Protein AF-A0A7S2QPK1-F1 (afdb_monomer)

Organism: NCBI:txid1333877

Solvent-accessible surface area (backbone atoms only — not comparable to full-atom values): 25050 Å² total; per-residue (Å²): 98,31,74,59,43,46,50,39,59,70,34,81,90,48,45,84,56,74,51,74,44,74,53,94,48,62,73,53,44,50,44,32,61,75,39,45,87,76,59,34,33,40,38,61,42,40,39,61,84,31,68,66,54,36,51,54,52,49,53,50,30,57,75,68,57,31,28,40,32,36,41,27,43,59,57,98,60,78,83,43,67,48,33,70,44,23,34,50,43,41,53,49,52,51,49,51,40,40,74,75,67,64,47,60,42,71,36,34,26,39,26,60,70,57,51,29,65,36,65,100,77,39,50,71,33,41,54,38,26,38,45,51,22,41,37,51,37,54,69,75,44,68,61,46,42,30,37,43,50,47,62,38,39,34,56,66,43,70,92,39,61,74,57,35,24,47,45,42,28,54,51,48,67,60,29,39,83,39,53,42,76,44,71,50,70,65,87,91,62,58,55,59,68,87,75,49,54,68,67,60,46,50,52,41,45,50,68,40,62,49,52,69,79,62,50,67,57,51,42,50,51,46,55,54,56,44,76,75,68,62,76,84,78,68,85,84,87,80,83,89,74,90,75,83,78,82,92,74,84,80,87,78,91,68,82,89,77,91,75,78,74,56,73,66,59,48,50,51,53,51,50,48,45,47,72,53,30,44,95,45,70,73,49,19,76,64,27,9,57,61,31,47,48,42,53,48,48,45,71,70,41,70,80,61,56,40,70,64,46,79,44,83,35,32,36,32,48,76,75,50,48,92,97,39,68,38,59,21,53,20,21,44,47,37,44,50,51,38,52,49,40,52,78,67,63,50,41,71,38,49,28,31,34,18,40,47,57,50,41,82,51,64,73,54,21,75,74,51,47,92,57,58,64,36,64,75,66,68,66,43,41,44,65,44,48,66,69,57,52,51,54,50,52,48,42,72,73,70,48,92,83,62,70,52,69,43,80,49,67,48,59,38,75,68,50,54,58,64,62,65,73,76,79,88,74,91,88,73,74,90,74,75,90,67,55,86,84,75,104

InterPro domains:
  IPR000489 Pterin-binding domain [PF00809] (1-184)
  IPR000489 Pterin-binding domain [PS50972] (1-205)
  IPR011005 Dihydropteroate synthase-like superfamily [G3DSA:3.20.20.20] (1-230)
  IPR011005 Dihydropteroate synthase-like superfamily [SSF51717] (2-212)
  IPR013968 Polyketide synthase-like, ketoreductase domain [PF08659] (278-358)
  IPR050554 Methionine Synthase/Corrinoid [PTHR45833] (1-243)
  IPR057326 Ketoreductase domain [SM00822] (196-361)

Mean predicted aligned error: 18.2 Å

pLDDT: mean 75.03, std 21.07, range [24.27, 98.62]

Foldseek 3Di:
DLVVLLVLCPDPVRVVDAEEQEDPDPVSVVSNLVRHDDEHEYPAAELQVHLVRLQVVLLVCVVSNYAHEYELDNHPDCPCQALVSSLVSLLVSLCSCCVVPVRQQLSYEYESDQAALADPRHDQQSLVRSLSNLLNNCVNRPNHAYEYELCRHCVVVPVVLLLSLLLSQLSCVSNVVSHHDYYNDDPVRRDHNVPDDPVSNVLSCCSNNPSDDDNHVSVVVNVVVCVVPDDDPPDDDDDDDPDDDDPDDDDDDDPDDPDDDDPVVVCVLVVLLCVQVPPDVVSCVQANVLLVVLVVCCVVCLPVQALEAEREAACCLVVPDPPHPRRNSSSVSSVVSLVVCVVVVSHNAAAYEHDDAADCDDPNCVVQPNDDPCVVVVVFWDHDYPVNVVVVVCCNVPPPDDDRYYYDTRGDPVVVVVVVPDDDDDDDPDDDDDDPVND

Radius of gyration: 26.29 Å; Cα contacts (8 Å, |Δi|>4): 598; chains: 1; bounding box: 55×74×52 Å

Structure (mmCIF, N/CA/C/O backbone):
data_AF-A0A7S2QPK1-F1
#
_entry.id   AF-A0A7S2QPK1-F1
#
loop_
_atom_site.group_PDB
_atom_site.id
_atom_site.type_symbol
_atom_site.label_atom_id
_atom_site.label_alt_id
_atom_site.label_comp_id
_atom_site.label_asym_id
_atom_site.label_entity_id
_atom_site.label_seq_id
_atom_site.pdbx_PDB_ins_code
_atom_site.Cartn_x
_atom_site.Cartn_y
_atom_site.Cartn_z
_atom_site.occupancy
_atom_site.B_iso_or_equiv
_atom_site.auth_seq_id
_atom_site.auth_comp_id
_atom_site.auth_asym_id
_atom_site.auth_atom_id
_atom_site.pdbx_PDB_model_num
ATOM 1 N N . MET A 1 1 ? -13.789 9.564 6.935 1.00 88.81 1 MET A N 1
ATOM 2 C CA . MET A 1 1 ? -14.217 8.149 6.947 1.00 88.81 1 MET A CA 1
ATOM 3 C C . MET A 1 1 ? -15.702 8.001 7.277 1.00 88.81 1 MET A C 1
ATOM 5 O O . MET A 1 1 ? -16.452 7.704 6.359 1.00 88.81 1 MET A O 1
ATOM 9 N N . ALA A 1 2 ? -16.143 8.311 8.505 1.00 88.06 2 ALA A N 1
ATOM 10 C CA . ALA A 1 2 ? -17.540 8.175 8.957 1.00 88.06 2 ALA A CA 1
ATOM 11 C C . ALA A 1 2 ? -18.600 8.660 7.948 1.00 88.06 2 ALA A C 1
ATOM 13 O O . ALA A 1 2 ? -19.431 7.879 7.503 1.00 88.06 2 ALA A O 1
ATOM 14 N N . ARG A 1 3 ? -18.509 9.921 7.494 1.00 92.44 3 ARG A N 1
ATOM 15 C CA . ARG A 1 3 ? -19.458 10.492 6.520 1.00 92.44 3 ARG A CA 1
ATOM 16 C C . ARG A 1 3 ? -19.592 9.665 5.236 1.00 92.44 3 ARG A C 1
ATOM 18 O O . ARG A 1 3 ? -20.702 9.506 4.751 1.00 92.44 3 ARG A O 1
ATOM 25 N N . PHE A 1 4 ? -18.482 9.176 4.680 1.00 91.81 4 PHE A N 1
ATOM 26 C CA . PHE A 1 4 ? -18.498 8.389 3.443 1.00 91.81 4 PHE A CA 1
ATOM 27 C C . PHE A 1 4 ? -19.179 7.039 3.674 1.00 91.81 4 PHE A C 1
ATOM 29 O O . PHE A 1 4 ? -20.122 6.698 2.973 1.00 91.81 4 PHE A O 1
ATOM 36 N N . LEU A 1 5 ? -18.780 6.334 4.731 1.00 91.44 5 LEU A N 1
ATOM 37 C CA . LEU A 1 5 ? -19.354 5.041 5.094 1.00 91.44 5 LEU A CA 1
ATOM 38 C C . LEU A 1 5 ? -20.849 5.129 5.420 1.00 91.44 5 LEU A C 1
ATOM 40 O O . LEU A 1 5 ? -21.613 4.282 4.977 1.00 91.44 5 LEU A O 1
ATOM 44 N N . SER A 1 6 ? -21.301 6.184 6.104 1.00 90.44 6 SER A N 1
ATOM 45 C CA . SER A 1 6 ? -22.731 6.406 6.356 1.00 90.44 6 SER A CA 1
ATOM 46 C C . SER A 1 6 ? -23.539 6.710 5.090 1.00 90.44 6 SER A C 1
ATOM 48 O O . SER A 1 6 ? -24.753 6.520 5.097 1.00 90.44 6 SER A O 1
ATOM 50 N N . LEU A 1 7 ? -22.909 7.223 4.027 1.00 93.88 7 LEU A N 1
ATOM 51 C CA . LEU A 1 7 ? -23.557 7.365 2.721 1.00 93.88 7 LEU A CA 1
ATOM 52 C C . LEU A 1 7 ? -23.608 6.010 2.010 1.00 93.88 7 LEU A C 1
ATOM 54 O O . LEU A 1 7 ? -24.679 5.611 1.571 1.00 93.88 7 LEU A O 1
ATOM 58 N N . CYS A 1 8 ? -22.494 5.274 1.977 1.00 90.75 8 CYS A N 1
ATOM 59 C CA . CYS A 1 8 ? -22.431 3.940 1.377 1.00 90.75 8 CYS A CA 1
ATOM 60 C C . CYS A 1 8 ? -23.389 2.945 2.048 1.00 90.75 8 CYS A C 1
ATOM 62 O O . CYS A 1 8 ? -24.038 2.170 1.360 1.00 90.75 8 CYS A O 1
ATOM 64 N N . ALA A 1 9 ? -23.543 3.008 3.373 1.00 86.62 9 ALA A N 1
ATOM 65 C CA . ALA A 1 9 ? -24.470 2.165 4.129 1.00 86.62 9 ALA A CA 1
ATOM 66 C C . ALA A 1 9 ? -25.947 2.401 3.770 1.00 86.62 9 ALA A C 1
ATOM 68 O O . ALA A 1 9 ? -26.788 1.549 4.040 1.00 86.62 9 ALA A O 1
ATOM 69 N N . LYS A 1 10 ? -26.275 3.565 3.195 1.00 88.44 10 LYS A N 1
ATOM 70 C CA . LYS A 1 10 ? -27.634 3.910 2.750 1.00 88.44 10 LYS A CA 1
ATOM 71 C C . LYS A 1 10 ? -27.883 3.555 1.286 1.00 88.44 10 LYS A C 1
ATOM 73 O O . LYS A 1 10 ? -29.031 3.593 0.855 1.00 88.44 10 LYS A O 1
ATOM 78 N N . ASP A 1 11 ? -26.835 3.242 0.531 1.00 91.12 11 ASP A N 1
ATOM 79 C CA . ASP A 1 11 ? -26.938 2.838 -0.865 1.00 91.12 11 ASP A CA 1
ATOM 80 C C . ASP A 1 11 ? -27.053 1.314 -0.947 1.00 91.12 11 ASP A C 1
ATOM 82 O O . ASP A 1 11 ? -26.116 0.586 -0.615 1.00 91.12 11 ASP A O 1
ATOM 86 N N . SER A 1 12 ? -28.199 0.817 -1.412 1.00 91.38 12 SER A N 1
ATOM 87 C CA . SER A 1 12 ? -28.465 -0.619 -1.533 1.00 91.38 12 SER A CA 1
ATOM 88 C C . SER A 1 12 ? -27.545 -1.340 -2.522 1.00 91.38 12 SER A C 1
ATOM 90 O O . SER A 1 12 ? -27.439 -2.559 -2.447 1.00 91.38 12 SER A O 1
ATOM 92 N N . ASN A 1 13 ? -26.882 -0.622 -3.435 1.00 90.12 13 ASN A N 1
ATOM 93 C CA . ASN A 1 13 ? -25.916 -1.212 -4.365 1.00 90.12 13 ASN A CA 1
ATOM 94 C C . ASN A 1 13 ? -24.526 -1.379 -3.738 1.00 90.12 13 ASN A C 1
ATOM 96 O O . ASN A 1 13 ? -23.721 -2.157 -4.244 1.00 90.12 13 ASN A O 1
ATOM 100 N N . VAL A 1 14 ? -24.232 -0.650 -2.656 1.00 89.00 14 VAL A N 1
ATOM 101 C CA . VAL A 1 14 ? -22.910 -0.640 -2.008 1.00 89.00 14 VAL A CA 1
ATOM 102 C C . VAL A 1 14 ? -22.941 -1.357 -0.660 1.00 89.00 14 VAL A C 1
ATOM 104 O O . VAL A 1 14 ? -22.032 -2.119 -0.353 1.00 89.00 14 VAL A O 1
ATOM 107 N N . ALA A 1 15 ? -23.995 -1.167 0.133 1.00 87.94 15 ALA A N 1
ATOM 108 C CA . ALA A 1 15 ? -24.148 -1.766 1.458 1.00 87.94 15 ALA A CA 1
ATOM 109 C C . ALA A 1 15 ? -23.998 -3.307 1.532 1.00 87.94 15 ALA A C 1
ATOM 111 O O . ALA A 1 15 ? -23.578 -3.783 2.587 1.00 87.94 15 ALA A O 1
ATOM 112 N N . PRO A 1 16 ? -24.308 -4.109 0.486 1.00 90.12 16 PRO A N 1
ATOM 113 C CA . PRO A 1 16 ? -24.148 -5.564 0.553 1.00 90.12 16 PRO A CA 1
ATOM 114 C C . PRO A 1 16 ? -22.700 -6.066 0.642 1.00 90.12 16 PRO A C 1
ATOM 116 O O . PRO A 1 16 ? -22.497 -7.218 1.025 1.00 90.12 16 PRO A O 1
ATOM 119 N N . VAL A 1 17 ? -21.698 -5.258 0.273 1.00 90.88 17 VAL A N 1
ATOM 120 C CA . VAL A 1 17 ? -20.282 -5.659 0.342 1.00 90.88 17 VAL A CA 1
ATOM 121 C C . VAL A 1 17 ? -19.605 -5.114 1.607 1.00 90.88 17 VAL A C 1
ATOM 123 O O . VAL A 1 17 ? -19.908 -4.000 2.035 1.00 90.88 17 VAL A O 1
ATOM 126 N N . PRO A 1 18 ? -18.673 -5.865 2.226 1.00 91.44 18 PRO A N 1
ATOM 127 C CA . PRO A 1 18 ? -17.970 -5.399 3.416 1.00 91.44 18 PRO A CA 1
ATOM 128 C C . PRO A 1 18 ? -17.024 -4.236 3.095 1.00 91.44 18 PRO A C 1
ATOM 130 O O . PRO A 1 18 ? -16.411 -4.178 2.028 1.00 91.44 18 PRO A O 1
ATOM 133 N N . PHE A 1 19 ? -16.843 -3.334 4.062 1.00 94.62 19 PHE A N 1
ATOM 134 C CA . PHE A 1 19 ? -15.907 -2.219 3.941 1.00 94.62 19 PHE A CA 1
ATOM 135 C C . PHE A 1 19 ? -14.546 -2.564 4.547 1.00 94.62 19 PHE A C 1
ATOM 137 O O . PHE A 1 19 ? -14.452 -2.982 5.704 1.00 94.62 19 PHE A O 1
ATOM 144 N N . MET A 1 20 ? -13.482 -2.314 3.783 1.00 96.38 20 MET A N 1
ATOM 145 C CA . MET A 1 20 ? -12.120 -2.255 4.306 1.00 96.38 20 MET A CA 1
ATOM 146 C C . MET A 1 20 ? -11.793 -0.817 4.726 1.00 96.38 20 MET A C 1
ATOM 148 O O . MET A 1 20 ? -11.754 0.095 3.901 1.00 96.38 20 MET A O 1
ATOM 152 N N . LEU A 1 21 ? -11.572 -0.606 6.020 1.00 95.62 21 LEU A N 1
ATOM 153 C CA . LEU A 1 21 ? -11.265 0.679 6.634 1.00 95.62 21 LEU A CA 1
ATOM 154 C C . LEU A 1 21 ? -9.752 0.868 6.669 1.00 95.62 21 LEU A C 1
ATOM 156 O O . LEU A 1 21 ? -9.075 0.202 7.447 1.00 95.62 21 LEU A O 1
ATOM 160 N N . SER A 1 22 ? -9.230 1.764 5.830 1.00 92.25 22 SER A N 1
ATOM 161 C CA . SER A 1 22 ? -7.788 2.005 5.725 1.00 92.25 22 SER A CA 1
ATOM 162 C C . SER A 1 22 ? -7.377 3.358 6.303 1.00 92.25 22 SER A C 1
ATOM 164 O O . SER A 1 22 ? -7.865 4.393 5.843 1.00 92.25 22 SER A O 1
ATOM 166 N N . SER A 1 23 ? -6.528 3.345 7.335 1.00 89.50 23 SER A N 1
ATOM 167 C CA . SER A 1 23 ? -5.973 4.536 7.995 1.00 89.50 23 SER A CA 1
ATOM 168 C C . SER A 1 23 ? -4.882 4.139 8.995 1.00 89.50 23 SER A C 1
ATOM 170 O O . SER A 1 23 ? -4.990 3.106 9.647 1.00 89.50 23 SER A O 1
ATOM 172 N N . ASP A 1 24 ? -3.887 5.003 9.185 1.00 82.44 24 ASP A N 1
ATOM 173 C CA . ASP A 1 24 ? -2.884 4.917 10.261 1.00 82.44 24 ASP A CA 1
ATOM 174 C C . ASP A 1 24 ? -3.432 5.396 11.625 1.00 82.44 24 ASP A C 1
ATOM 176 O O . ASP A 1 24 ? -2.953 5.014 12.689 1.00 82.44 24 ASP A O 1
ATOM 180 N N . SER A 1 25 ? -4.470 6.234 11.602 1.00 86.75 25 SER A N 1
ATOM 181 C CA . SER A 1 25 ? -5.116 6.791 12.791 1.00 86.75 25 SER A CA 1
ATOM 182 C C . SER A 1 25 ? -6.253 5.913 13.338 1.00 86.75 25 SER A C 1
ATOM 184 O O . SER A 1 25 ? -7.308 5.787 12.706 1.00 86.75 25 SER A O 1
ATOM 186 N N . TRP A 1 26 ? -6.099 5.383 14.561 1.00 88.44 26 TRP A N 1
ATOM 187 C CA . TRP A 1 26 ? -7.164 4.628 15.246 1.00 88.44 26 TRP A CA 1
ATOM 188 C C . TRP A 1 26 ? -8.484 5.409 15.392 1.00 88.44 26 TRP A C 1
ATOM 190 O O . TRP A 1 26 ? -9.520 4.850 15.037 1.00 88.44 26 TRP A O 1
ATOM 200 N N . PRO A 1 27 ? -8.512 6.689 15.825 1.00 92.38 27 PRO A N 1
ATOM 201 C CA . PRO A 1 27 ? -9.760 7.456 15.894 1.00 92.38 27 PRO A CA 1
ATOM 202 C C . PRO A 1 27 ? -10.539 7.504 14.572 1.00 92.38 27 PRO A C 1
ATOM 204 O O . PRO A 1 27 ? -11.770 7.526 14.573 1.00 92.38 27 PRO A O 1
ATOM 207 N N . VAL A 1 28 ? -9.835 7.497 13.434 1.00 93.94 28 VAL A N 1
ATOM 208 C CA . VAL A 1 28 ? -10.457 7.473 12.104 1.00 93.94 28 VAL A CA 1
ATOM 209 C C . VAL A 1 28 ? -11.070 6.103 11.810 1.00 93.94 28 VAL A C 1
ATOM 211 O O . VAL A 1 28 ? -12.220 6.052 11.362 1.00 93.94 28 VAL A O 1
ATOM 214 N N . ILE A 1 29 ? -10.341 5.017 12.096 1.00 93.31 29 ILE A N 1
ATOM 215 C CA . ILE A 1 29 ? -10.840 3.636 11.988 1.00 93.31 29 ILE A CA 1
ATOM 216 C C . ILE A 1 29 ? -12.061 3.433 12.884 1.00 93.31 29 ILE A C 1
ATOM 218 O O . ILE A 1 29 ? -13.096 2.965 12.415 1.00 93.31 29 ILE A O 1
ATOM 222 N N . GLU A 1 30 ? -11.979 3.834 14.151 1.00 95.25 30 GLU A N 1
ATOM 223 C CA . GLU A 1 30 ? -13.054 3.666 15.126 1.00 95.25 30 GLU A CA 1
ATOM 224 C C . GLU A 1 30 ? -14.309 4.450 14.729 1.00 95.25 30 GLU A C 1
ATOM 226 O O . GLU A 1 30 ? -15.421 3.923 14.796 1.00 95.25 30 GLU A O 1
ATOM 231 N N . ALA A 1 31 ? -14.148 5.686 14.246 1.00 94.88 31 ALA A N 1
ATOM 232 C CA . ALA A 1 31 ? -15.262 6.447 13.691 1.00 94.88 31 ALA A CA 1
ATOM 233 C C . ALA A 1 31 ? -15.902 5.721 12.497 1.00 94.88 31 ALA A C 1
ATOM 235 O O . ALA A 1 31 ? -17.119 5.777 12.328 1.00 94.88 31 ALA A O 1
ATOM 236 N N . GLY A 1 32 ? -15.103 5.028 11.680 1.00 94.69 32 GLY A N 1
ATOM 237 C CA . GLY A 1 32 ? -15.596 4.185 10.599 1.00 94.69 32 GLY A CA 1
ATOM 238 C C . GLY A 1 32 ? -16.380 2.973 11.098 1.00 94.69 32 GLY A C 1
ATOM 239 O O . GLY A 1 32 ? -17.528 2.811 10.697 1.00 94.69 32 GLY A O 1
ATOM 240 N N . LEU A 1 33 ? -15.817 2.196 12.029 1.00 94.19 33 LEU A N 1
ATOM 241 C CA . LEU A 1 33 ? -16.456 1.017 12.631 1.00 94.19 33 LEU A CA 1
ATOM 242 C C . LEU A 1 33 ? -17.809 1.348 13.274 1.00 94.19 33 LEU A C 1
ATOM 244 O O . LEU A 1 33 ? -18.752 0.576 13.162 1.00 94.19 33 LEU A O 1
ATOM 248 N N . ARG A 1 34 ? -17.938 2.524 13.900 1.00 94.38 34 ARG A N 1
ATOM 249 C CA . ARG A 1 34 ? -19.208 2.995 14.481 1.00 94.38 34 ARG A CA 1
ATOM 250 C C . ARG A 1 34 ? -20.250 3.429 13.444 1.00 94.38 34 ARG A C 1
ATOM 252 O O . ARG A 1 34 ? -21.413 3.599 13.795 1.00 94.38 34 ARG A O 1
ATOM 259 N N . SER A 1 35 ? -19.839 3.671 12.199 1.00 91.94 35 SER A N 1
ATOM 260 C CA . SER A 1 35 ? -20.677 4.291 11.162 1.00 91.94 35 SER A CA 1
ATOM 261 C C . SER A 1 35 ? -21.358 3.298 10.222 1.00 91.94 35 SER A C 1
ATOM 263 O O . SER A 1 35 ? -22.218 3.717 9.445 1.00 91.94 35 SER A O 1
ATOM 265 N N . VAL A 1 36 ? -20.975 2.020 10.255 1.00 86.50 36 VAL A N 1
ATOM 266 C CA . VAL A 1 36 ? -21.500 0.962 9.378 1.00 86.50 36 VAL A CA 1
ATOM 267 C C . VAL A 1 36 ? -21.954 -0.238 10.190 1.00 86.50 36 VAL A C 1
ATOM 269 O O . VAL A 1 36 ? -21.379 -0.566 11.222 1.00 86.50 36 VAL A O 1
ATOM 272 N N . GLN A 1 37 ? -23.012 -0.883 9.710 1.00 84.31 37 GLN A N 1
ATOM 273 C CA . GLN A 1 37 ? -23.487 -2.152 10.244 1.00 84.31 37 GLN A CA 1
ATOM 274 C C . GLN A 1 37 ? -22.832 -3.304 9.478 1.00 84.31 37 GLN A C 1
ATOM 276 O O . GLN A 1 37 ? -22.595 -3.197 8.277 1.00 84.31 37 GLN A O 1
ATOM 281 N N . GLY A 1 38 ? -22.572 -4.410 10.171 1.00 88.44 38 GLY A N 1
ATOM 282 C CA . GLY A 1 38 ? -21.929 -5.588 9.593 1.00 88.44 38 GLY A CA 1
ATOM 283 C C . GLY A 1 38 ? -20.419 -5.637 9.823 1.00 88.44 38 GLY A C 1
ATOM 284 O O . GLY A 1 38 ? -19.826 -4.787 10.487 1.00 88.44 38 GLY A O 1
ATOM 285 N N . LYS A 1 39 ? -19.802 -6.695 9.296 1.00 94.19 39 LYS A N 1
ATOM 286 C CA . LYS A 1 39 ? -18.388 -6.994 9.516 1.00 94.19 39 LYS A CA 1
ATOM 287 C C . LYS A 1 39 ? -17.502 -6.151 8.605 1.00 94.19 39 LYS A C 1
ATOM 289 O O . LYS A 1 39 ? -17.586 -6.249 7.383 1.00 94.19 39 LYS A O 1
ATOM 294 N N . CYS A 1 40 ? -16.638 -5.348 9.214 1.00 96.06 40 CYS A N 1
ATOM 295 C CA . CYS A 1 40 ? -15.616 -4.577 8.509 1.00 96.06 40 CYS A CA 1
ATOM 296 C C . CYS A 1 40 ? -14.260 -5.283 8.549 1.00 96.06 40 CYS A C 1
ATOM 298 O O . CYS A 1 40 ? -14.018 -6.148 9.391 1.00 96.06 40 CYS A O 1
ATOM 300 N N . ILE A 1 41 ? -13.362 -4.852 7.668 1.00 98.19 41 ILE A N 1
ATOM 301 C CA . ILE A 1 41 ? -11.947 -5.224 7.682 1.00 98.19 41 ILE A CA 1
ATOM 302 C C . ILE A 1 41 ? -11.138 -3.978 8.048 1.00 98.19 41 ILE A C 1
ATOM 304 O O . ILE A 1 41 ? -11.287 -2.949 7.401 1.00 98.19 41 ILE A O 1
ATOM 308 N N . VAL A 1 42 ? -10.277 -4.035 9.058 1.00 97.75 42 VAL A N 1
ATOM 309 C CA . VAL A 1 42 ? -9.376 -2.931 9.423 1.00 97.75 42 VAL A CA 1
ATOM 310 C C . VAL A 1 42 ? -8.027 -3.120 8.731 1.00 97.75 42 VAL A C 1
ATOM 312 O O . VAL A 1 42 ? -7.438 -4.191 8.824 1.00 97.75 42 VAL A O 1
ATOM 315 N N . ASN A 1 43 ? -7.536 -2.090 8.041 1.00 95.12 43 ASN A N 1
ATOM 316 C CA . ASN A 1 43 ? -6.269 -2.086 7.309 1.00 95.12 43 ASN A CA 1
ATOM 317 C C . ASN A 1 43 ? -5.377 -0.911 7.773 1.00 95.12 43 ASN A C 1
ATOM 319 O O . ASN A 1 43 ? -5.663 0.240 7.453 1.00 95.12 43 ASN A O 1
ATOM 323 N N . ALA A 1 44 ? -4.302 -1.133 8.528 1.00 88.94 44 ALA A N 1
ATOM 324 C CA . ALA A 1 44 ? -3.766 -2.407 9.025 1.00 88.94 44 ALA A CA 1
ATOM 325 C C . ALA A 1 44 ? -3.094 -2.235 10.396 1.00 88.94 44 ALA A C 1
ATOM 327 O O . ALA A 1 44 ? -2.905 -1.120 10.878 1.00 88.94 44 ALA A O 1
ATOM 328 N N . ALA A 1 45 ? -2.721 -3.360 11.008 1.00 92.62 45 ALA A N 1
ATOM 329 C CA . ALA A 1 45 ? -1.790 -3.440 12.129 1.00 92.62 45 ALA A CA 1
ATOM 330 C C . ALA A 1 45 ? -0.419 -3.968 11.673 1.00 92.62 45 ALA A C 1
ATOM 332 O O . ALA A 1 45 ? -0.310 -4.624 10.639 1.00 92.62 45 ALA A O 1
ATOM 333 N N . SER A 1 46 ? 0.622 -3.738 12.470 1.00 92.62 46 SER A N 1
ATOM 334 C CA . SER A 1 46 ? 1.960 -4.310 12.262 1.00 92.62 46 SER A CA 1
ATOM 335 C C . SER A 1 46 ? 2.700 -4.428 13.598 1.00 92.62 46 SER A C 1
ATOM 337 O O . SER A 1 46 ? 2.162 -4.025 14.631 1.00 92.62 46 SER A O 1
ATOM 339 N N . LEU A 1 47 ? 3.927 -4.954 13.584 1.00 90.75 47 LEU A N 1
ATOM 340 C CA . LEU A 1 47 ? 4.811 -4.942 14.755 1.00 90.75 47 LEU A CA 1
ATOM 341 C C . LEU A 1 47 ? 5.725 -3.710 14.816 1.00 90.75 47 LEU A C 1
ATOM 343 O O . LEU A 1 47 ? 6.472 -3.586 15.781 1.00 90.75 47 LEU A O 1
ATOM 347 N N . VAL A 1 48 ? 5.636 -2.783 13.853 1.00 88.75 48 VAL A N 1
ATOM 348 C CA . VAL A 1 48 ? 6.486 -1.577 13.789 1.00 88.75 48 VAL A CA 1
ATOM 349 C C . VAL A 1 48 ? 6.373 -0.728 15.057 1.00 88.75 48 VAL A C 1
ATOM 351 O O . VAL A 1 48 ? 7.362 -0.173 15.524 1.00 88.75 48 VAL A O 1
ATOM 354 N N . GLN A 1 49 ? 5.174 -0.629 15.634 1.00 86.19 49 GLN A N 1
ATOM 355 C CA . GLN A 1 49 ? 4.942 0.111 16.877 1.00 86.19 49 GLN A CA 1
ATOM 356 C C . GLN A 1 49 ? 5.096 -0.755 18.137 1.00 86.19 49 GLN A C 1
ATOM 358 O O . GLN A 1 49 ? 5.033 -0.216 19.234 1.00 86.19 49 GLN A O 1
ATOM 363 N N . GLY A 1 50 ? 5.329 -2.063 17.989 1.00 92.31 50 GLY A N 1
ATOM 364 C CA . GLY A 1 50 ? 5.454 -3.018 19.087 1.00 92.31 50 GLY A CA 1
ATOM 365 C C . GLY A 1 50 ? 4.257 -3.960 19.256 1.00 92.31 50 GLY A C 1
ATOM 366 O O . GLY A 1 50 ? 3.190 -3.809 18.657 1.00 92.31 50 GLY A O 1
ATOM 367 N N . GLU A 1 51 ? 4.445 -4.986 20.093 1.00 95.81 51 GLU A N 1
ATOM 368 C CA . GLU A 1 51 ? 3.420 -6.009 20.354 1.00 95.81 51 GLU A CA 1
ATOM 369 C C . GLU A 1 51 ? 2.202 -5.454 21.101 1.00 95.81 51 GLU A C 1
ATOM 371 O O . GLU A 1 51 ? 1.079 -5.914 20.886 1.00 95.81 51 GLU A O 1
ATOM 376 N N . HIS A 1 52 ? 2.417 -4.485 21.993 1.00 95.19 52 HIS A N 1
ATOM 377 C CA . HIS A 1 52 ? 1.352 -3.903 22.802 1.00 95.19 52 HIS A CA 1
ATOM 378 C C . HIS A 1 52 ? 0.314 -3.209 21.909 1.00 95.19 52 HIS A C 1
ATOM 380 O O . HIS A 1 52 ? -0.882 -3.475 22.023 1.00 95.19 52 HIS A O 1
ATOM 386 N N . GLU A 1 53 ? 0.772 -2.409 20.952 1.00 93.62 53 GLU A N 1
ATOM 387 C CA . GLU A 1 53 ? -0.050 -1.668 20.001 1.00 93.62 53 GLU A CA 1
ATOM 388 C C . GLU A 1 53 ? -0.831 -2.619 19.085 1.00 93.62 53 GLU A C 1
ATOM 390 O O . GLU A 1 53 ? -2.040 -2.438 18.907 1.00 93.62 53 GLU A O 1
ATOM 395 N N . LEU A 1 54 ? -0.185 -3.685 18.588 1.00 95.94 54 LEU A N 1
ATOM 396 C CA . LEU A 1 54 ? -0.845 -4.753 17.829 1.00 95.94 54 LEU A CA 1
ATOM 397 C C . LEU A 1 54 ? -1.995 -5.383 18.631 1.00 95.94 54 LEU A C 1
ATOM 399 O O . LEU A 1 54 ? -3.114 -5.504 18.126 1.00 95.94 54 LEU A O 1
ATOM 403 N N . LEU A 1 55 ? -1.744 -5.769 19.886 1.00 97.69 55 LEU A N 1
ATOM 404 C CA . LEU A 1 55 ? -2.744 -6.415 20.741 1.00 97.69 55 LEU A CA 1
ATOM 405 C C . LEU A 1 55 ? -3.876 -5.457 21.138 1.00 97.69 55 LEU A C 1
ATOM 407 O O . LEU A 1 55 ? -5.037 -5.870 21.180 1.00 97.69 55 LEU A O 1
ATOM 411 N N . CYS A 1 56 ? -3.577 -4.183 21.396 1.00 96.31 56 CYS A N 1
ATOM 412 C CA . CYS A 1 56 ? -4.584 -3.158 21.670 1.00 96.31 56 CYS A CA 1
ATOM 413 C C . CYS A 1 56 ? -5.529 -2.968 20.479 1.00 96.31 56 CYS A C 1
ATOM 415 O O . CYS A 1 56 ? -6.752 -2.995 20.656 1.00 96.31 56 CYS A O 1
ATOM 417 N N . LEU A 1 57 ? -4.970 -2.823 19.275 1.00 96.44 57 LEU A N 1
ATOM 418 C CA . LEU A 1 57 ? -5.735 -2.661 18.043 1.00 96.44 57 LEU A CA 1
ATOM 419 C C . LEU A 1 57 ? -6.566 -3.914 17.733 1.00 96.44 57 LEU A C 1
ATOM 421 O O . LEU A 1 57 ? -7.766 -3.807 17.476 1.00 96.44 57 LEU A O 1
ATOM 425 N N . ALA A 1 58 ? -5.974 -5.105 17.840 1.00 97.81 58 ALA A N 1
ATOM 426 C CA . ALA A 1 58 ? -6.674 -6.367 17.623 1.00 97.81 58 ALA A CA 1
ATOM 427 C C . ALA A 1 58 ? -7.812 -6.584 18.627 1.00 97.81 58 ALA A C 1
ATOM 429 O O . ALA A 1 58 ? -8.931 -6.906 18.234 1.00 97.81 58 ALA A O 1
ATOM 430 N N . LYS A 1 59 ? -7.587 -6.318 19.918 1.00 97.94 59 LYS A N 1
ATOM 431 C CA . LYS A 1 59 ? -8.644 -6.398 20.937 1.00 97.94 59 LYS A CA 1
ATOM 432 C C . LYS A 1 59 ? -9.773 -5.409 20.656 1.00 97.94 59 LYS A C 1
ATOM 434 O O . LYS A 1 59 ? -10.941 -5.705 20.905 1.00 97.94 59 LYS A O 1
ATOM 439 N N . ALA A 1 60 ? -9.455 -4.224 20.137 1.00 96.88 60 ALA A N 1
ATOM 440 C CA . ALA A 1 60 ? -10.472 -3.278 19.713 1.00 96.88 60 ALA A CA 1
ATOM 441 C C . ALA A 1 60 ? -11.265 -3.801 18.504 1.00 96.88 60 ALA A C 1
ATOM 443 O O . ALA A 1 60 ? -12.492 -3.790 18.561 1.00 96.88 60 ALA A O 1
ATOM 444 N N . CYS A 1 61 ? -10.601 -4.346 17.481 1.00 97.12 61 CYS A N 1
ATOM 445 C CA . CYS A 1 61 ? -11.260 -4.978 16.332 1.00 97.12 61 CYS A CA 1
ATOM 446 C C . CYS A 1 61 ? -12.179 -6.131 16.763 1.00 97.12 61 CYS A C 1
ATOM 448 O O . CYS A 1 61 ? -13.333 -6.170 16.344 1.00 97.12 61 CYS A O 1
ATOM 450 N N . GLN A 1 62 ? -11.723 -6.990 17.682 1.00 95.88 62 GLN A N 1
ATOM 451 C CA . GLN A 1 62 ? -12.507 -8.101 18.234 1.00 95.88 62 GLN A CA 1
ATOM 452 C C . GLN A 1 62 ? -13.789 -7.609 18.923 1.00 95.88 62 GLN A C 1
ATOM 454 O O . GLN A 1 62 ? -14.855 -8.179 18.714 1.00 95.88 62 GLN A O 1
ATOM 459 N N . ARG A 1 63 ? -13.722 -6.505 19.687 1.00 96.25 63 ARG A N 1
ATOM 460 C CA . ARG A 1 63 ? -14.909 -5.887 20.316 1.00 96.25 63 ARG A CA 1
ATOM 461 C C . ARG A 1 63 ? -15.927 -5.367 19.300 1.00 96.25 63 ARG A C 1
ATOM 463 O O . ARG A 1 63 ? -17.118 -5.402 19.584 1.00 96.25 63 ARG A O 1
ATOM 470 N N . TYR A 1 64 ? -15.467 -4.888 18.146 1.00 96.31 64 TYR A N 1
ATOM 471 C CA . TYR A 1 64 ? -16.332 -4.453 17.045 1.00 96.31 64 TYR A CA 1
ATOM 472 C C . TYR A 1 64 ? -16.731 -5.601 16.098 1.00 96.31 64 TYR A C 1
ATOM 474 O O . TYR A 1 64 ? -17.500 -5.373 15.169 1.00 96.31 64 TYR A O 1
ATOM 482 N N . GLY A 1 65 ? -16.219 -6.821 16.305 1.00 95.44 65 GLY A N 1
ATOM 483 C CA . GLY A 1 65 ? -16.430 -7.954 15.400 1.00 95.44 65 GLY A CA 1
ATOM 484 C C . GLY A 1 65 ? -15.785 -7.773 14.020 1.00 95.44 65 GLY A C 1
ATOM 485 O O . GLY A 1 65 ? -16.276 -8.340 13.047 1.00 95.44 65 GLY A O 1
ATOM 486 N N . ALA A 1 66 ? -14.728 -6.962 13.916 1.00 97.50 66 ALA A N 1
ATOM 487 C CA . ALA A 1 66 ? -14.028 -6.665 12.668 1.00 97.50 66 ALA A CA 1
ATOM 488 C C . ALA A 1 66 ? -12.841 -7.611 12.427 1.00 97.50 66 ALA A C 1
ATOM 490 O O . ALA A 1 66 ? -12.118 -7.958 13.363 1.00 97.50 66 ALA A O 1
ATOM 491 N N . ALA A 1 67 ? -12.609 -7.960 11.160 1.00 98.25 67 ALA A N 1
ATOM 492 C CA . ALA A 1 67 ? -11.381 -8.620 10.725 1.00 98.25 67 ALA A CA 1
ATOM 493 C C . ALA A 1 67 ? -10.214 -7.622 10.676 1.00 98.25 67 ALA A C 1
ATOM 495 O O . ALA A 1 67 ? -10.426 -6.412 10.560 1.00 98.25 67 ALA A O 1
ATOM 496 N N . LEU A 1 68 ? -8.980 -8.119 10.747 1.00 98.44 68 LEU A N 1
ATOM 497 C CA . LEU A 1 68 ? -7.775 -7.300 10.824 1.00 98.44 68 LEU A CA 1
ATOM 498 C C . LEU A 1 68 ? -6.746 -7.729 9.778 1.00 98.44 68 LEU A C 1
ATOM 500 O O . LEU A 1 68 ? -6.293 -8.874 9.766 1.00 98.44 68 LEU A O 1
ATOM 504 N N . VAL A 1 69 ? -6.330 -6.775 8.947 1.00 98.38 69 VAL A N 1
ATOM 505 C CA . VAL A 1 69 ? -5.129 -6.910 8.125 1.00 98.38 69 VAL A CA 1
ATOM 506 C C . VAL A 1 69 ? -3.904 -6.681 9.003 1.00 98.38 69 VAL A C 1
ATOM 508 O O . VAL A 1 69 ? -3.801 -5.656 9.679 1.00 98.38 69 VAL A O 1
ATOM 511 N N . VAL A 1 70 ? -2.972 -7.627 8.981 1.00 97.44 70 VAL A N 1
ATOM 512 C CA . VAL A 1 70 ? -1.697 -7.567 9.691 1.00 97.44 70 VAL A CA 1
ATOM 513 C C . VAL A 1 70 ? -0.579 -7.589 8.661 1.00 97.44 70 VAL A C 1
ATOM 515 O O . VAL A 1 70 ? -0.405 -8.569 7.938 1.00 97.44 70 VAL A O 1
ATOM 518 N N . MET A 1 71 ? 0.184 -6.506 8.588 1.00 93.00 71 MET A N 1
ATOM 519 C CA . MET A 1 71 ? 1.361 -6.440 7.734 1.00 93.00 71 MET A CA 1
ATOM 520 C C . MET A 1 71 ? 2.494 -7.257 8.356 1.00 93.00 71 MET A C 1
ATOM 522 O O . MET A 1 71 ? 2.796 -7.102 9.542 1.00 93.00 71 MET A O 1
ATOM 526 N N . ALA A 1 72 ? 3.142 -8.105 7.556 1.00 88.12 72 ALA A N 1
ATOM 527 C CA . ALA A 1 72 ? 4.320 -8.880 7.948 1.00 88.12 72 ALA A CA 1
ATOM 528 C C . ALA A 1 72 ? 5.591 -8.004 7.968 1.00 88.12 72 ALA A C 1
ATOM 530 O O . ALA A 1 72 ? 6.566 -8.281 7.275 1.00 88.12 72 ALA A O 1
ATOM 531 N N . VAL A 1 73 ? 5.540 -6.920 8.746 1.00 84.12 73 VAL A N 1
ATOM 532 C CA . VAL A 1 73 ? 6.591 -5.907 8.893 1.00 84.12 73 VAL A CA 1
ATOM 533 C C . VAL A 1 73 ? 6.782 -5.608 10.379 1.00 84.12 73 VAL A C 1
ATOM 535 O O . VAL A 1 73 ? 5.804 -5.447 11.119 1.00 84.12 73 VAL A O 1
ATOM 538 N N . GLU A 1 74 ? 8.037 -5.531 10.817 1.00 79.81 74 GLU A N 1
ATOM 539 C CA . GLU A 1 74 ? 8.395 -5.233 12.211 1.00 79.81 74 GLU A CA 1
ATOM 540 C C . GLU A 1 74 ? 9.300 -4.008 12.387 1.00 79.81 74 GLU A C 1
ATOM 542 O O . GLU A 1 74 ? 9.436 -3.517 13.503 1.00 79.81 74 GLU A O 1
ATOM 547 N N . SER A 1 75 ? 9.858 -3.462 11.305 1.00 71.06 75 SER A N 1
ATOM 548 C CA . SER A 1 75 ? 10.628 -2.217 11.319 1.00 71.06 75 SER A CA 1
ATOM 549 C C . SER A 1 75 ? 10.420 -1.429 10.022 1.00 71.06 75 SER A C 1
ATOM 551 O O . SER A 1 75 ? 9.934 -1.957 9.022 1.00 71.06 75 SER A O 1
ATOM 553 N N . MET A 1 76 ? 10.774 -0.142 10.050 1.00 64.06 76 MET A N 1
ATOM 554 C CA . MET A 1 76 ? 10.808 0.703 8.846 1.00 64.06 76 MET A CA 1
ATOM 555 C C . MET A 1 76 ? 12.079 0.490 8.008 1.00 64.06 76 MET A C 1
ATOM 557 O O . MET A 1 76 ? 12.203 1.069 6.933 1.00 64.06 76 MET A O 1
ATOM 561 N N . GLU A 1 77 ? 13.021 -0.308 8.506 1.00 60.75 77 GLU A N 1
ATOM 562 C CA . GLU A 1 77 ? 14.256 -0.684 7.814 1.00 60.75 77 GLU A CA 1
ATOM 563 C C . GLU A 1 77 ? 13.972 -1.900 6.914 1.00 60.75 77 GLU A C 1
ATOM 565 O O . GLU A 1 77 ? 13.100 -2.703 7.227 1.00 60.75 77 GLU A O 1
ATOM 570 N N . GLU A 1 78 ? 14.650 -2.042 5.773 1.00 60.25 78 GLU A N 1
ATOM 571 C CA . GLU A 1 78 ? 14.304 -3.033 4.731 1.00 60.25 78 GLU A CA 1
ATOM 572 C C . GLU A 1 78 ? 14.706 -4.490 5.068 1.00 60.25 78 GLU A C 1
ATOM 574 O O . GLU A 1 78 ? 14.492 -5.404 4.274 1.00 60.25 78 GLU A O 1
ATOM 579 N N . ASP A 1 79 ? 15.221 -4.756 6.269 1.00 55.22 79 ASP A N 1
ATOM 580 C CA . ASP A 1 79 ? 15.748 -6.071 6.668 1.00 55.22 79 ASP A CA 1
ATOM 581 C C . ASP A 1 79 ? 14.682 -7.191 6.711 1.00 55.22 79 ASP A C 1
ATOM 583 O O . ASP A 1 79 ? 15.009 -8.378 6.726 1.00 55.22 79 ASP A O 1
ATOM 587 N N . TRP A 1 80 ? 13.386 -6.860 6.682 1.00 56.62 80 TRP A N 1
ATOM 588 C CA . TRP A 1 80 ? 12.274 -7.828 6.674 1.00 56.62 80 TRP A CA 1
ATOM 589 C C . TRP A 1 80 ? 11.896 -8.352 5.276 1.00 56.62 80 TRP A C 1
ATOM 591 O O . TRP A 1 80 ? 10.978 -9.169 5.160 1.00 56.62 80 TRP A O 1
ATOM 601 N N . VAL A 1 81 ? 12.548 -7.887 4.205 1.00 67.75 81 VAL A N 1
ATOM 602 C CA . VAL A 1 81 ? 12.089 -8.111 2.819 1.00 67.75 81 VAL A CA 1
ATOM 603 C C . VAL A 1 81 ? 12.191 -9.575 2.360 1.00 67.75 81 VAL A C 1
ATOM 605 O O . VAL A 1 81 ? 11.401 -9.980 1.515 1.00 67.75 81 VAL A O 1
ATOM 608 N N . GLY A 1 82 ? 13.060 -10.403 2.945 1.00 81.44 82 GLY A N 1
ATOM 609 C CA . GLY A 1 82 ? 13.194 -11.814 2.553 1.00 81.44 82 GLY A CA 1
ATOM 610 C C . GLY A 1 82 ? 12.038 -12.723 3.007 1.00 81.44 82 GLY A C 1
ATOM 611 O O . GLY A 1 82 ? 11.403 -12.479 4.038 1.00 81.44 82 GLY A O 1
ATOM 612 N N . VAL A 1 83 ? 11.813 -13.831 2.282 1.00 88.75 83 VAL A N 1
ATOM 613 C CA . VAL A 1 83 ? 10.765 -14.843 2.572 1.00 88.75 83 VAL A CA 1
ATOM 614 C C . VAL A 1 83 ? 10.750 -15.249 4.048 1.00 88.75 83 VAL A C 1
ATOM 616 O O . VAL A 1 83 ? 9.724 -15.129 4.718 1.00 88.75 83 VAL A O 1
ATOM 619 N N . GLY A 1 84 ? 11.898 -15.690 4.574 1.00 90.00 84 GLY A N 1
ATOM 620 C CA . GLY A 1 84 ? 12.001 -16.216 5.937 1.00 90.00 84 GLY A CA 1
ATOM 621 C C . GLY A 1 84 ? 11.611 -15.195 7.008 1.00 90.00 84 GLY A C 1
ATOM 622 O O . GLY A 1 84 ? 10.942 -15.550 7.981 1.00 90.00 84 GLY A O 1
ATOM 623 N N . ASN A 1 85 ? 11.948 -13.919 6.801 1.00 89.75 85 ASN A N 1
ATOM 624 C CA . ASN A 1 85 ? 11.599 -12.848 7.733 1.00 89.75 85 ASN A CA 1
ATOM 625 C C . ASN A 1 85 ? 10.095 -12.561 7.693 1.00 89.75 85 ASN A C 1
ATOM 627 O O . ASN A 1 85 ? 9.454 -12.580 8.745 1.00 89.75 85 ASN A O 1
ATOM 631 N N . LYS A 1 86 ? 9.493 -12.432 6.501 1.00 91.19 86 LYS A N 1
ATOM 632 C CA . LYS A 1 86 ? 8.031 -12.282 6.350 1.00 91.19 86 LYS A CA 1
ATOM 633 C C . LYS A 1 86 ? 7.265 -13.412 7.046 1.00 91.19 86 LYS A C 1
ATOM 635 O O . LYS A 1 86 ? 6.322 -13.158 7.798 1.00 91.19 86 LYS A O 1
ATOM 640 N N . VAL A 1 87 ? 7.688 -14.661 6.834 1.00 95.69 87 VAL A N 1
ATOM 641 C CA . VAL A 1 87 ? 7.060 -15.853 7.428 1.00 95.69 87 VAL A CA 1
ATOM 642 C C . VAL A 1 87 ? 7.234 -15.865 8.948 1.00 95.69 87 VAL A C 1
ATOM 644 O O . VAL A 1 87 ? 6.273 -16.115 9.679 1.00 95.69 87 VAL A O 1
ATOM 647 N N . SER A 1 88 ? 8.433 -15.555 9.449 1.00 95.38 88 SER A N 1
ATOM 648 C CA . SER A 1 88 ? 8.718 -15.473 10.887 1.00 95.38 88 SER A CA 1
ATOM 649 C C . SER A 1 88 ? 7.847 -14.421 11.584 1.00 95.38 88 SER A C 1
ATOM 651 O O . SER A 1 88 ? 7.205 -14.720 12.600 1.00 95.38 88 SER A O 1
ATOM 653 N N . ILE A 1 89 ? 7.747 -13.222 10.999 1.00 94.62 89 ILE A N 1
ATOM 654 C CA . ILE A 1 89 ? 6.924 -12.118 11.507 1.00 94.62 89 ILE A CA 1
ATOM 655 C C . ILE A 1 89 ? 5.444 -12.514 11.506 1.00 94.62 89 ILE A C 1
ATOM 657 O O . ILE A 1 89 ? 4.776 -12.393 12.536 1.00 94.62 89 ILE A O 1
ATOM 661 N N . ALA A 1 90 ? 4.931 -13.071 10.405 1.00 96.88 90 ALA A N 1
ATOM 662 C CA . ALA A 1 90 ? 3.547 -13.540 10.327 1.00 96.88 90 ALA A CA 1
ATOM 663 C C . ALA A 1 90 ? 3.243 -14.618 11.385 1.00 96.88 90 ALA A C 1
ATOM 665 O O . ALA A 1 90 ? 2.259 -14.507 12.118 1.00 96.88 90 ALA A O 1
ATOM 666 N N . LYS A 1 91 ? 4.128 -15.610 11.568 1.00 97.75 91 LYS A N 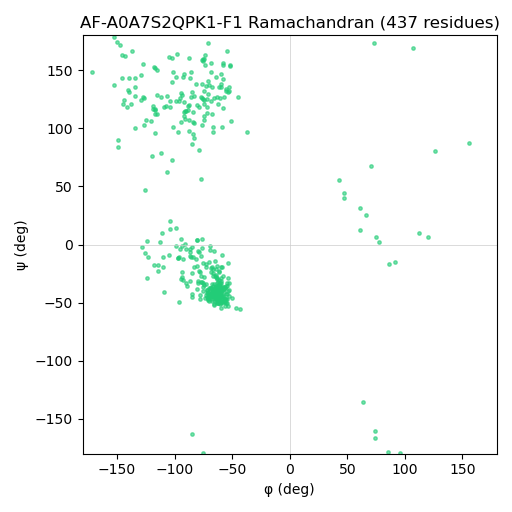1
ATOM 667 C CA . LYS A 1 91 ? 3.998 -16.644 12.615 1.00 97.75 91 LYS A CA 1
ATOM 668 C C . LYS A 1 91 ? 4.025 -16.053 14.023 1.00 97.75 91 LYS A C 1
ATOM 670 O O . LYS A 1 91 ? 3.340 -16.552 14.921 1.00 97.75 91 LYS A O 1
ATOM 675 N N . ARG A 1 92 ? 4.826 -15.012 14.262 1.00 97.44 92 ARG A N 1
ATOM 676 C CA . ARG A 1 92 ? 4.849 -14.290 15.542 1.00 97.44 92 ARG A CA 1
ATOM 677 C C . ARG A 1 92 ? 3.521 -13.573 15.780 1.00 97.44 92 ARG A C 1
ATOM 679 O O . ARG A 1 92 ? 2.902 -13.825 16.811 1.00 97.44 92 ARG A O 1
ATOM 686 N N . CYS A 1 93 ? 3.045 -12.781 14.822 1.00 97.81 93 CYS A N 1
ATOM 687 C CA . CYS A 1 93 ? 1.744 -12.114 14.893 1.00 97.81 93 CYS A CA 1
ATOM 688 C C . CYS A 1 93 ? 0.598 -13.110 15.112 1.00 97.81 93 CYS A C 1
ATOM 690 O O . CYS A 1 93 ? -0.210 -12.922 16.017 1.00 97.81 93 CYS A O 1
ATOM 692 N N . TYR A 1 94 ? 0.566 -14.207 14.351 1.00 98.44 94 TYR A N 1
ATOM 693 C CA . TYR A 1 94 ? -0.438 -15.262 14.486 1.00 98.44 94 TYR A CA 1
ATOM 694 C C . TYR A 1 94 ? -0.456 -15.839 15.906 1.00 98.44 94 TYR A C 1
ATOM 696 O O . TYR A 1 94 ? -1.504 -15.881 16.551 1.00 98.44 94 TYR A O 1
ATOM 704 N N . ARG A 1 95 ? 0.713 -16.208 16.450 1.00 98.44 95 ARG A N 1
ATOM 705 C CA . ARG A 1 95 ? 0.825 -16.711 17.829 1.00 98.44 95 ARG A CA 1
ATOM 706 C C . ARG A 1 95 ? 0.384 -15.679 18.860 1.00 98.44 95 ARG A C 1
ATOM 708 O O . ARG A 1 95 ? -0.319 -16.052 19.796 1.00 98.44 95 ARG A O 1
ATOM 715 N N . LEU A 1 96 ? 0.772 -14.412 18.715 1.00 98.31 96 LEU A N 1
ATOM 716 C CA . LEU A 1 96 ? 0.364 -13.343 19.631 1.00 98.31 96 LEU A CA 1
ATOM 717 C C . LEU A 1 96 ? -1.161 -13.184 19.641 1.00 98.31 96 LEU A C 1
ATOM 719 O O . LEU A 1 96 ? -1.775 -13.252 20.703 1.00 98.31 96 LEU A O 1
ATOM 723 N N . LEU A 1 97 ? -1.775 -13.060 18.464 1.00 98.44 97 LEU A N 1
ATOM 724 C CA . LEU A 1 97 ? -3.217 -12.866 18.313 1.00 98.44 97 LEU A CA 1
ATOM 725 C C . LEU A 1 97 ? -4.024 -14.068 18.825 1.00 98.44 97 LEU A C 1
ATOM 727 O O . LEU A 1 97 ? -4.981 -13.889 19.580 1.00 98.44 97 LEU A O 1
ATOM 731 N N . ARG A 1 98 ? -3.611 -15.296 18.485 1.00 98.12 98 ARG A N 1
ATOM 732 C CA . ARG A 1 98 ? -4.286 -16.521 18.943 1.00 98.12 98 ARG A CA 1
ATOM 733 C C . ARG A 1 98 ? -4.088 -16.763 20.440 1.00 98.12 98 ARG A C 1
ATOM 735 O O . ARG A 1 98 ? -5.055 -16.997 21.148 1.00 98.12 98 ARG A O 1
ATOM 742 N N . SER A 1 99 ? -2.860 -16.681 20.954 1.00 97.94 99 SER A N 1
ATOM 743 C CA . SER A 1 99 ? -2.584 -17.047 22.355 1.00 97.94 99 SER A CA 1
ATOM 744 C C . SER A 1 99 ? -3.009 -15.990 23.375 1.00 97.94 99 SER A C 1
ATOM 746 O O . SER A 1 99 ? -3.367 -16.347 24.494 1.00 97.94 99 SER A O 1
ATOM 748 N N . LYS A 1 100 ? -2.950 -14.695 23.031 1.00 97.88 100 LYS A N 1
ATOM 749 C CA . LYS A 1 100 ? -3.238 -13.608 23.982 1.00 97.88 100 LYS A CA 1
ATOM 750 C C . LYS A 1 100 ? -4.688 -13.140 23.947 1.00 97.88 100 LYS A C 1
ATOM 752 O O . LYS A 1 100 ? -5.163 -12.629 24.958 1.00 97.88 100 LYS A O 1
ATOM 757 N N . LEU A 1 101 ? -5.367 -13.275 22.805 1.00 97.69 101 LEU A N 1
ATOM 758 C CA . LEU A 1 101 ? -6.723 -12.750 22.601 1.00 97.69 101 LEU A CA 1
ATOM 759 C C . LEU A 1 101 ? -7.731 -13.804 22.130 1.00 97.69 101 LEU A C 1
ATOM 761 O O . LEU A 1 101 ? -8.911 -13.475 22.024 1.00 97.69 101 LEU A O 1
ATOM 765 N N . ASP A 1 102 ? -7.283 -15.022 21.801 1.00 97.50 102 ASP A N 1
ATOM 766 C CA . ASP A 1 102 ? -8.079 -16.005 21.050 1.00 97.50 102 ASP A CA 1
ATOM 767 C C . ASP A 1 102 ? -8.751 -15.370 19.819 1.00 97.50 102 ASP A C 1
ATOM 769 O O . ASP A 1 102 ? -9.911 -15.617 19.497 1.00 97.50 102 ASP A O 1
ATOM 773 N N . PHE A 1 103 ? -8.020 -14.482 19.134 1.00 98.12 103 PHE A N 1
ATOM 774 C CA . PHE A 1 103 ? -8.545 -13.744 17.988 1.00 98.12 103 PHE A CA 1
ATOM 775 C C . PHE A 1 103 ? -8.851 -14.720 16.837 1.00 98.12 103 PHE A C 1
ATOM 777 O O . PHE A 1 103 ? -7.941 -15.473 16.480 1.00 98.12 103 PHE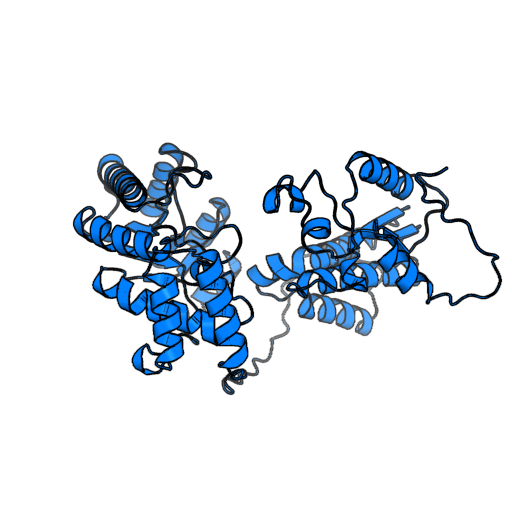 A O 1
ATOM 784 N N . PRO A 1 104 ? -10.066 -14.765 16.258 1.00 97.62 104 PRO A N 1
ATOM 785 C CA . PRO A 1 104 ? -10.437 -15.784 15.269 1.00 97.62 104 PRO A CA 1
ATOM 786 C C . PRO A 1 104 ? -9.466 -15.824 14.084 1.00 97.62 104 PRO A C 1
ATOM 788 O O . PRO A 1 104 ? -9.112 -14.779 13.541 1.00 97.62 104 PRO A O 1
ATOM 791 N N . ALA A 1 105 ? -9.003 -17.015 13.696 1.00 97.94 105 ALA A N 1
ATOM 792 C CA . ALA A 1 105 ? -7.979 -17.145 12.657 1.00 97.94 105 ALA A CA 1
ATOM 793 C C . ALA A 1 105 ? -8.503 -16.680 11.291 1.00 97.94 105 ALA A C 1
ATOM 795 O O . ALA A 1 105 ? -7.791 -15.994 10.566 1.00 97.94 105 ALA A O 1
ATOM 796 N N . GLU A 1 106 ? -9.769 -16.976 11.001 1.00 97.38 106 GLU A N 1
ATOM 797 C CA . GLU A 1 106 ? -10.518 -16.543 9.819 1.00 97.38 106 GLU A CA 1
ATOM 798 C C . GLU A 1 106 ? -10.620 -15.018 9.667 1.00 97.38 106 GLU A C 1
ATOM 800 O O . GLU A 1 106 ? -10.837 -14.523 8.560 1.00 97.38 106 GLU A O 1
ATOM 805 N N . ASP A 1 107 ? -10.404 -14.280 10.759 1.00 98.25 107 ASP A N 1
ATOM 806 C CA . ASP A 1 107 ? -10.434 -12.819 10.805 1.00 98.25 107 ASP A CA 1
ATOM 807 C C . ASP A 1 107 ? -9.050 -12.179 10.737 1.00 98.25 107 ASP A C 1
ATOM 809 O O . ASP A 1 107 ? -8.939 -10.951 10.722 1.00 98.25 107 ASP A O 1
ATOM 813 N N . ILE A 1 108 ? -7.993 -12.988 10.674 1.00 98.56 108 ILE A N 1
AT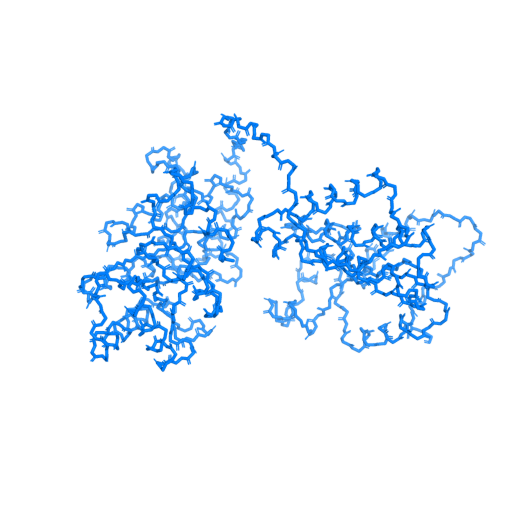OM 814 C CA . ILE A 1 108 ? -6.627 -12.525 10.448 1.00 98.56 108 ILE A CA 1
ATOM 815 C C . ILE A 1 108 ? -6.359 -12.564 8.945 1.00 98.56 108 ILE A C 1
ATOM 817 O O . ILE A 1 108 ? -6.446 -13.612 8.305 1.00 98.56 108 ILE A O 1
ATOM 821 N N . ILE A 1 109 ? -5.996 -11.416 8.380 1.00 98.62 109 ILE A N 1
ATOM 822 C CA . ILE A 1 109 ? -5.585 -11.287 6.982 1.00 98.62 109 ILE A CA 1
ATOM 823 C C . ILE A 1 109 ? -4.120 -10.849 6.969 1.00 98.62 109 ILE A C 1
ATOM 825 O O . ILE A 1 109 ? -3.822 -9.729 7.366 1.00 98.62 109 ILE A O 1
ATOM 829 N N . PHE A 1 110 ? -3.186 -11.682 6.517 1.00 98.19 110 PHE A N 1
ATOM 830 C CA . PHE A 1 110 ? -1.795 -11.241 6.383 1.00 98.19 110 PHE A CA 1
ATOM 831 C C . PHE A 1 110 ? -1.557 -10.526 5.054 1.00 98.19 110 PHE A C 1
ATOM 833 O O . PHE A 1 110 ? -1.906 -11.047 3.996 1.00 98.19 110 PHE A O 1
ATOM 840 N N . ASP A 1 111 ? -0.915 -9.359 5.116 1.00 95.44 111 ASP A N 1
ATOM 841 C CA . ASP A 1 111 ? -0.303 -8.692 3.964 1.00 95.44 111 ASP A CA 1
ATOM 842 C C . ASP A 1 111 ? 1.216 -8.891 4.036 1.00 95.44 111 ASP A C 1
ATOM 844 O O . ASP A 1 111 ? 1.871 -8.482 4.998 1.00 95.44 111 ASP A O 1
ATOM 848 N N . CYS A 1 112 ? 1.778 -9.551 3.025 1.00 88.06 112 CYS A N 1
ATOM 849 C CA . CYS A 1 112 ? 3.199 -9.904 2.978 1.00 88.06 112 CYS A CA 1
ATOM 850 C C . CYS A 1 112 ? 4.105 -8.738 2.528 1.00 88.06 112 CYS A C 1
ATOM 852 O O . CYS A 1 112 ? 5.314 -8.926 2.374 1.00 88.06 112 CYS A O 1
ATOM 854 N N . GLY A 1 113 ? 3.553 -7.539 2.314 1.00 84.50 113 GLY A N 1
ATOM 855 C CA . GLY A 1 113 ? 4.313 -6.335 1.990 1.00 84.50 113 GLY A CA 1
ATOM 856 C C . GLY A 1 113 ? 4.895 -6.387 0.582 1.00 84.50 113 GLY A C 1
ATOM 857 O O . GLY A 1 113 ? 6.110 -6.486 0.412 1.00 84.50 113 GLY A O 1
ATOM 858 N N . LEU A 1 114 ? 4.018 -6.343 -0.426 1.00 86.00 114 LEU A N 1
ATOM 859 C CA . LEU A 1 114 ? 4.419 -6.296 -1.833 1.00 86.00 114 LEU A CA 1
ATOM 860 C C . LEU A 1 114 ? 5.101 -4.961 -2.155 1.00 86.00 114 LEU A C 1
ATOM 862 O O . LEU A 1 114 ? 4.453 -3.912 -2.133 1.00 86.00 114 LEU A O 1
ATOM 866 N N . ALA A 1 115 ? 6.402 -5.014 -2.439 1.00 81.88 115 ALA A N 1
ATOM 867 C CA . ALA A 1 115 ? 7.225 -3.851 -2.750 1.00 81.88 115 ALA A CA 1
ATOM 868 C C . ALA A 1 115 ? 7.196 -3.505 -4.256 1.00 81.88 115 ALA A C 1
ATOM 870 O O . ALA A 1 115 ? 6.843 -4.355 -5.082 1.00 81.88 115 ALA A O 1
ATOM 871 N N . PRO A 1 116 ? 7.560 -2.266 -4.637 1.00 82.44 116 PRO A N 1
ATOM 872 C CA . PRO A 1 116 ? 7.748 -1.897 -6.036 1.00 82.44 116 PRO A CA 1
ATOM 873 C C . PRO A 1 116 ? 8.836 -2.742 -6.708 1.00 82.44 116 PRO A C 1
ATOM 875 O O . PRO A 1 116 ? 9.899 -2.952 -6.134 1.00 82.44 116 PRO A O 1
ATOM 878 N N . VAL A 1 117 ? 8.600 -3.174 -7.951 1.00 80.94 117 VAL A N 1
ATOM 879 C CA . VAL A 1 117 ? 9.596 -3.946 -8.730 1.00 80.94 117 VAL A CA 1
ATOM 880 C C . VAL A 1 117 ? 10.467 -3.089 -9.646 1.00 80.94 117 VAL A C 1
ATOM 882 O O . VAL A 1 117 ? 11.269 -3.625 -10.401 1.00 80.94 117 VAL A O 1
ATOM 885 N N . GLY A 1 118 ? 10.321 -1.766 -9.597 1.00 73.69 118 GLY A N 1
ATOM 886 C CA . GLY A 1 118 ? 11.119 -0.837 -10.393 1.00 73.69 118 GLY A CA 1
ATOM 887 C C . GLY A 1 118 ? 11.457 0.441 -9.635 1.00 73.69 118 GLY A C 1
ATOM 888 O O . GLY A 1 118 ? 10.808 0.787 -8.644 1.00 73.69 118 GLY A O 1
ATOM 889 N N . GLY A 1 119 ? 12.461 1.159 -10.137 1.00 64.69 119 GLY A N 1
ATOM 890 C CA . GLY A 1 119 ? 12.987 2.373 -9.517 1.00 64.69 119 GLY A CA 1
ATOM 891 C C . GLY A 1 119 ? 14.055 2.105 -8.445 1.00 64.69 119 GLY A C 1
ATOM 892 O O . GLY A 1 119 ? 14.405 0.960 -8.181 1.00 64.69 119 GLY A O 1
ATOM 893 N N . PRO A 1 120 ? 14.579 3.163 -7.802 1.00 54.41 120 PRO A N 1
ATOM 894 C CA . PRO A 1 120 ? 15.740 3.080 -6.907 1.00 54.41 120 PRO A CA 1
ATOM 895 C C . PRO A 1 120 ? 15.485 2.338 -5.584 1.00 54.41 120 PRO A C 1
ATOM 897 O O . PRO A 1 120 ? 16.416 2.180 -4.801 1.00 54.41 120 PRO A O 1
ATOM 900 N N . TRP A 1 121 ? 14.241 1.924 -5.332 1.00 54.28 121 TRP A N 1
ATOM 901 C CA . TRP A 1 121 ? 13.806 1.154 -4.160 1.00 54.28 121 TRP A CA 1
ATOM 902 C C . TRP A 1 121 ? 13.407 -0.284 -4.529 1.00 54.28 121 TRP A C 1
ATOM 904 O O . TRP A 1 121 ? 12.767 -0.972 -3.739 1.00 54.28 121 TRP A O 1
ATOM 914 N N . ALA A 1 122 ? 13.693 -0.717 -5.762 1.00 68.06 122 ALA A N 1
ATOM 915 C CA . ALA A 1 122 ? 13.376 -2.063 -6.210 1.00 68.06 122 ALA A CA 1
ATOM 916 C C . ALA A 1 122 ? 14.364 -3.066 -5.614 1.00 68.06 122 ALA A C 1
ATOM 918 O O . ALA A 1 122 ? 15.574 -2.948 -5.801 1.00 68.06 122 ALA A O 1
ATOM 919 N N . HIS A 1 123 ? 13.830 -4.078 -4.938 1.00 73.00 123 HIS A N 1
ATOM 920 C CA . HIS A 1 123 ? 14.605 -5.217 -4.469 1.00 73.00 123 HIS A CA 1
ATOM 921 C C . HIS A 1 123 ? 14.482 -6.366 -5.488 1.00 73.00 123 HIS A C 1
ATOM 923 O O . HIS A 1 123 ? 13.354 -6.783 -5.788 1.00 73.00 123 HIS A O 1
ATOM 929 N N . PRO A 1 124 ? 15.597 -6.896 -6.026 1.00 79.75 124 PRO A N 1
ATOM 930 C CA . PRO A 1 124 ? 15.568 -8.058 -6.912 1.00 79.75 124 PRO A CA 1
ATOM 931 C C . PRO A 1 124 ? 14.820 -9.224 -6.260 1.00 79.75 124 PRO A C 1
ATOM 933 O O . PRO A 1 124 ? 15.049 -9.546 -5.099 1.00 79.75 124 PRO A O 1
ATOM 936 N N . GLY A 1 125 ? 13.882 -9.841 -6.977 1.00 84.12 125 GLY A N 1
ATOM 937 C CA . GLY A 1 125 ? 13.097 -10.952 -6.430 1.00 84.12 125 GLY A CA 1
ATOM 938 C C . GLY A 1 125 ? 12.006 -10.571 -5.423 1.00 84.12 125 GLY A C 1
ATOM 939 O O . GLY A 1 125 ? 11.350 -11.469 -4.910 1.00 84.12 125 GLY A O 1
ATOM 940 N N . ALA A 1 126 ? 11.716 -9.284 -5.182 1.00 84.81 126 ALA A N 1
ATOM 941 C CA . ALA A 1 126 ? 10.691 -8.871 -4.211 1.00 84.81 126 ALA A CA 1
ATOM 942 C C . ALA A 1 126 ? 9.312 -9.522 -4.436 1.00 84.81 126 ALA A C 1
ATOM 944 O O . ALA A 1 126 ? 8.623 -9.898 -3.485 1.00 84.81 126 ALA A O 1
ATOM 945 N N . ALA A 1 127 ? 8.889 -9.662 -5.696 1.00 91.00 127 ALA A N 1
ATOM 946 C CA . ALA A 1 127 ? 7.635 -10.333 -6.025 1.00 91.00 127 ALA A CA 1
ATOM 947 C C . ALA A 1 127 ? 7.722 -11.851 -5.782 1.00 91.00 127 ALA A C 1
ATOM 949 O O . ALA A 1 127 ? 6.804 -12.416 -5.186 1.00 91.00 127 ALA A O 1
ATOM 950 N N . ALA A 1 128 ? 8.830 -12.494 -6.163 1.00 91.44 128 ALA A N 1
ATOM 951 C CA . ALA A 1 128 ? 9.088 -13.907 -5.889 1.00 91.44 128 ALA A CA 1
ATOM 952 C C . ALA A 1 128 ? 9.128 -14.213 -4.379 1.00 91.44 128 ALA A C 1
ATOM 954 O O . ALA A 1 128 ? 8.534 -15.199 -3.938 1.00 91.44 128 ALA A O 1
ATOM 955 N N . ASP A 1 129 ? 9.723 -13.331 -3.575 1.00 90.81 129 ASP A N 1
ATOM 956 C CA . ASP A 1 129 ? 9.771 -13.462 -2.118 1.00 90.81 129 ASP A CA 1
ATOM 957 C C . ASP A 1 129 ? 8.373 -13.402 -1.496 1.00 90.81 129 ASP A C 1
ATOM 959 O O . ASP A 1 129 ? 8.028 -14.182 -0.606 1.00 90.81 129 ASP A O 1
ATOM 963 N N . VAL A 1 130 ? 7.514 -12.507 -1.989 1.00 93.00 130 VAL A N 1
ATOM 964 C CA . VAL A 1 130 ? 6.116 -12.461 -1.549 1.00 93.00 130 VAL A CA 1
ATOM 965 C C 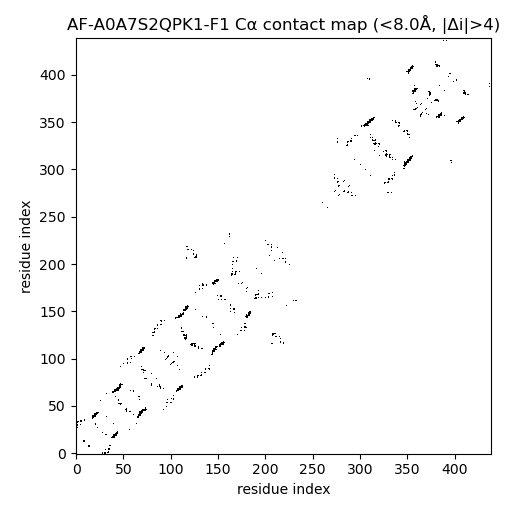. VAL A 1 130 ? 5.370 -13.734 -1.945 1.00 93.00 130 VAL A C 1
ATOM 967 O O . VAL A 1 130 ? 4.611 -14.259 -1.133 1.00 93.00 130 VAL A O 1
ATOM 970 N N . LEU A 1 131 ? 5.598 -14.266 -3.148 1.00 95.38 131 LEU A N 1
ATOM 971 C CA . LEU A 1 131 ? 5.003 -15.537 -3.570 1.00 95.38 131 LEU A CA 1
ATOM 972 C C . LEU A 1 131 ? 5.432 -16.692 -2.652 1.00 95.38 131 LEU A C 1
ATOM 974 O O . LEU A 1 131 ? 4.577 -17.469 -2.226 1.00 95.38 131 LEU A O 1
ATOM 978 N N . GLY A 1 132 ? 6.721 -16.782 -2.309 1.00 95.38 132 GLY A N 1
ATOM 979 C CA . GLY A 1 132 ? 7.236 -17.772 -1.357 1.00 95.38 132 GLY A CA 1
ATOM 980 C C . GLY A 1 132 ? 6.624 -17.615 0.038 1.00 95.38 132 GLY A C 1
ATOM 981 O O . GLY A 1 132 ? 6.151 -18.587 0.627 1.00 95.38 132 GLY A O 1
ATOM 982 N N . ALA A 1 133 ? 6.533 -16.378 0.534 1.00 95.69 133 ALA A N 1
ATOM 983 C CA . ALA A 1 133 ? 5.949 -16.095 1.842 1.00 95.69 133 ALA A CA 1
ATOM 984 C C . ALA A 1 133 ? 4.456 -16.453 1.910 1.00 95.69 133 ALA A C 1
ATOM 986 O O . ALA A 1 133 ? 4.013 -17.011 2.910 1.00 95.69 133 ALA A O 1
ATOM 987 N N . ILE A 1 134 ? 3.681 -16.185 0.853 1.00 97.06 134 ILE A N 1
ATOM 988 C CA . ILE A 1 134 ? 2.259 -16.560 0.765 1.00 97.06 134 ILE A CA 1
ATOM 989 C C . ILE A 1 134 ? 2.093 -18.075 0.948 1.00 97.06 134 ILE A C 1
ATOM 991 O O . ILE A 1 134 ? 1.268 -18.509 1.753 1.00 97.06 134 ILE A O 1
ATOM 995 N N . GLU A 1 135 ? 2.887 -18.871 0.232 1.00 97.19 135 GLU A N 1
ATOM 996 C CA . GLU A 1 135 ? 2.818 -20.335 0.276 1.00 97.19 135 GLU A CA 1
ATOM 997 C C . GLU A 1 135 ? 3.173 -20.892 1.661 1.00 97.19 135 GLU A C 1
ATOM 999 O O . GLU A 1 135 ? 2.471 -21.755 2.197 1.00 97.19 135 GLU A O 1
ATOM 1004 N N . GLU A 1 136 ? 4.230 -20.366 2.279 1.00 97.75 136 GLU A N 1
ATOM 1005 C CA . GLU A 1 136 ? 4.649 -20.789 3.614 1.00 97.75 136 GLU A CA 1
ATOM 1006 C C . GLU A 1 136 ? 3.668 -20.340 4.703 1.00 97.75 136 GLU A C 1
ATOM 1008 O O . GLU A 1 136 ? 3.265 -21.150 5.539 1.00 97.75 136 GLU A O 1
ATOM 1013 N N . ILE A 1 137 ? 3.204 -19.086 4.684 1.00 97.38 137 ILE A N 1
ATOM 1014 C CA . ILE A 1 137 ? 2.243 -18.582 5.678 1.00 97.38 137 ILE A CA 1
ATOM 1015 C C . ILE A 1 137 ? 0.925 -19.350 5.581 1.00 97.38 137 ILE A C 1
ATOM 1017 O O . ILE A 1 137 ? 0.350 -19.697 6.613 1.00 97.38 137 ILE A O 1
ATOM 1021 N N . ARG A 1 138 ? 0.466 -19.684 4.366 1.00 95.94 138 ARG A N 1
ATOM 1022 C CA . ARG A 1 138 ? -0.733 -20.509 4.154 1.00 95.94 138 ARG A CA 1
ATOM 1023 C C . ARG A 1 138 ? -0.638 -21.861 4.869 1.00 95.94 138 ARG A C 1
ATOM 1025 O O . ARG A 1 138 ? -1.650 -22.339 5.380 1.00 95.94 138 ARG A O 1
ATOM 1032 N N . ARG A 1 139 ? 0.553 -22.470 4.905 1.00 96.75 139 ARG A N 1
ATOM 1033 C CA . ARG A 1 139 ? 0.811 -23.742 5.598 1.00 96.75 139 ARG A CA 1
ATOM 1034 C C . ARG A 1 139 ? 0.955 -23.576 7.109 1.00 96.75 139 ARG A C 1
ATOM 1036 O O . ARG A 1 139 ? 0.428 -24.386 7.865 1.00 96.75 139 ARG A O 1
ATOM 1043 N N . GLU A 1 140 ? 1.682 -22.554 7.542 1.00 97.31 140 GLU A N 1
ATOM 1044 C CA . GLU A 1 140 ? 2.099 -22.380 8.938 1.00 97.31 140 GLU A CA 1
ATOM 1045 C C . GLU A 1 140 ? 1.042 -21.683 9.812 1.00 97.31 140 GLU A C 1
ATOM 1047 O O . GLU A 1 140 ? 1.032 -21.855 11.031 1.00 97.31 140 GLU A O 1
ATOM 1052 N N . CYS A 1 141 ? 0.151 -20.895 9.207 1.00 97.44 141 CYS A N 1
ATOM 1053 C CA . CYS A 1 141 ? -0.899 -20.134 9.886 1.00 97.44 141 CYS A CA 1
ATOM 1054 C C . CYS A 1 141 ? -2.283 -20.580 9.375 1.00 97.44 141 CYS A C 1
ATOM 1056 O O . CYS A 1 141 ? -2.892 -19.891 8.555 1.00 97.44 141 CYS A O 1
ATOM 1058 N N . PRO A 1 142 ? -2.800 -21.746 9.805 1.00 96.19 142 PRO A N 1
ATOM 1059 C CA . PRO A 1 142 ? -4.063 -22.272 9.296 1.00 96.19 142 PRO A CA 1
ATOM 1060 C C . PRO A 1 142 ? -5.246 -21.362 9.652 1.00 96.19 142 PRO A C 1
ATOM 1062 O O . PRO A 1 142 ? -5.302 -20.775 10.729 1.00 96.19 142 PRO A O 1
ATOM 1065 N N . GLY A 1 143 ? -6.214 -21.271 8.741 1.00 96.56 143 GLY A N 1
ATOM 1066 C CA . GLY A 1 143 ? -7.437 -20.482 8.920 1.00 96.56 143 GLY A CA 1
ATOM 1067 C C . GLY A 1 143 ? -7.328 -19.010 8.517 1.00 96.56 143 GLY A C 1
ATOM 1068 O O . GLY A 1 143 ? -8.359 -18.400 8.274 1.00 96.56 143 GLY A O 1
ATOM 1069 N N . VAL A 1 144 ? -6.122 -18.453 8.362 1.00 98.19 144 VAL A N 1
ATOM 1070 C CA . VAL A 1 144 ? -5.944 -17.039 7.979 1.00 98.19 144 VAL A CA 1
ATOM 1071 C C . VAL A 1 144 ? -6.281 -16.778 6.514 1.00 98.19 144 VAL A C 1
ATOM 1073 O O . VAL A 1 144 ? -6.296 -17.687 5.684 1.00 98.19 144 VAL A O 1
ATOM 1076 N N . SER A 1 145 ? -6.494 -15.517 6.159 1.00 98.06 145 SER A N 1
ATOM 1077 C CA . SER A 1 145 ? -6.501 -15.054 4.769 1.00 98.06 145 SER A CA 1
ATOM 1078 C C . SER A 1 145 ? -5.192 -14.344 4.414 1.00 98.06 145 SER A C 1
ATOM 1080 O O . SER A 1 145 ? -4.438 -13.925 5.289 1.00 98.06 145 SER A O 1
ATOM 1082 N N . LEU A 1 146 ? -4.906 -14.227 3.120 1.00 97.88 146 LEU A N 1
ATOM 1083 C CA . LEU A 1 146 ? -3.703 -13.612 2.567 1.00 97.88 146 LEU A CA 1
ATOM 1084 C C . LEU A 1 146 ? -4.115 -12.543 1.557 1.00 97.88 146 LEU A C 1
ATOM 1086 O O . LEU A 1 146 ? -4.872 -12.833 0.626 1.00 97.88 146 LEU A O 1
ATOM 1090 N N . ALA A 1 147 ? -3.613 -11.326 1.750 1.00 96.06 147 ALA A N 1
ATOM 1091 C CA . ALA A 1 147 ? -3.887 -10.166 0.917 1.00 96.06 147 ALA A CA 1
ATOM 1092 C C . ALA A 1 147 ? -2.619 -9.624 0.248 1.00 96.06 147 ALA A C 1
ATOM 1094 O O . ALA A 1 147 ? -1.514 -9.750 0.775 1.00 96.06 147 ALA A O 1
ATOM 1095 N N . ALA A 1 148 ? -2.800 -8.988 -0.910 1.00 92.56 148 ALA A N 1
ATOM 1096 C CA . ALA A 1 148 ? -1.745 -8.249 -1.592 1.00 92.56 148 ALA A CA 1
ATOM 1097 C C . ALA A 1 148 ? -2.277 -6.935 -2.182 1.00 92.56 148 ALA A C 1
ATOM 1099 O O . ALA A 1 148 ? -3.294 -6.914 -2.884 1.00 92.56 148 ALA A O 1
ATOM 1100 N N . GLY A 1 149 ? -1.564 -5.835 -1.930 1.00 91.81 149 GLY A N 1
ATOM 1101 C CA . GLY A 1 149 ? -1.792 -4.544 -2.579 1.00 91.81 149 GLY A CA 1
ATOM 1102 C C . GLY A 1 149 ? -1.107 -4.455 -3.941 1.00 91.81 149 GLY A C 1
ATOM 1103 O O . GLY A 1 149 ? 0.040 -4.021 -4.030 1.00 91.81 149 GLY A O 1
ATOM 1104 N N . LEU A 1 150 ? -1.810 -4.814 -5.021 1.00 91.06 150 LEU A N 1
ATOM 1105 C CA . LEU A 1 150 ? -1.221 -4.905 -6.371 1.00 91.06 150 LEU A CA 1
ATOM 1106 C C . LEU A 1 150 ? -0.704 -3.556 -6.892 1.00 91.06 150 LEU A C 1
ATOM 1108 O O . LEU A 1 150 ? 0.260 -3.492 -7.654 1.00 91.06 150 LEU A O 1
ATOM 1112 N N . GLY A 1 151 ? -1.306 -2.453 -6.441 1.00 85.81 151 GLY A N 1
ATOM 1113 C CA . GLY A 1 151 ? -0.871 -1.105 -6.797 1.00 85.81 151 GLY A CA 1
ATOM 1114 C C . GLY A 1 151 ? 0.604 -0.836 -6.477 1.00 85.81 151 GLY A C 1
ATOM 1115 O O . GLY A 1 151 ? 1.266 -0.179 -7.286 1.00 85.81 151 GLY A O 1
ATOM 1116 N N . ASN A 1 152 ? 1.113 -1.392 -5.370 1.00 86.00 152 ASN A N 1
ATOM 1117 C CA . ASN A 1 152 ? 2.480 -1.184 -4.883 1.00 86.00 152 ASN A CA 1
ATOM 1118 C C . ASN A 1 152 ? 3.529 -1.777 -5.829 1.00 86.00 152 ASN A C 1
ATOM 1120 O O . ASN A 1 152 ? 4.516 -1.111 -6.131 1.00 86.00 152 ASN A O 1
ATOM 1124 N N . LEU A 1 153 ? 3.255 -2.968 -6.376 1.00 88.19 153 LEU A N 1
ATOM 1125 C CA . LEU A 1 153 ? 4.106 -3.659 -7.353 1.00 88.19 153 LEU A CA 1
ATOM 1126 C C . LEU A 1 153 ? 4.492 -2.738 -8.517 1.00 88.19 153 LEU A C 1
ATOM 1128 O O . LEU A 1 153 ? 5.642 -2.635 -8.927 1.00 88.19 153 LEU A O 1
ATOM 1132 N N . SER A 1 154 ? 3.489 -2.031 -9.027 1.00 87.12 154 SER A N 1
ATOM 1133 C CA . SER A 1 154 ? 3.529 -1.316 -10.303 1.00 87.12 154 SER A CA 1
ATOM 1134 C C . SER A 1 154 ? 3.811 0.189 -10.183 1.00 87.12 154 SER A C 1
ATOM 1136 O O . SER A 1 154 ? 3.544 0.939 -11.123 1.00 87.12 154 SER A O 1
ATOM 1138 N N . VAL A 1 155 ? 4.280 0.667 -9.022 1.00 81.56 155 VAL A N 1
ATOM 1139 C CA . VAL A 1 155 ? 4.451 2.111 -8.752 1.00 81.56 155 VAL A CA 1
ATOM 1140 C C . VAL A 1 155 ? 5.391 2.784 -9.755 1.00 81.56 155 VAL A C 1
ATOM 1142 O O . VAL A 1 155 ? 5.107 3.899 -10.191 1.00 81.56 155 VAL A O 1
ATOM 1145 N N . ALA A 1 156 ? 6.459 2.103 -10.167 1.00 76.25 156 ALA A N 1
ATOM 1146 C CA . ALA A 1 156 ? 7.421 2.630 -11.134 1.00 76.25 156 ALA A CA 1
ATOM 1147 C C . ALA A 1 156 ? 6.870 2.738 -12.568 1.00 76.25 156 ALA A C 1
ATOM 1149 O O . ALA A 1 156 ? 7.436 3.447 -13.392 1.00 76.25 156 ALA A O 1
ATOM 1150 N N . CYS A 1 157 ? 5.738 2.089 -12.856 1.00 76.81 157 CYS A N 1
ATOM 1151 C CA . CYS A 1 157 ? 5.080 2.097 -14.164 1.00 76.81 157 CYS A CA 1
ATOM 1152 C C . CYS A 1 157 ? 3.830 2.998 -14.185 1.00 76.81 157 CYS A C 1
ATOM 1154 O O . CYS A 1 157 ? 2.942 2.815 -15.018 1.00 76.81 157 CYS A O 1
ATOM 1156 N N . ARG A 1 158 ? 3.703 3.957 -13.254 1.00 74.00 158 ARG A N 1
ATOM 1157 C CA . ARG A 1 158 ? 2.594 4.932 -13.249 1.00 74.00 158 ARG A CA 1
ATOM 1158 C C . ARG A 1 158 ? 2.514 5.678 -14.583 1.00 74.00 158 ARG A C 1
ATOM 1160 O O . ARG A 1 158 ? 3.523 6.143 -15.099 1.00 74.00 158 ARG A O 1
ATOM 1167 N N . GLY A 1 159 ? 1.299 5.797 -15.118 1.00 71.88 159 GLY A N 1
ATOM 1168 C CA . GLY A 1 159 ? 1.052 6.338 -16.459 1.00 71.88 159 GLY A CA 1
ATOM 1169 C C . GLY A 1 159 ? 1.027 5.272 -17.559 1.00 71.88 159 GLY A C 1
ATOM 1170 O O . GLY A 1 159 ? 0.482 5.529 -18.623 1.00 71.88 159 GLY A O 1
ATOM 1171 N N . LEU A 1 160 ? 1.514 4.056 -17.289 1.00 75.69 160 LEU A N 1
ATOM 1172 C CA . LEU A 1 160 ? 1.485 2.922 -18.216 1.00 75.69 160 LEU A CA 1
ATOM 1173 C C . LEU A 1 160 ? 0.431 1.898 -17.775 1.00 75.69 160 LEU A C 1
ATOM 1175 O O . LEU A 1 160 ? 0.750 0.768 -17.416 1.00 75.69 160 LEU A O 1
ATOM 1179 N N . GLU A 1 161 ? -0.843 2.291 -17.753 1.00 79.75 161 GLU A N 1
ATOM 1180 C CA . GLU A 1 161 ? -1.902 1.488 -17.118 1.00 79.75 161 GLU A CA 1
ATOM 1181 C C . GLU A 1 161 ? -2.029 0.067 -17.689 1.00 79.75 161 GLU A C 1
ATOM 1183 O O . GLU A 1 161 ? -2.183 -0.868 -16.909 1.00 79.75 161 GLU A O 1
ATOM 1188 N N . GLY A 1 162 ? -1.879 -0.123 -19.006 1.00 79.25 162 GLY A N 1
ATOM 1189 C CA . GLY A 1 162 ? -1.910 -1.462 -19.615 1.00 79.25 162 GLY A CA 1
ATOM 1190 C C . GLY A 1 162 ? -0.795 -2.386 -19.111 1.00 79.25 162 GLY A C 1
ATOM 1191 O O . GLY A 1 162 ? -1.015 -3.575 -18.905 1.00 79.25 162 GLY A O 1
ATOM 1192 N N . VAL A 1 163 ? 0.381 -1.823 -18.831 1.00 82.00 163 VAL A N 1
ATOM 1193 C CA . VAL A 1 163 ? 1.524 -2.548 -18.262 1.00 82.00 163 VAL A CA 1
ATOM 1194 C C . VAL A 1 163 ? 1.246 -2.900 -16.812 1.00 82.00 163 VAL A C 1
ATOM 1196 O O . VAL A 1 163 ? 1.418 -4.041 -16.399 1.00 82.00 163 VAL A O 1
ATOM 1199 N N . ARG A 1 164 ? 0.774 -1.921 -16.033 1.00 88.38 164 ARG A N 1
ATOM 1200 C CA . ARG A 1 164 ? 0.477 -2.121 -14.613 1.00 88.38 164 ARG A CA 1
ATOM 1201 C C . ARG A 1 164 ? -0.525 -3.253 -14.429 1.00 88.38 164 ARG A C 1
ATOM 1203 O O . ARG A 1 164 ? -0.294 -4.141 -13.616 1.00 88.38 164 ARG A O 1
ATOM 1210 N N . THR A 1 165 ? -1.609 -3.247 -15.201 1.00 89.88 165 THR A N 1
ATOM 1211 C CA . THR A 1 165 ? -2.652 -4.264 -15.068 1.00 89.88 165 THR A CA 1
ATOM 1212 C C . THR A 1 165 ? -2.234 -5.617 -15.645 1.00 89.88 165 THR A C 1
ATOM 1214 O O . THR A 1 165 ? -2.648 -6.642 -15.102 1.00 89.88 165 THR A O 1
ATOM 1217 N N . ALA A 1 166 ? -1.345 -5.656 -16.647 1.00 90.69 166 ALA A N 1
ATOM 1218 C CA . ALA A 1 166 ? -0.681 -6.890 -17.072 1.00 90.69 166 ALA A CA 1
ATOM 1219 C C . ALA A 1 166 ? 0.176 -7.487 -15.942 1.00 90.69 166 ALA A C 1
ATOM 1221 O O . ALA A 1 166 ? -0.029 -8.645 -15.581 1.00 90.69 166 ALA A O 1
ATOM 1222 N N . MET A 1 167 ? 1.037 -6.686 -15.300 1.00 92.31 167 MET A N 1
ATOM 1223 C CA . MET A 1 167 ? 1.839 -7.122 -14.146 1.00 92.31 167 MET A CA 1
ATOM 1224 C C . MET A 1 167 ? 0.957 -7.644 -13.007 1.00 92.31 167 MET A C 1
ATOM 1226 O O . MET A 1 167 ? 1.275 -8.656 -12.389 1.00 92.31 167 MET A O 1
ATOM 1230 N N . HIS A 1 168 ? -0.170 -6.976 -12.729 1.00 95.06 168 HIS A N 1
ATOM 1231 C CA . HIS A 1 168 ? -1.128 -7.420 -11.711 1.00 95.06 168 HIS A CA 1
ATOM 1232 C C . HIS A 1 168 ? -1.735 -8.780 -12.059 1.00 95.06 168 HIS A C 1
ATOM 1234 O O . HIS A 1 168 ? -1.797 -9.655 -11.198 1.00 95.06 168 HIS A O 1
ATOM 1240 N N . SER A 1 169 ? -2.150 -8.972 -13.314 1.00 94.56 169 SER A N 1
ATOM 1241 C CA . SER A 1 169 ? -2.697 -10.242 -13.802 1.00 94.56 169 SER A CA 1
ATOM 1242 C C . SER A 1 169 ? -1.672 -11.378 -13.712 1.00 94.56 169 SER A C 1
ATOM 1244 O O . SER A 1 169 ? -2.002 -12.460 -13.221 1.00 94.56 169 SER A O 1
ATOM 1246 N N . VAL A 1 170 ? -0.423 -11.133 -14.123 1.00 95.50 170 VAL A N 1
ATOM 1247 C CA . VAL A 1 170 ? 0.674 -12.112 -14.019 1.00 95.50 170 VAL A CA 1
ATOM 1248 C C . VAL A 1 170 ? 0.957 -12.446 -12.558 1.00 95.50 170 VAL A C 1
ATOM 1250 O O . VAL A 1 170 ? 0.910 -13.611 -12.178 1.00 95.50 170 VAL A O 1
ATOM 1253 N N . PHE A 1 171 ? 1.131 -11.449 -11.689 1.00 96.25 171 PHE A N 1
ATOM 1254 C CA . PHE A 1 171 ? 1.350 -11.699 -10.263 1.00 96.25 171 PHE A CA 1
ATOM 1255 C C . PHE A 1 171 ? 0.233 -12.560 -9.647 1.00 96.25 171 PHE A C 1
ATOM 1257 O O . PHE A 1 171 ? 0.511 -13.557 -8.978 1.00 96.25 171 PHE A O 1
ATOM 1264 N N . LEU A 1 172 ? -1.037 -12.232 -9.916 1.00 96.56 172 LEU A N 1
ATOM 1265 C CA . LEU A 1 172 ? -2.181 -13.000 -9.415 1.00 96.56 172 LEU A CA 1
ATOM 1266 C C . LEU A 1 172 ? -2.205 -14.442 -9.936 1.00 96.56 172 LEU A C 1
ATOM 1268 O O . LEU A 1 172 ? -2.558 -15.348 -9.177 1.00 96.56 172 LEU A O 1
ATOM 1272 N N . ARG A 1 173 ? -1.803 -14.678 -11.194 1.00 96.62 173 ARG A N 1
ATOM 1273 C CA . ARG A 1 173 ? -1.726 -16.025 -11.782 1.00 96.62 173 ARG A CA 1
ATOM 1274 C C . ARG A 1 173 ? -0.831 -16.958 -10.971 1.00 96.62 173 ARG A C 1
ATOM 1276 O O . ARG A 1 173 ? -1.171 -18.134 -10.846 1.00 96.62 173 ARG A O 1
ATOM 1283 N N . HIS A 1 174 ? 0.256 -16.435 -10.405 1.00 96.75 174 HIS A N 1
ATOM 1284 C CA . HIS A 1 174 ? 1.181 -17.195 -9.562 1.00 96.75 174 HIS A CA 1
ATOM 1285 C C . HIS A 1 174 ? 0.806 -17.162 -8.075 1.00 96.75 174 HIS A C 1
ATOM 1287 O O . HIS A 1 174 ? 1.005 -18.155 -7.374 1.00 96.75 174 HIS A O 1
ATOM 1293 N N . ALA A 1 175 ? 0.235 -16.059 -7.584 1.00 97.00 175 ALA A N 1
ATOM 1294 C CA . ALA A 1 175 ? -0.078 -15.886 -6.166 1.00 97.00 175 ALA A CA 1
ATOM 1295 C C . ALA A 1 175 ? -1.311 -16.683 -5.711 1.00 97.00 175 ALA A C 1
ATOM 1297 O O . ALA A 1 175 ? -1.304 -17.264 -4.624 1.00 97.00 175 ALA A O 1
ATOM 1298 N N . VAL A 1 176 ? -2.369 -16.741 -6.530 1.00 97.06 176 VAL A N 1
ATOM 1299 C CA . VAL A 1 176 ? -3.626 -17.420 -6.163 1.00 97.06 176 VAL A CA 1
ATOM 1300 C C . VAL A 1 176 ? -3.427 -18.926 -5.929 1.00 97.06 176 VAL A C 1
ATOM 1302 O O . VAL A 1 176 ? -3.853 -19.405 -4.878 1.00 97.06 176 VAL A O 1
ATOM 1305 N N . PRO A 1 177 ? -2.726 -19.688 -6.801 1.00 97.38 177 PRO A N 1
ATOM 1306 C CA . PRO A 1 177 ? -2.440 -21.105 -6.547 1.00 97.38 177 PRO A CA 1
ATOM 1307 C C . PRO A 1 177 ? -1.632 -21.362 -5.269 1.00 97.38 177 PRO A C 1
ATOM 1309 O O . PRO A 1 177 ? -1.793 -22.407 -4.647 1.00 97.38 177 PRO A O 1
ATOM 1312 N N . LYS A 1 178 ? -0.792 -20.404 -4.859 1.00 97.56 178 LYS A N 1
ATOM 1313 C CA . LYS A 1 178 ? -0.011 -20.466 -3.613 1.00 97.56 178 LYS A CA 1
ATOM 1314 C C . LYS A 1 178 ? -0.832 -20.125 -2.366 1.00 97.56 178 LYS A C 1
ATOM 1316 O O . LYS A 1 178 ? -0.355 -20.288 -1.247 1.00 97.56 178 LYS A O 1
ATOM 1321 N N . GLY A 1 179 ? -2.078 -19.687 -2.542 1.00 95.69 179 GLY A N 1
ATOM 1322 C CA . GLY A 1 179 ? -3.023 -19.446 -1.460 1.00 95.69 179 GLY A CA 1
ATOM 1323 C C . GLY A 1 179 ? -3.380 -17.980 -1.238 1.00 95.69 179 GLY A C 1
ATOM 1324 O O . GLY A 1 179 ? -4.036 -17.696 -0.238 1.00 95.69 179 GLY A O 1
ATOM 1325 N N . LEU A 1 180 ? -2.998 -17.046 -2.116 1.00 97.44 180 LEU A N 1
ATOM 1326 C CA . LEU A 1 180 ? -3.539 -15.685 -2.064 1.00 97.44 180 LEU A CA 1
ATOM 1327 C C . LEU A 1 180 ? -5.053 -15.722 -2.324 1.00 97.44 180 LEU A C 1
ATOM 1329 O O . LEU A 1 180 ? -5.492 -16.265 -3.336 1.00 97.44 180 LEU A O 1
ATOM 1333 N N . ASN A 1 181 ? -5.852 -15.135 -1.430 1.00 95.94 181 ASN A N 1
ATOM 1334 C CA . ASN A 1 181 ? -7.315 -15.139 -1.544 1.00 95.94 181 ASN A CA 1
ATOM 1335 C C . ASN A 1 181 ? -7.959 -13.746 -1.439 1.00 95.94 181 ASN A C 1
ATOM 1337 O O . ASN A 1 181 ? -9.173 -13.636 -1.598 1.00 95.94 181 ASN A O 1
ATOM 1341 N N . LEU A 1 182 ? -7.172 -12.687 -1.224 1.00 95.75 182 LEU A N 1
ATOM 1342 C CA . LEU A 1 182 ? -7.611 -11.293 -1.275 1.00 95.75 182 LEU A CA 1
ATOM 1343 C C . LEU A 1 182 ? -6.612 -10.443 -2.073 1.00 95.75 182 LEU A C 1
ATOM 1345 O O . LEU A 1 182 ? -5.400 -10.630 -1.988 1.00 95.75 182 LEU A O 1
ATOM 1349 N N . ALA A 1 183 ? -7.112 -9.470 -2.831 1.00 94.00 183 ALA A N 1
ATOM 1350 C CA . ALA A 1 183 ? -6.281 -8.512 -3.551 1.00 94.00 183 ALA A CA 1
ATOM 1351 C C . ALA A 1 183 ? -6.897 -7.113 -3.479 1.00 94.00 183 ALA A C 1
ATOM 1353 O O . ALA A 1 183 ? -8.091 -6.940 -3.720 1.00 94.00 183 ALA A O 1
ATOM 1354 N N . ILE A 1 184 ? -6.075 -6.112 -3.164 1.00 93.00 184 ILE A N 1
ATOM 1355 C CA . ILE A 1 184 ? -6.459 -4.699 -3.225 1.00 93.00 184 ILE A CA 1
ATOM 1356 C C . ILE A 1 184 ? -6.010 -4.183 -4.594 1.00 93.00 184 ILE A C 1
ATOM 1358 O O . ILE A 1 184 ? -4.813 -4.018 -4.846 1.00 93.00 184 ILE A O 1
ATOM 1362 N N . ALA A 1 185 ? -6.972 -3.986 -5.494 1.00 90.06 185 ALA A N 1
ATOM 1363 C CA . ALA A 1 185 ? -6.733 -3.694 -6.906 1.00 90.06 185 ALA A CA 1
ATOM 1364 C C . ALA A 1 185 ? -7.848 -2.826 -7.511 1.00 90.06 185 ALA A C 1
ATOM 1366 O O . ALA A 1 185 ? -8.862 -2.573 -6.863 1.00 90.06 185 ALA A O 1
ATOM 1367 N N . ASP A 1 186 ? -7.665 -2.397 -8.764 1.00 87.06 186 ASP A N 1
ATOM 1368 C CA . ASP A 1 186 ? -8.741 -1.833 -9.585 1.00 87.06 186 ASP A CA 1
ATOM 1369 C C . ASP A 1 186 ? -9.516 -2.983 -10.262 1.00 87.06 186 ASP A C 1
ATOM 1371 O O . ASP A 1 186 ? -9.001 -3.589 -11.209 1.00 87.06 186 ASP A O 1
ATOM 1375 N N . PRO A 1 187 ? -10.737 -3.315 -9.799 1.00 81.56 187 PRO A N 1
ATOM 1376 C CA . PRO A 1 187 ? -11.479 -4.457 -10.323 1.00 81.56 187 PRO A CA 1
ATOM 1377 C C . PRO A 1 187 ? -11.952 -4.251 -11.769 1.00 81.56 187 PRO A C 1
ATOM 1379 O O . PRO A 1 187 ? -12.240 -5.230 -12.451 1.00 81.56 187 PRO A O 1
ATOM 1382 N N . GLY A 1 188 ? -12.036 -3.005 -12.253 1.00 84.50 188 GLY A N 1
ATOM 1383 C CA . GLY A 1 188 ? -12.541 -2.692 -13.592 1.00 84.50 188 GLY A CA 1
ATOM 1384 C C . GLY A 1 188 ? -11.489 -2.773 -14.697 1.00 84.50 188 GLY A C 1
ATOM 1385 O O . GLY A 1 188 ? -11.841 -2.693 -15.873 1.00 84.50 188 GLY A O 1
ATOM 1386 N N . ARG A 1 189 ? -10.203 -2.901 -14.344 1.00 81.25 189 ARG A N 1
ATOM 1387 C CA . ARG A 1 189 ? -9.084 -2.797 -15.300 1.00 81.25 189 ARG A CA 1
ATOM 1388 C C . ARG A 1 189 ? -8.153 -4.004 -15.335 1.00 81.25 189 ARG A C 1
ATOM 1390 O O . ARG A 1 189 ? -7.175 -3.976 -16.075 1.00 81.25 189 ARG A O 1
ATOM 1397 N N . LEU A 1 190 ? -8.439 -5.052 -14.566 1.00 87.25 190 LEU A N 1
ATOM 1398 C CA . LEU A 1 190 ? -7.657 -6.289 -14.564 1.00 87.25 190 LEU A CA 1
ATOM 1399 C C . LEU A 1 190 ? -7.944 -7.114 -15.835 1.00 87.25 190 LEU A C 1
ATOM 1401 O O . LEU A 1 190 ? -9.053 -7.638 -15.970 1.00 87.25 190 LEU A O 1
ATOM 1405 N N . PRO A 1 191 ? -6.984 -7.249 -16.774 1.00 88.31 191 PRO A N 1
ATOM 1406 C CA . PRO A 1 191 ? -7.147 -8.121 -17.928 1.00 88.31 191 PRO A CA 1
ATOM 1407 C C . PRO A 1 191 ? -7.148 -9.586 -17.486 1.00 88.31 191 PRO A C 1
ATOM 1409 O O . PRO A 1 191 ? -6.575 -9.944 -16.454 1.00 88.31 191 PRO A O 1
ATOM 1412 N N . ARG A 1 192 ? -7.762 -10.462 -18.287 1.00 89.88 192 ARG A N 1
ATOM 1413 C CA . ARG A 1 192 ? -7.578 -11.902 -18.092 1.00 89.88 192 ARG A CA 1
ATOM 1414 C C . ARG A 1 192 ? -6.161 -12.264 -18.505 1.00 89.88 192 ARG A C 1
ATOM 1416 O O . ARG A 1 192 ? -5.678 -11.804 -19.534 1.00 89.88 192 ARG A O 1
ATOM 1423 N N . HIS A 1 193 ? -5.537 -13.162 -17.753 1.00 91.81 193 HIS A N 1
ATOM 1424 C CA . HIS A 1 193 ? -4.193 -13.643 -18.061 1.00 91.81 193 HIS A CA 1
ATOM 1425 C C . HIS A 1 193 ? -4.064 -14.213 -19.485 1.00 91.81 193 HIS A C 1
ATOM 1427 O O . HIS A 1 193 ? -3.036 -14.036 -20.125 1.00 91.81 193 HIS A O 1
ATOM 1433 N N . SER A 1 194 ? -5.106 -14.878 -19.994 1.00 89.69 194 SER A N 1
ATOM 1434 C CA . SER A 1 194 ? -5.152 -15.434 -21.356 1.00 89.69 194 SER A CA 1
ATOM 1435 C C . SER A 1 194 ? -5.150 -14.386 -22.467 1.00 89.69 194 SER A C 1
ATOM 1437 O O . SER A 1 194 ? -4.853 -14.724 -23.607 1.00 89.69 194 SER A O 1
ATOM 1439 N N . ASP A 1 195 ? -5.527 -13.149 -22.147 1.00 89.31 195 ASP A N 1
ATOM 1440 C CA . ASP A 1 195 ? -5.733 -12.082 -23.126 1.00 89.31 195 ASP A CA 1
ATOM 1441 C C . ASP A 1 195 ? -4.476 -11.205 -23.267 1.00 89.31 195 ASP A C 1
ATOM 1443 O O . ASP A 1 195 ? -4.448 -10.280 -24.081 1.00 89.31 195 ASP A O 1
ATOM 1447 N N . LEU A 1 196 ? -3.444 -11.474 -22.459 1.00 87.50 196 LEU A N 1
ATOM 1448 C CA . LEU A 1 196 ? -2.156 -10.798 -22.536 1.00 87.50 196 LEU A CA 1
ATOM 1449 C C . LEU A 1 196 ? -1.391 -11.268 -23.775 1.00 87.50 196 LEU A C 1
ATOM 1451 O O . LEU A 1 196 ? -1.322 -12.460 -24.072 1.00 87.50 196 LEU A O 1
ATOM 1455 N N . GLU A 1 197 ? -0.784 -10.320 -24.486 1.00 87.81 197 GLU A N 1
ATOM 1456 C CA . GLU A 1 197 ? 0.120 -10.633 -25.589 1.00 87.81 197 GLU A CA 1
ATOM 1457 C C . GLU A 1 197 ? 1.305 -11.475 -25.073 1.00 87.81 197 GLU A C 1
ATOM 1459 O O . GLU A 1 197 ? 1.885 -11.108 -24.046 1.00 87.81 197 GLU A O 1
ATOM 1464 N N . PRO A 1 198 ? 1.721 -12.548 -25.777 1.00 89.31 198 PRO A N 1
ATOM 1465 C CA . PRO A 1 198 ? 2.793 -13.434 -25.319 1.00 89.31 198 PRO A CA 1
ATOM 1466 C C . PRO A 1 198 ? 4.096 -12.720 -24.942 1.00 89.31 198 PRO A C 1
ATOM 1468 O O . PRO A 1 198 ? 4.715 -13.071 -23.944 1.00 89.31 198 PRO A O 1
ATOM 1471 N N . ALA A 1 199 ? 4.494 -11.691 -25.695 1.00 86.25 199 ALA A N 1
ATOM 1472 C CA . ALA A 1 199 ? 5.717 -10.943 -25.411 1.00 86.25 199 ALA A CA 1
ATOM 1473 C C . ALA A 1 199 ? 5.589 -10.076 -24.144 1.00 86.25 199 ALA A C 1
ATOM 1475 O O . ALA A 1 199 ? 6.498 -10.048 -23.318 1.00 86.25 199 ALA A O 1
ATOM 1476 N N . THR A 1 200 ? 4.435 -9.427 -23.945 1.00 85.69 200 THR A N 1
ATOM 1477 C CA . THR A 1 200 ? 4.137 -8.660 -22.723 1.00 85.69 200 THR A CA 1
ATOM 1478 C C . THR A 1 200 ? 4.057 -9.575 -21.498 1.00 85.69 200 THR A C 1
ATOM 1480 O O . THR A 1 200 ? 4.553 -9.218 -20.429 1.00 85.69 200 THR A O 1
ATOM 1483 N N . LEU A 1 201 ? 3.449 -10.757 -21.651 1.00 90.25 201 LEU A N 1
ATOM 1484 C CA . LEU A 1 201 ? 3.393 -11.787 -20.616 1.00 90.25 201 LEU A CA 1
ATOM 1485 C C . LEU A 1 201 ? 4.803 -12.224 -20.206 1.00 90.25 201 LEU A C 1
ATOM 1487 O O . LEU A 1 201 ? 5.136 -12.113 -19.029 1.00 90.25 201 LEU A O 1
ATOM 1491 N N . GLN A 1 202 ? 5.627 -12.641 -21.172 1.00 90.12 202 GLN A N 1
ATOM 1492 C CA . GLN A 1 202 ? 6.995 -13.092 -20.918 1.00 90.12 202 GLN A CA 1
ATOM 1493 C C . GLN A 1 202 ? 7.815 -12.005 -20.215 1.00 90.12 202 GLN A C 1
ATOM 1495 O O . GLN A 1 202 ? 8.424 -12.264 -19.187 1.00 90.12 202 GLN A O 1
ATOM 1500 N N . ALA A 1 203 ? 7.745 -10.762 -20.697 1.00 89.31 203 ALA A N 1
ATOM 1501 C CA . ALA A 1 203 ? 8.470 -9.648 -20.094 1.00 89.31 203 ALA A CA 1
ATOM 1502 C C . ALA A 1 203 ? 8.021 -9.365 -18.644 1.00 89.31 203 ALA A C 1
ATOM 1504 O O . ALA A 1 203 ? 8.836 -9.006 -17.794 1.00 89.31 203 ALA A O 1
ATOM 1505 N N . CYS A 1 204 ? 6.728 -9.535 -18.336 1.00 91.62 204 CYS A N 1
ATOM 1506 C CA . CYS A 1 204 ? 6.231 -9.435 -16.963 1.00 91.62 204 CYS A CA 1
ATOM 1507 C C . CYS A 1 204 ? 6.713 -10.607 -16.096 1.00 91.62 204 CYS A C 1
ATOM 1509 O O . CYS A 1 204 ? 7.086 -10.383 -14.949 1.00 91.62 204 CYS A O 1
ATOM 1511 N N . GLU A 1 205 ? 6.694 -11.840 -16.606 1.00 92.88 205 GLU A N 1
ATOM 1512 C CA . GLU A 1 205 ? 7.181 -13.017 -15.876 1.00 92.88 205 GLU A CA 1
ATOM 1513 C C . GLU A 1 205 ? 8.681 -12.904 -15.577 1.00 92.88 205 GLU A C 1
ATOM 1515 O O . GLU A 1 205 ? 9.079 -13.082 -14.427 1.00 92.88 205 GLU A O 1
ATOM 1520 N N . ASP A 1 206 ? 9.487 -12.499 -16.558 1.00 90.44 206 ASP A N 1
ATOM 1521 C CA . ASP A 1 206 ? 10.932 -12.306 -16.407 1.00 90.44 206 ASP A CA 1
ATOM 1522 C C . ASP A 1 206 ? 11.254 -11.243 -15.347 1.00 90.44 206 ASP A C 1
ATOM 1524 O O . ASP A 1 206 ? 12.141 -11.430 -14.516 1.00 90.44 206 ASP A O 1
ATOM 1528 N N . LEU A 1 207 ? 10.502 -10.136 -15.324 1.00 89.81 207 LEU A N 1
ATOM 1529 C CA . LEU A 1 207 ? 10.694 -9.076 -14.333 1.00 89.81 207 LEU A CA 1
ATOM 1530 C C . LEU A 1 207 ? 10.231 -9.487 -12.925 1.00 89.81 207 LEU A C 1
ATOM 1532 O O . LEU A 1 207 ? 10.834 -9.085 -11.930 1.00 89.81 207 LEU A O 1
ATOM 1536 N N . LEU A 1 208 ? 9.119 -10.218 -12.817 1.00 91.88 208 LEU A N 1
ATOM 1537 C CA . LEU A 1 208 ? 8.491 -10.521 -11.527 1.00 91.88 208 LEU A CA 1
ATOM 1538 C C . LEU A 1 208 ? 9.065 -11.771 -10.853 1.00 91.88 208 LEU A C 1
ATOM 1540 O O . LEU A 1 208 ? 9.048 -11.854 -9.623 1.00 91.88 208 LEU A O 1
ATOM 1544 N N . LEU A 1 209 ? 9.509 -12.756 -11.633 1.00 91.44 209 LEU A N 1
ATOM 1545 C CA . LEU A 1 209 ? 9.788 -14.105 -11.139 1.00 91.44 209 LEU A CA 1
ATOM 1546 C C . LEU A 1 209 ? 11.263 -14.492 -11.208 1.00 91.44 209 LEU A C 1
ATOM 1548 O O . LEU A 1 209 ? 11.659 -15.384 -10.461 1.00 91.44 209 LEU A O 1
ATOM 1552 N N . ASP A 1 210 ? 12.063 -13.856 -12.067 1.00 86.75 210 ASP A N 1
ATOM 1553 C CA . ASP A 1 210 ? 13.479 -14.183 -12.217 1.00 86.75 210 ASP A CA 1
ATOM 1554 C C . ASP A 1 210 ? 14.371 -13.166 -11.476 1.00 86.75 210 ASP A C 1
ATOM 1556 O O . ASP A 1 210 ? 14.649 -12.084 -12.005 1.00 86.75 210 ASP A O 1
ATOM 1560 N N . PRO A 1 211 ? 14.874 -13.510 -10.273 1.00 81.06 211 PRO A N 1
ATOM 1561 C CA . PRO A 1 211 ? 15.739 -12.630 -9.493 1.00 81.06 211 PRO A CA 1
ATOM 1562 C C . PRO A 1 211 ? 17.180 -12.568 -10.021 1.00 81.06 211 PRO A C 1
ATOM 1564 O O . PRO A 1 211 ? 18.000 -11.863 -9.438 1.00 81.06 211 PRO A O 1
ATOM 1567 N N . SER A 1 212 ? 17.533 -13.335 -11.059 1.00 81.62 212 SER A N 1
ATOM 1568 C CA . SER A 1 212 ? 18.904 -13.392 -11.571 1.00 81.62 212 SER A CA 1
ATOM 1569 C C . SER A 1 212 ? 19.278 -12.158 -12.404 1.00 81.62 212 SER A C 1
ATOM 1571 O O . SER A 1 212 ? 18.420 -11.467 -12.950 1.00 81.62 212 SER A O 1
ATOM 1573 N N . GLY A 1 213 ? 20.579 -11.894 -12.540 1.00 78.38 213 GLY A N 1
ATOM 1574 C CA . GLY A 1 213 ? 21.091 -10.791 -13.359 1.00 78.38 213 GLY A CA 1
ATOM 1575 C C . GLY A 1 213 ? 20.900 -9.402 -12.738 1.00 78.38 213 GLY A C 1
ATOM 1576 O O . GLY A 1 213 ? 20.627 -9.264 -11.546 1.00 78.38 213 GLY A O 1
ATOM 1577 N N . ASP A 1 214 ? 21.094 -8.360 -13.550 1.00 80.75 214 ASP A N 1
ATOM 1578 C CA . ASP A 1 214 ? 20.881 -6.972 -13.132 1.00 80.75 214 ASP A CA 1
ATOM 1579 C C . ASP A 1 214 ? 19.394 -6.609 -13.257 1.00 80.75 214 ASP A C 1
ATOM 1581 O O . ASP A 1 214 ? 18.863 -6.396 -14.349 1.00 80.75 214 ASP A O 1
ATOM 1585 N N . HIS A 1 215 ? 18.712 -6.542 -12.112 1.00 81.56 215 HIS A N 1
ATOM 1586 C CA . HIS A 1 215 ? 17.290 -6.202 -12.042 1.00 81.56 215 HIS A CA 1
ATOM 1587 C C . HIS A 1 215 ? 16.986 -4.788 -12.554 1.00 81.56 215 HIS A C 1
ATOM 1589 O O . HIS A 1 215 ? 15.920 -4.557 -13.125 1.00 81.56 215 HIS A O 1
ATOM 1595 N N . SER A 1 216 ? 17.914 -3.840 -12.386 1.00 77.56 216 SER A N 1
ATOM 1596 C CA . SER A 1 216 ? 17.738 -2.472 -12.889 1.00 77.56 216 SER A CA 1
ATOM 1597 C C . SER A 1 216 ? 17.762 -2.470 -14.410 1.00 77.56 216 SER A C 1
ATOM 1599 O O . SER A 1 216 ? 16.875 -1.889 -15.032 1.00 77.56 216 SER A O 1
ATOM 1601 N N . GLN A 1 217 ? 18.710 -3.201 -15.002 1.00 80.31 217 GLN A N 1
ATOM 1602 C CA . GLN A 1 217 ? 18.783 -3.382 -16.449 1.00 80.31 217 GLN A CA 1
ATOM 1603 C C . GLN A 1 217 ? 17.528 -4.083 -16.990 1.00 80.31 217 GLN A C 1
ATOM 1605 O O . GLN A 1 217 ? 16.917 -3.586 -17.932 1.00 80.31 217 GLN A O 1
ATOM 1610 N N . LYS A 1 218 ? 17.081 -5.181 -16.362 1.00 82.56 218 LYS A N 1
ATOM 1611 C CA . LYS A 1 218 ? 15.830 -5.868 -16.739 1.00 82.56 218 LYS A CA 1
ATOM 1612 C C . LYS A 1 218 ? 14.628 -4.930 -16.710 1.00 82.56 218 LYS A C 1
ATOM 1614 O O . LYS A 1 218 ? 13.793 -4.960 -17.611 1.00 82.56 218 LYS A O 1
ATOM 1619 N N . PHE A 1 219 ? 14.530 -4.086 -15.684 1.00 84.31 219 PHE A N 1
ATOM 1620 C CA . PHE A 1 219 ? 13.457 -3.105 -15.584 1.00 84.31 219 PHE A CA 1
ATOM 1621 C C . PHE A 1 219 ? 13.552 -2.026 -16.676 1.00 84.31 219 PHE A C 1
ATOM 1623 O O . PHE A 1 219 ? 12.532 -1.646 -17.250 1.00 84.31 219 PHE A O 1
ATOM 1630 N N . GLU A 1 220 ? 14.751 -1.541 -17.003 1.00 82.00 220 GLU A N 1
ATOM 1631 C CA . GLU A 1 220 ? 14.960 -0.588 -18.100 1.00 82.00 220 GLU A CA 1
ATOM 1632 C C . GLU A 1 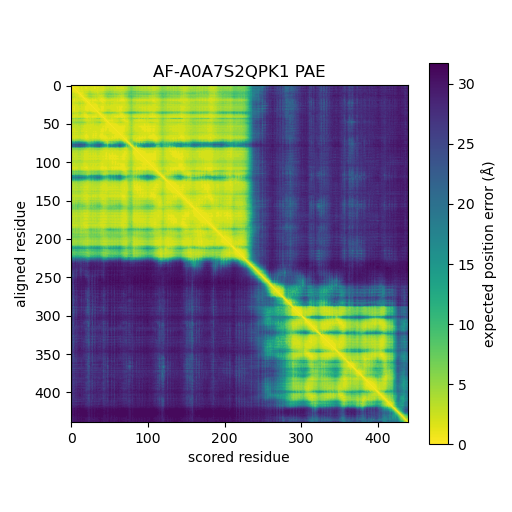220 ? 14.626 -1.193 -19.468 1.00 82.00 220 GLU A C 1
ATOM 1634 O O . GLU A 1 220 ? 13.944 -0.553 -20.274 1.00 82.00 220 GLU A O 1
ATOM 1639 N N . GLU A 1 221 ? 15.045 -2.433 -19.719 1.00 82.81 221 GLU A N 1
ATOM 1640 C CA . GLU A 1 221 ? 14.708 -3.199 -20.920 1.00 82.81 221 GLU A CA 1
ATOM 1641 C C . GLU A 1 221 ? 13.198 -3.422 -21.017 1.00 82.81 221 GLU A C 1
ATOM 1643 O O . GLU A 1 221 ? 12.610 -3.159 -22.065 1.00 82.81 221 GLU A O 1
ATOM 1648 N N . PHE A 1 222 ? 12.550 -3.792 -19.909 1.00 82.88 222 PHE A N 1
ATOM 1649 C CA . PHE A 1 222 ? 11.098 -3.905 -19.800 1.00 82.88 222 PHE A CA 1
ATOM 1650 C C . PHE A 1 222 ? 10.410 -2.583 -20.166 1.00 82.88 222 PHE A C 1
ATOM 1652 O O . PHE A 1 222 ? 9.573 -2.543 -21.064 1.00 82.88 222 PHE A O 1
ATOM 1659 N N . VAL A 1 223 ? 10.794 -1.463 -19.546 1.00 77.12 223 VAL A N 1
ATOM 1660 C CA . VAL A 1 223 ? 10.210 -0.143 -19.848 1.00 77.12 223 VAL A CA 1
ATOM 1661 C C . VAL A 1 223 ? 10.460 0.269 -21.304 1.00 77.12 223 VAL A C 1
ATOM 1663 O O . VAL A 1 223 ? 9.568 0.832 -21.944 1.00 77.12 223 VAL A O 1
ATOM 1666 N N . THR A 1 224 ? 11.644 -0.019 -21.848 1.00 78.69 224 THR A N 1
ATOM 1667 C CA . THR A 1 224 ? 12.017 0.300 -23.235 1.00 78.69 224 THR A CA 1
ATOM 1668 C C . THR A 1 224 ? 11.211 -0.523 -24.235 1.00 78.69 224 THR A C 1
ATOM 1670 O O . THR A 1 224 ? 10.632 0.045 -25.164 1.00 78.69 224 THR A O 1
ATOM 1673 N N . PHE A 1 225 ? 11.102 -1.835 -24.014 1.00 74.75 225 PHE A N 1
ATOM 1674 C CA . PHE A 1 225 ? 10.276 -2.749 -24.801 1.00 74.75 225 PHE A CA 1
ATOM 1675 C C . PHE A 1 225 ? 8.834 -2.235 -24.899 1.00 74.75 225 PHE A C 1
ATOM 1677 O O . PHE A 1 225 ? 8.256 -2.158 -25.986 1.00 74.75 225 PHE A O 1
ATOM 1684 N N . LEU A 1 226 ? 8.286 -1.774 -23.775 1.00 68.19 226 LEU A N 1
ATOM 1685 C CA . LEU A 1 226 ? 6.902 -1.323 -23.672 1.00 68.19 226 LEU A CA 1
ATOM 1686 C C . LEU A 1 226 ? 6.634 0.017 -24.359 1.00 68.19 226 LEU A C 1
ATOM 1688 O O . LEU A 1 226 ? 5.565 0.180 -24.949 1.00 68.19 226 LEU A O 1
ATOM 1692 N N . ARG A 1 227 ? 7.601 0.948 -24.359 1.00 65.06 227 ARG A N 1
ATOM 1693 C CA . ARG A 1 227 ? 7.510 2.190 -25.153 1.00 65.06 227 ARG A CA 1
ATOM 1694 C C . ARG A 1 227 ? 7.409 1.917 -26.660 1.00 65.06 227 ARG A C 1
ATOM 1696 O O . ARG A 1 227 ? 6.913 2.774 -27.383 1.00 65.06 227 ARG A O 1
ATOM 1703 N N . GLY A 1 228 ? 7.865 0.749 -27.121 1.00 57.50 228 GLY A N 1
ATOM 1704 C CA . GLY A 1 228 ? 7.785 0.325 -28.521 1.00 57.50 228 GLY A CA 1
ATOM 1705 C C . GLY A 1 228 ? 6.560 -0.525 -28.888 1.00 57.50 228 GLY A C 1
ATOM 1706 O O . GLY A 1 228 ? 6.190 -0.539 -30.058 1.00 57.50 228 GLY A O 1
ATOM 1707 N N . HIS A 1 229 ? 5.930 -1.217 -27.928 1.00 56.25 229 HIS A N 1
ATOM 1708 C CA . HIS A 1 229 ? 4.936 -2.271 -28.214 1.00 56.25 229 HIS A CA 1
ATOM 1709 C C . HIS A 1 229 ? 3.519 -1.989 -27.690 1.00 56.25 229 HIS A C 1
ATOM 1711 O O . HIS A 1 229 ? 2.559 -2.591 -28.171 1.00 56.25 229 HIS A O 1
ATOM 1717 N N . VAL A 1 230 ? 3.338 -1.053 -26.752 1.00 50.12 230 VAL A N 1
ATOM 1718 C CA . VAL A 1 230 ? 2.004 -0.730 -26.224 1.00 50.12 230 VAL A CA 1
ATOM 1719 C C . VAL A 1 230 ? 1.437 0.489 -26.948 1.00 50.12 230 VAL A C 1
ATOM 1721 O O . VAL A 1 230 ? 1.706 1.629 -26.581 1.00 50.12 230 VAL A O 1
ATOM 1724 N N . ALA A 1 231 ? 0.602 0.257 -27.964 1.00 43.56 231 ALA A N 1
ATOM 1725 C CA . ALA A 1 231 ? -0.317 1.291 -28.431 1.00 43.56 231 ALA A CA 1
ATOM 1726 C C . ALA A 1 231 ? -1.279 1.626 -27.281 1.00 43.56 231 ALA A C 1
ATOM 1728 O O . ALA A 1 231 ? -1.976 0.738 -26.781 1.00 43.56 231 ALA A O 1
ATOM 1729 N N . GLU A 1 232 ? -1.303 2.887 -26.842 1.00 40.59 232 GLU A N 1
ATOM 1730 C CA . GLU A 1 232 ? -2.228 3.364 -25.814 1.00 40.59 232 GLU A CA 1
ATOM 1731 C C . GLU A 1 232 ? -3.664 2.966 -26.182 1.00 40.59 232 GLU A C 1
ATOM 1733 O O . GLU A 1 232 ? -4.287 3.539 -27.078 1.00 40.59 232 GLU A O 1
ATOM 1738 N N . ARG A 1 233 ? -4.232 1.980 -25.482 1.00 37.47 233 ARG A N 1
ATOM 1739 C CA . ARG A 1 233 ? -5.683 1.820 -25.486 1.00 37.47 233 ARG A CA 1
ATOM 1740 C C . ARG A 1 233 ? -6.240 2.924 -24.602 1.00 37.47 233 ARG A C 1
ATOM 1742 O O . ARG A 1 233 ? -6.090 2.888 -23.381 1.00 37.47 233 ARG A O 1
ATOM 1749 N N . GLY A 1 234 ? -6.844 3.916 -25.254 1.00 33.12 234 GLY A N 1
ATOM 1750 C CA . GLY A 1 234 ? -7.584 4.989 -24.604 1.00 33.12 234 GLY A CA 1
ATOM 1751 C C . GLY A 1 234 ? -8.674 4.457 -23.661 1.00 33.12 234 GLY A C 1
ATOM 1752 O O . GLY A 1 234 ? -9.007 3.267 -23.689 1.00 33.12 234 GLY A O 1
ATOM 1753 N N . PRO A 1 235 ? -9.234 5.328 -22.806 1.00 27.98 235 PRO A N 1
ATOM 1754 C CA . PRO A 1 235 ? -10.239 4.935 -21.828 1.00 27.98 235 PRO A CA 1
ATOM 1755 C C . PRO A 1 235 ? -11.394 4.184 -22.500 1.00 27.98 235 PRO A C 1
ATOM 1757 O O . PRO A 1 235 ? -11.928 4.624 -23.518 1.00 27.98 235 PRO A O 1
ATOM 1760 N N . VAL A 1 236 ? -11.778 3.047 -21.916 1.00 29.31 236 VAL A N 1
ATOM 1761 C CA . VAL A 1 236 ? -12.942 2.268 -22.350 1.00 29.31 236 VAL A CA 1
ATOM 1762 C C . VAL A 1 236 ? -14.175 3.167 -22.268 1.00 29.31 236 VAL A C 1
ATOM 1764 O O . VAL A 1 236 ? -14.540 3.651 -21.196 1.00 29.31 236 VAL A O 1
ATOM 1767 N N . ALA A 1 237 ? -14.800 3.420 -23.416 1.00 28.05 237 ALA A N 1
ATOM 1768 C CA . ALA A 1 237 ? -16.055 4.142 -23.493 1.00 28.05 237 ALA A CA 1
ATOM 1769 C C . ALA A 1 237 ? -17.178 3.294 -22.876 1.00 28.05 237 ALA A C 1
ATOM 1771 O O . ALA A 1 237 ? -17.432 2.180 -23.326 1.00 28.05 237 ALA A O 1
ATOM 1772 N N . GLY A 1 238 ? -17.871 3.856 -21.882 1.00 31.52 238 GLY A N 1
ATOM 1773 C CA . GLY A 1 238 ? -19.176 3.366 -21.438 1.00 31.52 238 GLY A CA 1
ATOM 1774 C C . GLY A 1 238 ? -19.286 3.054 -19.949 1.00 31.52 238 GLY A C 1
ATOM 1775 O O . GLY A 1 238 ? -19.279 1.893 -19.582 1.00 31.52 238 GLY A O 1
ATOM 1776 N N . VAL A 1 239 ? -19.490 4.087 -19.125 1.00 26.00 239 VAL A N 1
ATOM 1777 C CA . VAL A 1 239 ? -20.669 4.214 -18.242 1.00 26.00 239 VAL A CA 1
ATOM 1778 C C . VAL A 1 239 ? -20.936 5.714 -18.103 1.00 26.00 239 VAL A C 1
ATOM 1780 O O . VAL A 1 239 ? -20.376 6.401 -17.253 1.00 26.00 239 VAL A O 1
ATOM 1783 N N . GLY A 1 240 ? -21.757 6.253 -19.002 1.00 30.77 240 GLY A N 1
ATOM 1784 C CA . GLY A 1 240 ? -22.336 7.576 -18.822 1.00 30.77 240 GLY A CA 1
ATOM 1785 C C . GLY A 1 240 ? -23.459 7.479 -17.798 1.00 30.77 240 GLY A C 1
ATOM 1786 O O . GLY A 1 240 ? -24.548 7.031 -18.133 1.00 30.77 240 GLY A O 1
ATOM 1787 N N . ALA A 1 241 ? -23.204 7.905 -16.565 1.00 24.27 241 ALA A N 1
ATOM 1788 C CA . ALA A 1 241 ? -24.261 8.244 -15.623 1.00 24.27 241 ALA A CA 1
ATOM 1789 C C . ALA A 1 241 ? -24.126 9.731 -15.287 1.00 24.27 241 ALA A C 1
ATOM 1791 O O . ALA A 1 241 ? -23.326 10.131 -14.443 1.00 24.27 241 ALA A O 1
ATOM 1792 N N . GLN A 1 242 ? -24.900 10.564 -15.987 1.00 27.30 242 GLN A N 1
ATOM 1793 C CA . GLN A 1 242 ? -25.190 11.913 -15.517 1.00 27.30 242 GLN A CA 1
ATOM 1794 C C . GLN A 1 242 ? -26.040 11.780 -14.252 1.00 27.30 242 GLN A C 1
ATOM 1796 O O . GLN A 1 242 ? -27.237 11.514 -14.325 1.00 27.30 242 GLN A O 1
ATOM 1801 N N . VAL A 1 243 ? -25.418 11.936 -13.086 1.00 24.67 243 VAL A N 1
ATOM 1802 C CA . VAL A 1 243 ? -26.149 12.065 -11.825 1.00 24.67 243 VAL A CA 1
ATOM 1803 C C . VAL A 1 243 ? -26.371 13.550 -11.579 1.00 24.67 243 VAL A C 1
ATOM 1805 O O . VAL A 1 243 ? -25.429 14.305 -11.336 1.00 24.67 243 VAL A O 1
ATOM 1808 N N . ALA A 1 244 ? -27.629 13.973 -11.679 1.00 24.91 244 ALA A N 1
ATOM 1809 C CA . ALA A 1 244 ? -28.051 15.297 -11.258 1.00 24.91 244 ALA A CA 1
ATOM 1810 C C . ALA A 1 244 ? -27.778 15.464 -9.755 1.00 24.91 244 ALA A C 1
ATOM 1812 O O . ALA A 1 244 ? -28.206 14.650 -8.937 1.00 24.91 244 ALA A O 1
ATOM 1813 N N . VAL A 1 245 ? -27.049 16.521 -9.403 1.00 25.00 245 VAL A N 1
ATOM 1814 C CA . VAL A 1 245 ? -26.728 16.894 -8.023 1.00 25.00 245 VAL A CA 1
ATOM 1815 C C . VAL A 1 245 ? -27.951 17.588 -7.410 1.00 25.00 245 VAL A C 1
ATOM 1817 O O . VAL A 1 245 ? -28.332 18.646 -7.911 1.00 25.00 245 VAL A O 1
ATOM 1820 N N . PRO A 1 246 ? -28.575 17.067 -6.335 1.00 26.42 246 PRO A N 1
ATOM 1821 C CA . PRO A 1 246 ? -29.593 17.814 -5.612 1.00 26.42 246 PRO A CA 1
ATOM 1822 C C . PRO A 1 246 ? -28.914 18.902 -4.777 1.00 26.42 246 PRO A C 1
ATOM 1824 O O . PRO A 1 246 ? -28.083 18.632 -3.907 1.00 26.42 246 PRO A O 1
ATOM 1827 N N . GLU A 1 247 ? -29.282 20.147 -5.048 1.00 32.78 247 GLU A N 1
ATOM 1828 C CA . GLU A 1 247 ? -28.825 21.335 -4.341 1.00 32.78 247 GLU A CA 1
ATOM 1829 C C . GLU A 1 247 ? -29.594 21.482 -3.016 1.00 32.78 247 GLU A C 1
ATOM 1831 O O . GLU A 1 247 ? -30.564 22.227 -2.921 1.00 32.78 247 GLU A O 1
ATOM 1836 N N . GLN A 1 248 ? -29.191 20.753 -1.971 1.00 31.23 248 GLN A N 1
ATOM 1837 C CA . GLN A 1 248 ? -29.595 21.078 -0.597 1.00 31.23 248 GLN A CA 1
ATOM 1838 C C . GLN A 1 248 ? -28.401 21.010 0.357 1.00 31.23 248 GLN A C 1
ATOM 1840 O O . GLN A 1 248 ? -27.961 19.951 0.803 1.00 31.23 248 GLN A O 1
ATOM 1845 N N . ALA A 1 249 ? -27.876 22.196 0.666 1.00 27.92 249 ALA A N 1
ATOM 1846 C CA . ALA A 1 249 ? -26.880 22.423 1.698 1.00 27.92 249 ALA A CA 1
ATOM 1847 C C . ALA A 1 249 ? -27.532 22.373 3.092 1.00 27.92 249 ALA A C 1
ATOM 1849 O O . ALA A 1 249 ? -28.466 23.123 3.373 1.00 27.92 249 ALA A O 1
ATOM 1850 N N . LEU A 1 250 ? -27.007 21.530 3.985 1.00 25.34 250 LEU A N 1
ATOM 1851 C CA . LEU A 1 250 ? -27.270 21.629 5.425 1.00 25.34 250 LEU A CA 1
ATOM 1852 C C . LEU A 1 250 ? -26.447 22.790 6.023 1.00 25.34 250 LEU A C 1
ATOM 1854 O O . LEU A 1 250 ? -25.272 22.940 5.671 1.00 25.34 250 LEU A O 1
ATOM 1858 N N . PRO A 1 251 ? -27.023 23.610 6.921 1.00 33.75 251 PRO A N 1
ATOM 1859 C CA . PRO A 1 251 ? -26.403 24.842 7.379 1.00 33.75 251 PRO A CA 1
ATOM 1860 C C . PRO A 1 251 ? -25.416 24.560 8.517 1.00 33.75 251 PRO A C 1
ATOM 1862 O O . PRO A 1 251 ? -25.803 24.198 9.624 1.00 33.75 251 PRO A O 1
ATOM 1865 N N . LEU A 1 252 ? -24.128 24.782 8.265 1.00 28.75 252 LEU A N 1
ATOM 1866 C CA . LEU A 1 252 ? -23.159 25.060 9.323 1.00 28.75 252 LEU A CA 1
ATOM 1867 C C . LEU A 1 252 ? -23.185 26.570 9.560 1.00 28.75 252 LEU A C 1
ATOM 1869 O O . LEU A 1 252 ? -22.754 27.347 8.708 1.00 28.75 252 LEU A O 1
ATOM 1873 N N . ALA A 1 253 ? -23.760 26.984 10.688 1.00 33.31 253 ALA A N 1
ATOM 1874 C CA . ALA A 1 253 ? -23.840 28.384 11.077 1.00 33.31 253 ALA A CA 1
ATOM 1875 C C . ALA A 1 253 ? -22.433 28.930 11.371 1.00 33.31 253 ALA A C 1
ATOM 1877 O O . ALA A 1 253 ? -21.893 28.758 12.460 1.00 33.31 253 ALA A O 1
ATOM 1878 N N . LEU A 1 254 ? -21.846 29.593 10.376 1.00 33.12 254 LEU A N 1
ATOM 1879 C CA . LEU A 1 254 ? -20.711 30.496 10.536 1.00 33.12 254 LEU A CA 1
ATOM 1880 C C . LEU A 1 254 ? -21.235 31.938 10.480 1.00 33.12 254 LEU A C 1
ATOM 1882 O O . LEU A 1 254 ? -22.153 32.244 9.717 1.00 33.12 254 LEU A O 1
ATOM 1886 N N . ALA A 1 255 ? -20.679 32.797 11.336 1.00 30.17 255 ALA A N 1
ATOM 1887 C CA . ALA A 1 255 ? -21.109 34.177 11.570 1.00 30.17 255 ALA A CA 1
ATOM 1888 C C . ALA A 1 255 ? -21.244 35.018 10.274 1.00 30.17 255 ALA A C 1
ATOM 1890 O O . ALA A 1 255 ? -20.576 34.739 9.274 1.00 30.17 255 ALA A O 1
ATOM 1891 N N . PRO A 1 256 ? -22.103 36.059 10.254 1.00 36.75 256 PRO A N 1
ATOM 1892 C CA . PRO A 1 256 ? -22.512 36.700 9.009 1.00 36.75 256 PRO A CA 1
ATOM 1893 C C . PRO A 1 256 ? -21.392 37.545 8.383 1.00 36.75 256 PRO A C 1
ATOM 1895 O O . PRO A 1 256 ? -20.949 38.553 8.931 1.00 36.75 256 PRO A O 1
ATOM 1898 N N . VAL A 1 257 ? -20.995 37.148 7.173 1.00 39.28 257 VAL A N 1
ATOM 1899 C CA . VAL A 1 257 ? -20.079 37.866 6.274 1.00 39.28 257 VAL A CA 1
ATOM 1900 C C . VAL A 1 257 ? -20.803 39.061 5.641 1.00 39.28 257 VAL A C 1
ATOM 1902 O O . VAL A 1 257 ? -21.842 38.889 5.002 1.00 39.28 257 VAL A O 1
ATOM 1905 N N . ARG A 1 258 ? -20.258 40.278 5.797 1.00 41.31 258 ARG A N 1
ATOM 1906 C CA . ARG A 1 258 ? -20.920 41.533 5.379 1.00 41.31 258 ARG A CA 1
ATOM 1907 C C . ARG A 1 258 ? -20.758 41.929 3.905 1.00 41.31 258 ARG A C 1
ATOM 1909 O O . ARG A 1 258 ? -21.504 42.793 3.460 1.00 41.31 258 ARG A O 1
ATOM 1916 N N . LYS A 1 259 ? -19.890 41.289 3.115 1.00 45.09 259 LYS A N 1
ATOM 1917 C CA . LYS A 1 259 ? -19.919 41.389 1.641 1.00 45.09 259 LYS A CA 1
ATOM 1918 C C . LYS A 1 259 ? -19.515 40.060 1.013 1.00 45.09 259 LYS A C 1
ATOM 1920 O O . LYS A 1 259 ? -18.436 39.548 1.287 1.00 45.09 259 LYS A O 1
ATOM 1925 N N . ARG A 1 260 ? -20.415 39.492 0.208 1.00 43.91 260 ARG A N 1
ATOM 1926 C CA . ARG A 1 260 ? -20.189 38.243 -0.530 1.00 43.91 260 ARG A CA 1
ATOM 1927 C C . ARG A 1 260 ? -19.511 38.554 -1.874 1.00 43.91 260 ARG A C 1
ATOM 1929 O O . ARG A 1 260 ? -19.876 39.560 -2.483 1.00 43.91 260 ARG A O 1
ATOM 1936 N N . PRO A 1 261 ? -18.585 37.706 -2.355 1.00 45.97 261 PRO A N 1
ATOM 1937 C CA . PRO A 1 261 ? -18.087 37.790 -3.727 1.00 45.97 261 PRO A CA 1
ATOM 1938 C C . PRO A 1 261 ? -19.242 37.657 -4.728 1.00 45.97 261 PRO A C 1
ATOM 1940 O O . PRO A 1 261 ? -20.290 37.082 -4.408 1.00 45.97 261 PRO A O 1
ATOM 1943 N N . SER A 1 262 ? -19.057 38.183 -5.944 1.00 51.59 262 SER A N 1
ATOM 1944 C CA . SER A 1 262 ? -20.062 38.021 -6.995 1.00 51.59 262 SER A CA 1
ATOM 1945 C C . SER A 1 262 ? -20.300 36.522 -7.255 1.00 51.59 262 SER A C 1
ATOM 1947 O O . SER A 1 262 ? -19.350 35.730 -7.203 1.00 51.59 262 SER A O 1
ATOM 1949 N N . PRO A 1 263 ? -21.548 36.094 -7.522 1.00 47.44 263 PRO A N 1
ATOM 1950 C CA . PRO A 1 263 ? -21.874 34.681 -7.734 1.00 47.44 263 PRO A CA 1
ATOM 1951 C C . PRO A 1 263 ? -20.994 34.006 -8.796 1.00 47.44 263 PRO A C 1
ATOM 1953 O O . PRO A 1 263 ? -20.638 32.839 -8.659 1.00 47.44 263 PRO A O 1
ATOM 1956 N N . SER A 1 264 ? -20.583 34.757 -9.818 1.00 45.12 264 SER A N 1
ATOM 1957 C CA . SER A 1 264 ? -19.705 34.315 -10.903 1.00 45.12 264 SER A CA 1
ATOM 1958 C C . SER A 1 264 ? -18.266 34.064 -10.439 1.00 45.12 264 SER A C 1
ATOM 1960 O O . SER A 1 264 ? -17.689 33.038 -10.788 1.00 45.12 264 SER A O 1
ATOM 1962 N N . ALA A 1 265 ? -17.696 34.953 -9.618 1.00 44.59 265 ALA A N 1
ATOM 1963 C CA . ALA A 1 265 ? -16.340 34.793 -9.084 1.00 44.59 265 ALA A CA 1
ATOM 1964 C C . ALA A 1 265 ? -16.259 33.637 -8.080 1.00 44.59 265 ALA A C 1
ATOM 1966 O O . ALA A 1 265 ? -15.315 32.849 -8.104 1.00 44.59 265 ALA A O 1
ATOM 1967 N N . ARG A 1 266 ? -17.296 33.490 -7.246 1.00 46.41 266 ARG A N 1
ATOM 1968 C CA . ARG A 1 266 ? -17.428 32.361 -6.324 1.00 46.41 266 ARG A CA 1
ATOM 1969 C C . ARG A 1 266 ? -17.497 31.036 -7.076 1.00 46.41 266 ARG A C 1
ATOM 1971 O O . ARG A 1 266 ? -16.760 30.119 -6.746 1.00 46.41 266 ARG A O 1
ATOM 1978 N N . ARG A 1 267 ? -18.320 30.967 -8.126 1.00 47.19 267 ARG A N 1
ATOM 1979 C CA . ARG A 1 267 ? -18.449 29.768 -8.958 1.00 47.19 267 ARG A CA 1
ATOM 1980 C C . ARG A 1 267 ? -17.154 29.455 -9.701 1.00 47.19 267 ARG A C 1
ATOM 1982 O O . ARG A 1 267 ? -16.819 28.287 -9.807 1.00 47.19 267 ARG A O 1
ATOM 1989 N N . TYR A 1 268 ? -16.403 30.454 -10.164 1.00 46.28 268 TYR A N 1
ATOM 1990 C CA . TYR A 1 268 ? -15.101 30.251 -10.808 1.00 46.28 268 TYR A CA 1
ATOM 1991 C C . TYR A 1 268 ? -14.056 29.678 -9.840 1.00 46.28 268 TYR A C 1
ATOM 1993 O O . TYR A 1 268 ? -13.433 28.668 -10.154 1.00 46.28 268 TYR A O 1
ATOM 2001 N N . LEU A 1 269 ? -13.924 30.258 -8.641 1.00 43.12 269 LEU A N 1
ATOM 2002 C CA . LEU A 1 269 ? -13.008 29.769 -7.605 1.00 43.12 269 LEU A CA 1
ATOM 2003 C C . LEU A 1 269 ? -13.421 28.388 -7.081 1.00 43.12 269 LEU A C 1
ATOM 2005 O O . LEU A 1 269 ? -12.581 27.504 -6.987 1.00 43.12 269 LEU A O 1
ATOM 2009 N N . GLU A 1 270 ? -14.711 28.158 -6.824 1.00 47.31 270 GLU A N 1
ATOM 2010 C CA . GLU A 1 270 ? -15.228 26.847 -6.409 1.00 47.31 270 GLU A CA 1
ATOM 2011 C C . GLU A 1 270 ? -15.065 25.798 -7.518 1.00 47.31 270 GLU A C 1
ATOM 2013 O O . GLU A 1 270 ? -14.685 24.670 -7.225 1.00 47.31 270 GLU A O 1
ATOM 2018 N N . THR A 1 271 ? -15.271 26.162 -8.789 1.00 45.78 271 THR A N 1
ATOM 2019 C CA . THR A 1 271 ? -15.062 25.255 -9.932 1.00 45.78 271 THR A CA 1
ATOM 2020 C C . THR A 1 271 ? -13.582 24.934 -10.102 1.00 45.78 271 THR A C 1
ATOM 2022 O O . THR A 1 271 ? -13.256 23.773 -10.317 1.00 45.78 271 THR A O 1
ATOM 2025 N N . LEU A 1 272 ? -12.681 25.912 -9.946 1.00 41.03 272 LEU A N 1
ATOM 2026 C CA . LEU A 1 272 ? -11.227 25.714 -9.969 1.00 41.03 272 LEU A CA 1
ATOM 2027 C C . LEU A 1 272 ? -10.748 24.856 -8.800 1.00 41.03 272 LEU A C 1
ATOM 2029 O O . LEU A 1 272 ? -9.956 23.944 -9.007 1.00 41.03 272 LEU A O 1
ATOM 2033 N N . VAL A 1 273 ? -11.255 25.086 -7.588 1.00 41.41 273 VAL A N 1
ATOM 2034 C CA . VAL A 1 273 ? -10.970 24.254 -6.409 1.00 41.41 273 VAL A CA 1
ATOM 2035 C C . VAL A 1 273 ? -11.550 22.855 -6.577 1.00 41.41 273 VAL A C 1
ATOM 2037 O O . VAL A 1 273 ? -10.922 21.912 -6.135 1.00 41.41 273 VAL A O 1
ATOM 2040 N N . GLN A 1 274 ? -12.692 22.673 -7.239 1.00 45.44 274 GLN A N 1
ATOM 2041 C CA . GLN A 1 274 ? -13.250 21.343 -7.522 1.00 45.44 274 GLN A CA 1
ATOM 2042 C C . GLN A 1 274 ? -12.519 20.618 -8.662 1.00 45.44 274 GLN A C 1
ATOM 2044 O O . GLN A 1 274 ? -12.404 19.393 -8.627 1.00 45.44 274 GLN A O 1
ATOM 2049 N N . THR A 1 275 ? -12.007 21.349 -9.659 1.00 39.81 275 THR A N 1
ATOM 2050 C CA . THR A 1 275 ? -11.220 20.776 -10.769 1.00 39.81 275 THR A CA 1
ATOM 2051 C C . THR A 1 275 ? -9.771 20.492 -10.380 1.00 39.81 275 THR A C 1
ATOM 2053 O O . THR A 1 275 ? -9.215 19.507 -10.853 1.00 39.81 275 THR A O 1
ATOM 2056 N N . THR A 1 276 ? -9.165 21.289 -9.493 1.00 39.16 276 THR A N 1
ATOM 2057 C CA . THR A 1 276 ? -7.793 21.075 -8.980 1.00 39.16 276 THR A CA 1
ATOM 2058 C C . THR A 1 276 ? -7.751 20.306 -7.653 1.00 39.16 276 THR A C 1
ATOM 2060 O O . THR A 1 276 ? -6.818 19.552 -7.391 1.00 39.16 276 THR A O 1
ATOM 2063 N N . GLY A 1 277 ? -8.782 20.441 -6.824 1.00 43.53 277 GLY A N 1
ATOM 2064 C CA . GLY A 1 277 ? -9.032 19.710 -5.583 1.00 43.53 277 GLY A CA 1
ATOM 2065 C C . GLY A 1 277 ? -10.244 18.798 -5.749 1.00 43.53 277 GLY A C 1
ATOM 2066 O O . GLY A 1 277 ? -11.356 19.099 -5.317 1.00 43.53 277 GLY A O 1
ATOM 2067 N N . THR A 1 278 ? -10.022 17.659 -6.395 1.00 43.25 278 THR A N 1
ATOM 2068 C CA . THR A 1 278 ? -11.061 16.640 -6.587 1.00 43.25 278 THR A CA 1
ATOM 2069 C C . THR A 1 278 ? -11.628 16.162 -5.235 1.00 43.25 278 THR A C 1
ATOM 2071 O O . THR A 1 278 ? -10.929 16.163 -4.221 1.00 43.25 278 THR A O 1
ATOM 2074 N N . THR A 1 279 ? -12.866 15.662 -5.210 1.00 41.75 279 THR A N 1
ATOM 2075 C CA . THR A 1 279 ? -13.511 15.089 -4.006 1.00 41.75 279 THR A CA 1
ATOM 2076 C C . THR A 1 279 ? -12.906 13.759 -3.534 1.00 41.75 279 THR A C 1
ATOM 2078 O O . THR A 1 279 ? -13.343 13.200 -2.527 1.00 41.75 279 THR A O 1
ATOM 2081 N N . ASN A 1 280 ? -11.907 13.234 -4.246 1.00 40.31 280 ASN A N 1
ATOM 2082 C CA . ASN A 1 280 ? -11.214 12.000 -3.913 1.00 40.31 280 ASN A CA 1
ATOM 2083 C C . ASN A 1 280 ? -10.048 12.297 -2.955 1.00 40.31 280 ASN A C 1
ATOM 2085 O O . ASN A 1 280 ? -9.121 13.017 -3.308 1.00 40.31 280 ASN A O 1
ATOM 2089 N N . ALA A 1 281 ? -10.064 11.711 -1.755 1.00 39.69 281 ALA A N 1
ATOM 2090 C CA . ALA A 1 281 ? -9.054 11.942 -0.719 1.00 39.69 281 ALA A CA 1
ATOM 2091 C C . ALA A 1 281 ? -7.620 11.539 -1.127 1.00 39.69 281 ALA A C 1
ATOM 2093 O O . ALA A 1 281 ? -6.674 12.190 -0.697 1.00 39.69 281 ALA A O 1
ATOM 2094 N N . SER A 1 282 ? -7.448 10.526 -1.986 1.00 38.50 282 SER A N 1
ATOM 2095 C CA . SER A 1 282 ? -6.134 10.112 -2.514 1.00 38.50 282 SER A CA 1
ATOM 2096 C C . SER A 1 282 ? -5.604 11.093 -3.566 1.00 38.50 282 SER A C 1
ATOM 2098 O O . SER A 1 282 ? -4.410 11.385 -3.628 1.00 38.50 282 SER A O 1
ATOM 2100 N N . LEU A 1 283 ? -6.502 11.675 -4.362 1.00 38.22 283 LEU A N 1
ATOM 2101 C CA . LEU A 1 283 ? -6.159 12.764 -5.271 1.00 38.22 283 LEU A CA 1
ATOM 2102 C C . LEU A 1 283 ? -6.014 14.087 -4.507 1.00 38.22 283 LEU A C 1
ATOM 2104 O O . LEU A 1 283 ? -5.225 14.921 -4.896 1.00 38.22 283 LEU A O 1
ATOM 2108 N N . PHE A 1 284 ? -6.677 14.293 -3.374 1.00 42.19 284 PHE A N 1
ATOM 2109 C CA . PHE A 1 284 ? -6.437 15.452 -2.517 1.00 42.19 284 PHE A CA 1
ATOM 2110 C C . PHE A 1 284 ? -5.040 15.417 -1.885 1.00 42.19 284 PHE A C 1
ATOM 2112 O O . PHE A 1 284 ? -4.330 16.421 -1.897 1.00 42.19 284 PHE A O 1
ATOM 2119 N N . THR A 1 285 ? -4.610 14.257 -1.384 1.00 47.62 285 THR A N 1
ATOM 2120 C CA . THR A 1 285 ? -3.243 14.079 -0.876 1.00 47.62 285 THR A CA 1
ATOM 2121 C C . THR A 1 285 ? -2.193 14.168 -1.987 1.00 47.62 285 THR A C 1
ATOM 2123 O O . THR A 1 285 ? -1.080 14.609 -1.714 1.00 47.62 285 THR A O 1
ATOM 2126 N N . THR A 1 286 ? -2.552 13.840 -3.236 1.00 42.72 286 THR A N 1
ATOM 2127 C CA . THR A 1 286 ? -1.645 13.868 -4.404 1.00 42.72 286 THR A CA 1
ATOM 2128 C C . THR A 1 286 ? -1.663 15.197 -5.200 1.00 42.72 286 THR A C 1
ATOM 2130 O O . THR A 1 286 ? -0.643 15.583 -5.759 1.00 42.72 286 THR A O 1
ATOM 2133 N N . PHE A 1 287 ? -2.789 15.920 -5.246 1.00 48.31 287 PHE A N 1
ATOM 2134 C CA . PHE A 1 287 ? -3.054 17.111 -6.083 1.00 48.31 287 PHE A CA 1
ATOM 2135 C C . PHE A 1 287 ? -3.490 18.342 -5.272 1.00 48.31 287 PHE A C 1
ATOM 2137 O O . PHE A 1 287 ? -3.304 19.473 -5.706 1.00 48.31 287 PHE A O 1
ATOM 2144 N N . GLY A 1 288 ? -4.133 18.143 -4.122 1.00 54.78 288 GLY A N 1
ATOM 2145 C CA . GLY A 1 288 ? -5.075 19.122 -3.578 1.00 54.78 288 GLY A CA 1
ATOM 2146 C C . GLY A 1 288 ? -4.667 19.790 -2.273 1.00 54.78 288 GLY A C 1
ATOM 2147 O O . GLY A 1 288 ? -5.227 20.831 -1.964 1.00 54.78 288 GLY A O 1
ATOM 2148 N N . SER A 1 289 ? -3.710 19.263 -1.505 1.00 62.84 289 SER A N 1
ATOM 2149 C CA . SER A 1 289 ? -3.402 19.804 -0.170 1.00 62.84 289 SER A CA 1
ATOM 2150 C C . SER A 1 289 ? -2.938 21.262 -0.220 1.00 62.84 289 SER A C 1
ATOM 2152 O O . SER A 1 289 ? -3.397 22.081 0.571 1.00 62.84 289 SER A O 1
ATOM 2154 N N . LYS A 1 290 ? -2.098 21.612 -1.201 1.00 71.81 290 LYS A N 1
ATOM 2155 C CA . LYS A 1 290 ? -1.568 22.969 -1.393 1.00 71.81 290 LYS A CA 1
ATOM 2156 C C . LYS A 1 290 ? -2.623 23.938 -1.939 1.00 71.81 290 LYS A C 1
ATOM 2158 O O . LYS A 1 290 ? -2.763 25.040 -1.417 1.00 71.81 290 LYS A O 1
ATOM 2163 N N . ALA A 1 291 ? -3.408 23.509 -2.929 1.00 69.38 291 ALA A N 1
ATOM 2164 C CA . ALA A 1 291 ? -4.502 24.304 -3.489 1.00 69.38 291 ALA A CA 1
ATOM 2165 C C . ALA A 1 291 ? -5.633 24.517 -2.469 1.00 69.38 291 ALA A C 1
ATOM 2167 O O . ALA A 1 291 ? -6.129 25.623 -2.284 1.00 69.38 291 ALA A O 1
ATOM 2168 N N . HIS A 1 292 ? -5.983 23.475 -1.720 1.00 67.38 292 HIS A N 1
ATOM 2169 C CA . HIS A 1 292 ? -6.963 23.549 -0.647 1.00 67.38 292 HIS A CA 1
ATOM 2170 C C . HIS A 1 292 ? -6.478 24.370 0.539 1.00 67.38 292 HIS A C 1
ATOM 2172 O O . HIS A 1 292 ? -7.274 25.094 1.129 1.00 67.38 292 HIS A O 1
ATOM 2178 N N . ALA A 1 293 ? -5.194 24.283 0.897 1.00 67.00 293 ALA A N 1
ATOM 2179 C CA . ALA A 1 293 ? -4.613 25.155 1.907 1.00 67.00 293 ALA A CA 1
ATOM 2180 C C . ALA A 1 293 ? -4.677 26.619 1.459 1.00 67.00 293 ALA A C 1
ATOM 2182 O O . ALA A 1 293 ? -5.045 27.460 2.270 1.00 67.00 293 ALA A O 1
ATOM 2183 N N . ALA A 1 294 ? -4.406 26.918 0.183 1.00 72.12 294 ALA A N 1
ATOM 2184 C CA . ALA A 1 294 ? -4.532 28.267 -0.365 1.00 72.12 294 ALA A CA 1
ATOM 2185 C C . ALA A 1 294 ? -5.987 28.770 -0.342 1.00 72.12 294 ALA A C 1
ATOM 2187 O O . ALA A 1 294 ? -6.235 29.866 0.147 1.00 72.12 294 ALA A O 1
ATOM 2188 N N . ASP A 1 295 ? -6.958 27.962 -0.777 1.00 70.25 295 ASP A N 1
ATOM 2189 C CA . ASP A 1 295 ? -8.386 28.310 -0.716 1.00 70.25 295 ASP A CA 1
ATOM 2190 C C . ASP A 1 295 ? -8.904 28.444 0.728 1.00 70.25 295 ASP A C 1
ATOM 2192 O O . ASP A 1 295 ? -9.674 29.345 1.056 1.00 70.25 295 ASP A O 1
ATOM 2196 N N . THR A 1 296 ? -8.466 27.566 1.628 1.00 69.12 296 THR A N 1
ATOM 2197 C CA . THR A 1 296 ? -8.848 27.619 3.044 1.00 69.12 296 THR A CA 1
ATOM 2198 C C . THR A 1 296 ? -8.231 28.832 3.723 1.00 69.12 296 THR A C 1
ATOM 2200 O O . THR A 1 296 ? -8.939 29.561 4.413 1.00 69.12 296 THR A O 1
ATOM 2203 N N . PHE A 1 297 ? -6.939 29.087 3.499 1.00 71.56 297 PHE A N 1
ATOM 2204 C CA . PHE A 1 297 ? -6.264 30.294 3.964 1.00 71.56 297 PHE A CA 1
ATOM 2205 C C . PHE A 1 297 ? -7.006 31.524 3.462 1.00 71.56 297 PHE A C 1
ATOM 2207 O O . PHE A 1 297 ? -7.399 32.353 4.274 1.00 71.56 297 PHE A O 1
ATOM 2214 N N . HIS A 1 298 ? -7.288 31.582 2.163 1.00 74.75 298 HIS A N 1
ATOM 2215 C CA . HIS A 1 298 ? -8.044 32.654 1.545 1.00 74.75 298 HIS A CA 1
ATOM 2216 C C . HIS A 1 298 ? -9.394 32.877 2.248 1.00 74.75 298 HIS A C 1
ATOM 2218 O O . HIS A 1 298 ? -9.674 33.970 2.735 1.00 74.75 298 HIS A O 1
ATOM 2224 N N . ARG A 1 299 ? -10.214 31.831 2.412 1.00 68.31 299 ARG A N 1
ATOM 2225 C CA . ARG A 1 299 ? -11.523 31.929 3.083 1.00 68.31 299 ARG A CA 1
ATOM 2226 C C . ARG A 1 299 ? -11.431 32.369 4.545 1.00 68.31 299 ARG A C 1
ATOM 2228 O O . ARG A 1 299 ? -12.330 33.061 5.020 1.00 68.31 299 ARG A O 1
ATOM 2235 N N . LEU A 1 300 ? -10.376 31.973 5.254 1.00 68.12 300 LEU A N 1
ATOM 2236 C CA . LEU A 1 300 ? -10.160 32.333 6.656 1.00 68.12 300 LEU A CA 1
ATOM 2237 C C . LEU A 1 300 ? -9.598 33.751 6.822 1.00 68.12 300 LEU A C 1
ATOM 2239 O O . LEU A 1 300 ? -9.892 34.406 7.821 1.00 68.12 300 LEU A O 1
ATOM 2243 N N . THR A 1 301 ? -8.809 34.237 5.863 1.00 68.06 301 THR A N 1
ATOM 2244 C CA . THR A 1 301 ? -8.088 35.516 5.971 1.00 68.06 301 THR A CA 1
ATOM 2245 C C . THR A 1 301 ? -8.697 36.644 5.146 1.00 68.06 301 THR A C 1
ATOM 2247 O O . 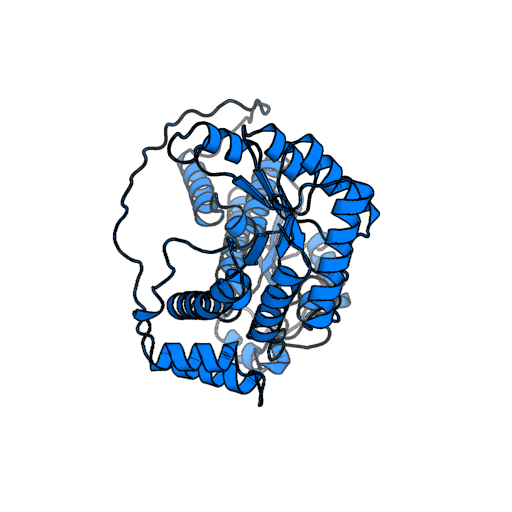THR A 1 301 ? -8.363 37.801 5.391 1.00 68.06 301 THR A O 1
ATOM 2250 N N . HIS A 1 302 ? -9.680 36.357 4.283 1.00 59.78 302 HIS A N 1
ATOM 2251 C CA . HIS A 1 302 ? -10.459 37.338 3.508 1.00 59.78 302 HIS A CA 1
ATOM 2252 C C . HIS A 1 302 ? -11.109 38.437 4.388 1.00 59.78 302 HIS A C 1
ATOM 2254 O O . HIS A 1 302 ? -11.522 39.477 3.880 1.00 59.78 302 HIS A O 1
ATOM 2260 N N . ALA A 1 303 ? -11.197 38.253 5.712 1.00 51.66 303 ALA A N 1
ATOM 2261 C CA . ALA A 1 303 ? -11.705 39.250 6.665 1.00 51.66 303 ALA A CA 1
ATOM 2262 C C . ALA A 1 303 ? -10.646 39.813 7.639 1.00 51.66 303 ALA A C 1
ATOM 2264 O O . ALA A 1 303 ? -10.990 40.605 8.514 1.00 51.66 303 ALA A O 1
ATOM 2265 N N . ALA A 1 304 ? -9.381 39.398 7.525 1.00 63.25 304 ALA A N 1
ATOM 2266 C CA . ALA A 1 304 ? -8.338 39.694 8.507 1.00 63.25 304 ALA A CA 1
ATOM 2267 C C . ALA A 1 304 ? -7.455 40.905 8.152 1.00 63.25 304 ALA A C 1
ATOM 2269 O O . ALA A 1 304 ? -6.701 41.349 9.015 1.00 63.25 304 ALA A O 1
ATOM 2270 N N . HIS A 1 305 ? -7.536 41.434 6.919 1.00 70.06 305 HIS A N 1
ATOM 2271 C CA . HIS A 1 305 ? -6.707 42.544 6.416 1.00 70.06 305 HIS A CA 1
ATOM 2272 C C . HIS A 1 305 ? -5.236 42.405 6.821 1.00 70.06 305 HIS A C 1
ATOM 2274 O O . HIS A 1 305 ? -4.650 43.272 7.480 1.00 70.06 305 HIS A O 1
ATOM 2280 N N . LEU A 1 306 ? -4.641 41.266 6.468 1.00 82.06 306 LEU A N 1
ATOM 2281 C CA . LEU A 1 306 ? -3.278 40.965 6.866 1.00 82.06 306 LEU A CA 1
ATOM 2282 C C . LEU A 1 306 ? -2.331 42.006 6.275 1.00 82.06 306 LEU A C 1
ATOM 2284 O O . LEU A 1 306 ? -2.407 42.338 5.093 1.00 82.06 306 LEU A O 1
ATOM 2288 N N . LYS A 1 307 ? -1.396 42.499 7.094 1.00 81.88 307 LYS A N 1
ATOM 2289 C CA . LYS A 1 307 ? -0.346 43.415 6.623 1.00 81.88 307 LYS A CA 1
ATOM 2290 C C . LYS A 1 307 ? 0.522 42.766 5.545 1.00 81.88 307 LYS A C 1
ATOM 2292 O O . LYS A 1 307 ? 1.012 43.461 4.662 1.00 81.88 307 LYS A O 1
ATOM 2297 N N . ARG A 1 308 ? 0.725 41.448 5.640 1.00 83.44 308 ARG A N 1
ATOM 2298 C CA . ARG A 1 308 ? 1.533 40.657 4.714 1.00 83.44 308 ARG A CA 1
ATOM 2299 C C . ARG A 1 308 ? 1.047 39.207 4.669 1.00 83.44 308 ARG A C 1
ATOM 2301 O O . ARG A 1 308 ? 0.823 38.616 5.723 1.00 83.44 308 ARG A O 1
ATOM 2308 N N . SER A 1 309 ? 0.974 38.647 3.469 1.00 85.62 309 SER A N 1
ATOM 2309 C CA . SER A 1 309 ? 0.711 37.236 3.183 1.00 85.62 309 SER A CA 1
ATOM 2310 C C . SER A 1 309 ? 1.808 36.718 2.256 1.00 85.62 309 SER A C 1
ATOM 2312 O O . SER A 1 309 ? 2.058 37.317 1.214 1.00 85.62 309 SER A O 1
ATOM 2314 N N . VAL A 1 310 ? 2.470 35.619 2.622 1.00 86.62 310 VAL A N 1
ATOM 2315 C CA . VAL A 1 310 ? 3.496 34.974 1.786 1.00 86.62 310 VAL A CA 1
ATOM 2316 C C . VAL A 1 310 ? 3.031 33.561 1.467 1.00 86.62 310 VAL A C 1
ATOM 2318 O O . VAL A 1 310 ? 2.857 32.744 2.370 1.00 86.62 310 VAL A O 1
ATOM 2321 N N . LEU A 1 311 ? 2.810 33.281 0.186 1.00 86.62 311 LEU A N 1
ATOM 2322 C CA . LEU A 1 311 ? 2.358 31.991 -0.308 1.00 86.62 311 LEU A CA 1
ATOM 2323 C C . LEU A 1 311 ? 3.511 31.276 -1.017 1.00 86.62 311 LEU A C 1
ATOM 2325 O O . LEU A 1 311 ? 4.066 31.755 -2.006 1.00 86.62 311 LEU A O 1
ATOM 2329 N N . PHE A 1 312 ? 3.877 30.104 -0.506 1.00 87.00 312 PHE A N 1
ATOM 2330 C CA . PHE A 1 312 ? 4.997 29.329 -1.028 1.00 87.00 312 PHE A CA 1
ATOM 2331 C C . PHE A 1 312 ? 4.547 28.411 -2.165 1.00 87.00 312 PHE A C 1
ATOM 2333 O O . PHE A 1 312 ? 4.034 27.321 -1.933 1.00 87.00 312 PHE A O 1
ATOM 2340 N N . SER A 1 313 ? 4.750 28.856 -3.400 1.00 86.69 313 SER A N 1
ATOM 2341 C CA . SER A 1 313 ? 4.549 28.125 -4.655 1.00 86.69 313 SER A CA 1
ATOM 2342 C C . SER A 1 313 ? 5.780 27.271 -5.020 1.00 86.69 313 SER A C 1
ATOM 2344 O O . SER A 1 313 ? 6.584 26.931 -4.153 1.00 86.69 313 SER A O 1
ATOM 2346 N N . SER A 1 314 ? 5.904 26.822 -6.268 1.00 85.62 314 SER A N 1
ATOM 2347 C CA . SER A 1 314 ? 7.048 26.047 -6.769 1.00 85.62 314 SER A CA 1
ATOM 2348 C C . SER A 1 314 ? 7.433 26.501 -8.172 1.00 85.62 314 SER A C 1
ATOM 2350 O O . SER A 1 314 ? 6.556 26.760 -8.991 1.00 85.62 314 SER A O 1
ATOM 2352 N N . ILE A 1 315 ? 8.736 26.520 -8.472 1.00 80.75 315 ILE A N 1
ATOM 2353 C CA . ILE A 1 315 ? 9.267 26.830 -9.812 1.00 80.75 315 ILE A CA 1
ATOM 2354 C C . ILE A 1 315 ? 8.766 25.848 -10.883 1.00 80.75 315 ILE A C 1
ATOM 2356 O O . ILE A 1 315 ? 8.725 26.173 -12.066 1.00 80.75 315 ILE A O 1
ATOM 2360 N N . SER A 1 316 ? 8.296 24.670 -10.464 1.00 76.44 316 SER A N 1
ATOM 2361 C CA . SER A 1 316 ? 7.643 23.689 -11.333 1.00 76.44 316 SER A CA 1
ATOM 2362 C C . SER A 1 316 ? 6.357 24.201 -11.992 1.00 76.44 316 SER A C 1
ATOM 2364 O O . SER A 1 316 ? 5.997 23.711 -13.057 1.00 76.44 316 SER A O 1
ATOM 2366 N N . ALA A 1 317 ? 5.683 25.206 -11.420 1.00 75.62 317 ALA A N 1
ATOM 2367 C CA . ALA A 1 317 ? 4.547 25.868 -12.066 1.00 75.62 317 ALA A CA 1
ATOM 2368 C C . ALA A 1 317 ? 4.955 26.610 -13.351 1.00 75.62 317 ALA A C 1
ATOM 2370 O O . ALA A 1 317 ? 4.132 26.778 -14.246 1.00 75.62 317 ALA A O 1
ATOM 2371 N N . TYR A 1 318 ? 6.217 27.041 -13.435 1.00 73.56 318 TYR A N 1
ATOM 2372 C CA . TYR A 1 318 ? 6.785 27.719 -14.596 1.00 73.56 318 TYR A CA 1
ATOM 2373 C C . TYR A 1 318 ? 7.543 26.750 -15.514 1.00 73.56 318 TYR A C 1
ATOM 2375 O O . TYR A 1 318 ? 7.305 26.720 -16.716 1.00 73.56 318 TYR A O 1
ATOM 2383 N N . MET A 1 319 ? 8.436 25.931 -14.951 1.00 67.19 319 MET A N 1
ATOM 2384 C CA . MET A 1 319 ? 9.326 25.050 -15.726 1.00 67.19 319 MET A CA 1
ATOM 2385 C C . MET A 1 319 ? 8.693 23.695 -16.073 1.00 67.19 319 MET A C 1
ATOM 2387 O O . MET A 1 319 ? 9.265 22.921 -16.838 1.00 67.19 319 MET A O 1
ATOM 2391 N N . GLY A 1 320 ? 7.531 23.383 -15.495 1.00 62.31 320 GLY A N 1
ATOM 2392 C CA . GLY A 1 320 ? 6.987 22.031 -15.475 1.00 62.31 320 GLY A CA 1
ATOM 2393 C C . GLY A 1 320 ? 7.748 21.113 -14.512 1.00 62.31 320 GLY A C 1
ATOM 2394 O O . GLY A 1 320 ? 8.770 21.471 -13.924 1.00 62.31 320 GLY A O 1
ATOM 2395 N N . GLN A 1 321 ? 7.229 19.900 -14.326 1.00 62.84 321 GLN A N 1
ATOM 2396 C CA . GLN A 1 321 ? 7.903 18.840 -13.578 1.00 62.84 321 GLN A CA 1
ATOM 2397 C C . GLN A 1 321 ? 7.657 17.502 -14.275 1.00 62.84 321 GLN A C 1
ATOM 2399 O O . GLN A 1 321 ? 6.513 17.058 -14.401 1.00 62.84 321 GLN A O 1
ATOM 2404 N N . GLY A 1 322 ? 8.733 16.854 -14.728 1.00 48.00 322 GLY A N 1
ATOM 2405 C CA . GLY A 1 322 ? 8.656 15.531 -15.345 1.00 48.00 322 GLY A CA 1
ATOM 2406 C C . GLY A 1 322 ? 8.001 14.521 -14.399 1.00 48.00 322 GLY A C 1
ATOM 2407 O O . GLY A 1 322 ? 8.392 14.406 -13.240 1.00 48.00 322 GLY A O 1
ATOM 2408 N N . GLY A 1 323 ? 6.969 13.821 -14.876 1.00 47.38 323 GLY A N 1
ATOM 2409 C CA . GLY A 1 323 ? 6.291 12.760 -14.123 1.00 47.38 323 GLY A CA 1
ATOM 2410 C C . GLY A 1 323 ? 5.315 13.217 -13.028 1.00 47.38 323 GLY A C 1
ATOM 2411 O O . GLY A 1 323 ? 4.737 12.364 -12.358 1.00 47.38 323 GLY A O 1
ATOM 2412 N N . SER A 1 324 ? 5.087 14.525 -12.839 1.00 52.78 324 SER A N 1
ATOM 2413 C CA . SER A 1 324 ? 4.131 15.031 -11.842 1.00 52.78 324 SER A CA 1
ATOM 2414 C C . SER A 1 324 ? 3.483 16.348 -12.282 1.00 52.78 324 SER A C 1
ATOM 2416 O O . SER A 1 324 ? 3.896 17.419 -11.861 1.00 52.78 324 SER A O 1
ATOM 2418 N N . GLY A 1 325 ? 2.426 16.281 -13.098 1.00 57.16 325 GLY A N 1
ATOM 2419 C CA . GLY A 1 325 ? 1.528 17.419 -13.373 1.00 57.16 325 GLY A CA 1
ATOM 2420 C C . GLY A 1 325 ? 0.709 17.973 -12.179 1.00 57.16 325 GLY A C 1
ATOM 2421 O O . GLY A 1 325 ? 0.391 19.165 -12.194 1.00 57.16 325 GLY A O 1
ATOM 2422 N N . PRO A 1 326 ? 0.391 17.193 -11.120 1.00 63.16 326 PRO A N 1
ATOM 2423 C CA . PRO A 1 326 ? -0.374 17.687 -9.969 1.00 63.16 326 PRO A CA 1
ATOM 2424 C C . PRO A 1 326 ? 0.313 18.813 -9.184 1.00 63.16 326 PRO A C 1
ATOM 2426 O O . PRO A 1 326 ? -0.340 19.762 -8.752 1.00 63.16 326 PRO A O 1
ATOM 2429 N N . VAL A 1 327 ? 1.633 18.723 -8.999 1.00 66.88 327 VAL A N 1
ATOM 2430 C CA . VAL A 1 327 ? 2.420 19.667 -8.186 1.00 66.88 327 VAL A CA 1
ATOM 2431 C C . VAL A 1 327 ? 2.553 21.052 -8.850 1.00 66.88 327 VAL A C 1
ATOM 2433 O O . VAL A 1 327 ? 2.291 22.051 -8.163 1.00 66.88 327 VAL A O 1
ATOM 2436 N N . PRO A 1 328 ? 2.873 21.150 -10.159 1.00 70.75 328 PRO A N 1
ATOM 2437 C CA . PRO A 1 328 ? 2.735 22.371 -10.943 1.00 70.75 328 PRO A CA 1
ATOM 2438 C C . PRO A 1 328 ? 1.321 22.941 -10.873 1.00 70.75 328 PRO A C 1
ATOM 2440 O O . PRO A 1 328 ? 1.172 24.097 -10.505 1.00 70.75 328 PRO A O 1
ATOM 2443 N N . GLY A 1 329 ? 0.281 22.132 -11.118 1.00 70.62 329 GLY A N 1
ATOM 2444 C CA . GLY A 1 329 ? -1.110 22.605 -11.131 1.00 70.62 329 GLY A CA 1
ATOM 2445 C C . GLY A 1 329 ? -1.569 23.201 -9.795 1.00 70.62 329 GLY A C 1
ATOM 2446 O O . GLY A 1 329 ? -2.169 24.276 -9.762 1.00 70.62 329 GLY A O 1
ATOM 2447 N N . ALA A 1 330 ? -1.228 22.556 -8.677 1.00 75.06 330 ALA A N 1
ATOM 2448 C CA . ALA A 1 330 ? -1.534 23.067 -7.341 1.00 75.06 330 ALA A CA 1
ATOM 2449 C C . ALA A 1 330 ? -0.764 24.356 -7.008 1.00 75.06 330 ALA A C 1
ATOM 2451 O O . ALA A 1 330 ? -1.287 25.246 -6.334 1.00 75.06 330 ALA A O 1
ATOM 2452 N N . SER A 1 331 ? 0.480 24.462 -7.481 1.00 83.38 331 SER A N 1
ATOM 2453 C CA . SER A 1 331 ? 1.319 25.652 -7.307 1.00 83.38 331 SER A CA 1
ATOM 2454 C C . SER A 1 331 ? 0.814 26.816 -8.172 1.00 83.38 331 SER A C 1
ATOM 2456 O O . SER A 1 331 ? 0.648 27.920 -7.660 1.00 83.38 331 SER A O 1
ATOM 2458 N N . SER A 1 332 ? 0.414 26.551 -9.420 1.00 79.19 332 SER A N 1
ATOM 2459 C CA . SER A 1 332 ? -0.251 27.522 -10.293 1.00 79.19 332 SER A CA 1
ATOM 2460 C C . SER A 1 332 ? -1.575 28.019 -9.705 1.00 79.19 332 SER A C 1
ATOM 2462 O O . SER A 1 332 ? -1.885 29.202 -9.820 1.00 79.19 332 SER A O 1
ATOM 2464 N N . PHE A 1 333 ? -2.363 27.160 -9.048 1.00 76.88 333 PHE A N 1
ATOM 2465 C CA . PHE A 1 333 ? -3.582 27.593 -8.356 1.00 76.88 333 PHE A CA 1
ATOM 2466 C C . PHE A 1 333 ? -3.270 28.590 -7.232 1.00 76.88 333 PHE A C 1
ATOM 2468 O O . PHE A 1 333 ? -3.884 29.652 -7.156 1.00 76.88 333 PHE A O 1
ATOM 2475 N N . LEU A 1 334 ? -2.290 28.270 -6.385 1.00 83.06 334 LEU A N 1
ATOM 2476 C CA . LEU A 1 334 ? -1.851 29.144 -5.299 1.00 83.06 334 LEU A CA 1
ATOM 2477 C C . LEU A 1 334 ? -1.350 30.500 -5.829 1.00 83.06 334 LEU A C 1
ATOM 2479 O O . LEU A 1 334 ? -1.708 31.537 -5.268 1.00 83.06 334 LEU A O 1
ATOM 2483 N N . ASP A 1 335 ? -0.613 30.507 -6.943 1.00 83.19 335 ASP A N 1
ATOM 2484 C CA . ASP A 1 335 ? -0.168 31.736 -7.615 1.00 83.19 335 ASP A CA 1
ATOM 2485 C C . ASP A 1 335 ? -1.353 32.587 -8.107 1.00 83.19 335 ASP A C 1
ATOM 2487 O O . ASP A 1 335 ? -1.356 33.812 -7.964 1.00 83.19 335 ASP A O 1
ATOM 2491 N N . ASN A 1 336 ? -2.403 31.946 -8.631 1.00 78.31 336 ASN A N 1
ATOM 2492 C CA . ASN A 1 336 ? -3.616 32.631 -9.085 1.00 78.31 336 ASN A CA 1
ATOM 2493 C C . ASN A 1 336 ? -4.447 33.199 -7.926 1.00 78.31 336 ASN A C 1
ATOM 2495 O O . ASN A 1 336 ? -4.979 34.302 -8.048 1.00 78.31 336 ASN A O 1
ATOM 2499 N N . VAL A 1 337 ? -4.533 32.497 -6.790 1.00 78.94 337 VAL A N 1
ATOM 2500 C CA . VAL A 1 337 ? -5.169 33.035 -5.573 1.00 78.94 337 VAL A CA 1
ATOM 2501 C C . VAL A 1 337 ? -4.421 34.278 -5.094 1.00 78.94 337 VAL A C 1
ATOM 2503 O O . VAL A 1 337 ? -5.046 35.303 -4.831 1.00 78.94 337 VAL A O 1
ATOM 2506 N N . ALA A 1 338 ? -3.088 34.228 -5.058 1.00 83.25 338 ALA A N 1
ATOM 2507 C CA . ALA A 1 338 ? -2.259 35.366 -4.671 1.00 83.25 338 ALA A CA 1
ATOM 2508 C C . ALA A 1 338 ? -2.457 36.576 -5.602 1.00 83.25 338 ALA A C 1
ATOM 2510 O O . ALA A 1 338 ? -2.573 37.711 -5.142 1.00 83.25 338 ALA A O 1
ATOM 2511 N N . LEU A 1 339 ? -2.513 36.349 -6.918 1.00 78.31 339 LEU A N 1
ATOM 2512 C CA . LEU A 1 339 ? -2.796 37.395 -7.905 1.00 78.31 339 LEU A CA 1
ATOM 2513 C C . LEU A 1 339 ? -4.195 37.997 -7.717 1.00 78.31 339 LEU A C 1
ATOM 2515 O O . LEU A 1 339 ? -4.368 39.216 -7.778 1.00 78.31 339 LEU A O 1
ATOM 2519 N N . TRP A 1 340 ? -5.192 37.151 -7.462 1.00 76.31 340 TRP A N 1
ATOM 2520 C CA . TRP A 1 340 ? -6.563 37.589 -7.246 1.00 76.31 340 TRP A CA 1
ATOM 2521 C C . TRP A 1 340 ? -6.700 38.426 -5.969 1.00 76.31 340 TRP A C 1
ATOM 2523 O O . TRP A 1 340 ? -7.287 39.506 -6.019 1.00 76.31 340 TRP A O 1
ATOM 2533 N N . GLU A 1 341 ? -6.105 38.001 -4.848 1.00 77.94 341 GLU A N 1
ATOM 2534 C CA . GLU A 1 341 ? -6.126 38.770 -3.595 1.00 77.94 341 GLU A CA 1
ATOM 2535 C C . GLU A 1 341 ? -5.517 40.169 -3.753 1.00 77.94 341 GLU A C 1
ATOM 2537 O O . GLU A 1 341 ? -6.066 41.133 -3.208 1.00 77.94 341 GLU A O 1
ATOM 2542 N N . ARG A 1 342 ? -4.430 40.291 -4.531 1.00 80.94 342 ARG A N 1
ATOM 2543 C CA . ARG A 1 342 ? -3.815 41.585 -4.873 1.00 80.94 342 ARG A CA 1
ATOM 2544 C C . ARG A 1 342 ? -4.766 42.472 -5.655 1.00 80.94 342 ARG A C 1
ATOM 2546 O O . ARG A 1 342 ? -4.994 43.613 -5.269 1.00 80.94 342 ARG A O 1
ATOM 2553 N N . HIS A 1 343 ? -5.367 41.938 -6.716 1.00 73.06 343 HIS A N 1
ATOM 2554 C CA . HIS A 1 343 ? -6.286 42.700 -7.562 1.00 73.06 343 HIS A CA 1
ATOM 2555 C C . HIS A 1 343 ? -7.535 43.172 -6.800 1.00 73.06 343 HIS A C 1
ATOM 2557 O O . HIS A 1 343 ? -8.118 44.203 -7.124 1.00 73.06 343 HIS A O 1
ATOM 2563 N N . GLN A 1 344 ? -7.962 42.417 -5.788 1.00 72.44 344 GLN A N 1
ATOM 2564 C CA . GLN A 1 344 ? -9.087 42.785 -4.929 1.00 72.44 344 GLN A CA 1
ATOM 2565 C C . GLN A 1 344 ? -8.685 43.686 -3.745 1.00 72.44 344 GLN A C 1
ATOM 2567 O O . GLN A 1 344 ? -9.564 44.142 -3.014 1.00 72.44 344 GLN A O 1
ATOM 2572 N N . GLY A 1 345 ? -7.388 43.943 -3.532 1.00 74.31 345 GLY A N 1
ATOM 2573 C CA . GLY A 1 345 ? -6.888 44.768 -2.428 1.00 74.31 345 GLY A CA 1
ATOM 2574 C C . GLY A 1 345 ? -7.235 44.216 -1.041 1.00 74.31 345 GLY A C 1
ATOM 2575 O O . GLY A 1 345 ? -7.479 44.986 -0.112 1.00 74.31 345 GLY A O 1
ATOM 2576 N N . LEU A 1 346 ? -7.330 42.889 -0.896 1.00 69.19 346 LEU A N 1
ATOM 2577 C CA . LEU A 1 346 ? -7.850 42.262 0.329 1.00 69.19 346 LEU A CA 1
ATOM 2578 C C . LEU A 1 346 ? -6.850 42.297 1.493 1.00 69.19 346 LEU A C 1
ATOM 2580 O O . LEU A 1 346 ? -7.247 42.430 2.653 1.00 69.19 346 LEU A O 1
ATOM 2584 N N . ASN A 1 347 ? -5.559 42.213 1.175 1.00 74.75 347 ASN A N 1
ATOM 2585 C CA . ASN A 1 347 ? -4.442 42.203 2.114 1.00 74.75 347 ASN A CA 1
ATOM 2586 C C . ASN A 1 347 ? -3.421 43.284 1.718 1.00 74.75 347 ASN A C 1
ATOM 2588 O O . ASN A 1 347 ? -3.351 43.675 0.556 1.00 74.75 347 ASN A O 1
ATOM 2592 N N . GLY A 1 348 ? -2.630 43.760 2.685 1.00 74.31 348 GLY A N 1
ATOM 2593 C CA . GLY A 1 348 ? -1.682 44.862 2.489 1.00 74.31 348 GLY A CA 1
ATOM 2594 C C . GLY A 1 348 ? -0.561 44.534 1.504 1.00 74.31 348 GLY A C 1
ATOM 2595 O O . GLY A 1 348 ? -0.281 45.326 0.612 1.00 74.31 348 GLY A O 1
ATOM 2596 N N . MET A 1 349 ? 0.061 43.361 1.637 1.00 78.69 349 MET A N 1
ATOM 2597 C CA . MET A 1 349 ? 1.047 42.870 0.675 1.00 78.69 349 MET A CA 1
ATOM 2598 C C . MET A 1 349 ? 0.924 41.357 0.526 1.00 78.69 349 MET A C 1
ATOM 2600 O O . MET A 1 349 ? 1.014 40.632 1.515 1.00 78.69 349 MET A O 1
ATOM 2604 N N . VAL A 1 350 ? 0.725 40.873 -0.696 1.00 85.06 350 VAL A N 1
ATOM 2605 C CA . VAL A 1 350 ? 0.579 39.441 -0.987 1.00 85.06 350 VAL A CA 1
ATOM 2606 C C . VAL A 1 350 ? 1.700 39.026 -1.924 1.00 85.06 350 VAL A C 1
ATOM 2608 O O . VAL A 1 350 ? 1.808 39.546 -3.029 1.00 85.06 350 VAL A O 1
ATOM 2611 N N . ILE A 1 351 ? 2.535 38.098 -1.469 1.00 86.31 351 ILE A N 1
ATOM 2612 C CA . ILE A 1 351 ? 3.697 37.608 -2.204 1.00 86.31 351 ILE A CA 1
ATOM 2613 C C . ILE A 1 351 ? 3.482 36.136 -2.532 1.00 86.31 351 ILE A C 1
ATOM 2615 O O . ILE A 1 351 ? 3.230 35.345 -1.624 1.00 86.31 351 ILE A O 1
ATOM 2619 N N . SER A 1 352 ? 3.646 35.746 -3.793 1.00 89.00 352 SER A N 1
ATOM 2620 C CA . SER A 1 352 ? 3.781 34.337 -4.181 1.00 89.00 352 SER A CA 1
ATOM 2621 C C . SER A 1 352 ? 5.223 34.021 -4.571 1.00 89.00 352 SER A C 1
ATOM 2623 O O . SER A 1 352 ? 5.813 34.707 -5.409 1.00 89.00 352 SER A O 1
ATOM 2625 N N . VAL A 1 353 ? 5.788 32.972 -3.970 1.00 88.44 353 VAL A N 1
ATOM 2626 C CA . VAL A 1 353 ? 7.193 32.587 -4.159 1.00 88.44 353 VAL A CA 1
ATOM 2627 C C . VAL A 1 353 ? 7.291 31.209 -4.790 1.00 88.44 353 VAL A C 1
ATOM 2629 O O . VAL A 1 353 ? 6.966 30.209 -4.157 1.00 88.44 353 VAL A O 1
ATOM 2632 N N . GLN A 1 354 ? 7.773 31.139 -6.022 1.00 87.62 354 GLN A N 1
ATOM 2633 C CA . GLN A 1 354 ? 8.047 29.903 -6.737 1.00 87.62 354 GLN A CA 1
ATOM 2634 C C . GLN A 1 354 ? 9.431 29.363 -6.363 1.00 87.62 354 GLN A C 1
ATOM 2636 O O . GLN A 1 354 ? 10.445 29.757 -6.936 1.00 87.62 354 GLN A O 1
ATOM 2641 N N . TRP A 1 355 ? 9.469 28.453 -5.389 1.00 86.38 355 TRP A N 1
ATOM 2642 C CA . TRP A 1 355 ? 10.716 27.856 -4.904 1.00 86.38 355 TRP A CA 1
ATOM 2643 C C . TRP A 1 355 ? 11.222 26.714 -5.790 1.00 86.38 355 TRP A C 1
ATOM 2645 O O . TRP A 1 355 ? 10.452 25.844 -6.216 1.00 86.38 355 TRP A O 1
ATOM 2655 N N . GLY A 1 356 ? 12.534 26.707 -6.009 1.00 81.69 356 GLY A N 1
ATOM 2656 C CA . GLY A 1 356 ? 13.320 25.573 -6.474 1.00 81.69 356 GLY A CA 1
ATOM 2657 C C . GLY A 1 356 ? 13.548 24.536 -5.373 1.00 81.69 356 GLY A C 1
ATOM 2658 O O . GLY A 1 356 ? 13.051 24.659 -4.251 1.00 81.69 356 GLY A O 1
ATOM 2659 N N . ALA A 1 357 ? 14.276 23.474 -5.706 1.00 79.44 357 ALA A N 1
ATOM 2660 C CA . ALA A 1 357 ? 14.470 22.352 -4.797 1.00 79.44 357 ALA A CA 1
ATOM 2661 C C . ALA A 1 357 ? 15.384 22.700 -3.611 1.00 79.44 357 ALA A C 1
ATOM 2663 O O . ALA A 1 357 ? 16.502 23.172 -3.795 1.00 79.44 357 ALA A O 1
ATOM 2664 N N . ILE A 1 358 ? 14.930 22.399 -2.392 1.00 83.38 358 ILE A N 1
ATOM 2665 C CA . ILE A 1 358 ? 15.715 22.537 -1.155 1.00 83.38 358 ILE A CA 1
ATOM 2666 C C . ILE A 1 358 ? 16.349 21.179 -0.834 1.00 83.38 358 ILE A C 1
ATOM 2668 O O . ILE A 1 358 ? 15.655 20.160 -0.796 1.00 83.38 358 ILE A O 1
ATOM 2672 N N . GLY A 1 359 ? 17.671 21.152 -0.660 1.00 72.69 359 GLY A N 1
ATOM 2673 C CA . GLY A 1 359 ? 18.458 19.913 -0.700 1.00 72.69 359 GLY A CA 1
ATOM 2674 C C . GLY A 1 359 ? 18.540 19.125 0.603 1.00 72.69 359 GLY A C 1
ATOM 2675 O O . GLY A 1 359 ? 18.406 17.899 0.606 1.00 72.69 359 GLY A O 1
ATOM 2676 N N . GLU A 1 360 ? 18.783 19.830 1.702 1.00 72.19 360 GLU A N 1
ATOM 2677 C CA . GLU A 1 360 ? 19.300 19.226 2.939 1.00 72.19 360 GLU A CA 1
ATOM 2678 C C . GLU A 1 360 ? 18.209 18.872 3.961 1.00 72.19 360 GLU A C 1
ATOM 2680 O O . GLU A 1 360 ? 18.474 18.163 4.926 1.00 72.19 360 GLU A O 1
ATOM 2685 N N . ILE A 1 361 ? 16.968 19.323 3.750 1.00 69.25 361 ILE A N 1
ATOM 2686 C CA . ILE A 1 361 ? 15.846 19.115 4.677 1.00 69.25 361 ILE A CA 1
ATOM 2687 C C . ILE A 1 361 ? 14.549 18.738 3.946 1.00 69.25 361 ILE A C 1
ATOM 2689 O O . ILE A 1 361 ? 14.417 18.891 2.731 1.00 69.25 361 ILE A O 1
ATOM 2693 N N . GLY A 1 362 ? 13.560 18.265 4.708 1.00 66.69 362 GLY A N 1
ATOM 2694 C CA . GLY A 1 362 ? 12.195 18.043 4.227 1.00 66.69 362 GLY A CA 1
ATOM 2695 C C . GLY A 1 362 ? 12.027 16.825 3.314 1.00 66.69 362 GLY A C 1
ATOM 2696 O O . GLY A 1 362 ? 12.846 15.907 3.297 1.00 66.69 362 GLY A O 1
ATOM 2697 N N . LEU A 1 363 ? 10.929 16.817 2.553 1.00 62.25 363 LEU A N 1
ATOM 2698 C CA . LEU A 1 363 ? 10.497 15.671 1.743 1.00 62.25 363 LEU A CA 1
ATOM 2699 C C . LEU A 1 363 ? 11.565 15.222 0.735 1.00 62.25 363 LEU A C 1
ATOM 2701 O O . LEU A 1 363 ? 11.759 14.032 0.521 1.00 62.25 363 LEU A O 1
ATOM 2705 N N . ARG A 1 364 ? 12.303 16.170 0.153 1.00 73.31 364 ARG A N 1
ATOM 2706 C CA . ARG A 1 364 ? 13.396 15.883 -0.777 1.00 73.31 364 ARG A CA 1
ATOM 2707 C C . ARG A 1 364 ? 14.515 15.098 -0.088 1.00 73.31 364 ARG A C 1
ATOM 2709 O O . ARG A 1 364 ? 14.934 14.079 -0.626 1.00 73.31 364 ARG A O 1
ATOM 2716 N N . ARG A 1 365 ? 14.977 15.535 1.091 1.00 72.06 365 ARG A N 1
ATOM 2717 C CA . ARG A 1 365 ? 15.990 14.813 1.883 1.00 72.06 365 ARG A CA 1
ATOM 2718 C C . ARG A 1 365 ? 15.499 13.422 2.283 1.00 72.06 365 ARG A C 1
ATOM 2720 O O . ARG A 1 365 ? 16.264 12.472 2.184 1.00 72.06 365 ARG A O 1
ATOM 2727 N N . ALA A 1 366 ? 14.233 13.306 2.683 1.00 65.50 366 ALA A N 1
ATOM 2728 C CA . ALA A 1 366 ? 13.630 12.028 3.056 1.00 65.50 366 ALA A CA 1
ATOM 2729 C C . ALA A 1 366 ? 13.571 11.031 1.883 1.00 65.50 366 ALA A C 1
ATOM 2731 O O . ALA A 1 366 ? 13.776 9.842 2.086 1.00 65.50 366 ALA A O 1
ATOM 2732 N N . ILE A 1 367 ? 13.316 11.513 0.661 1.00 58.88 367 ILE A N 1
ATOM 2733 C CA . ILE A 1 367 ? 13.184 10.664 -0.534 1.00 58.88 367 ILE A CA 1
ATOM 2734 C C . ILE A 1 367 ? 14.545 10.349 -1.173 1.00 58.88 367 ILE A C 1
ATOM 2736 O O . ILE A 1 367 ? 14.780 9.217 -1.591 1.00 58.88 367 ILE A O 1
ATOM 2740 N N . TYR A 1 368 ? 15.441 11.334 -1.281 1.00 62.41 368 TYR A N 1
ATOM 2741 C CA . TYR A 1 368 ? 16.667 11.220 -2.085 1.00 62.41 368 TYR A CA 1
ATOM 2742 C C . TYR A 1 368 ? 17.962 11.145 -1.257 1.00 62.41 368 TYR A C 1
ATOM 2744 O O . TYR A 1 368 ? 19.017 10.811 -1.803 1.00 62.41 368 TYR A O 1
ATOM 2752 N N . GLY A 1 369 ? 17.910 11.401 0.054 1.00 78.44 369 GLY A N 1
ATOM 2753 C CA . GLY A 1 369 ? 19.086 11.409 0.927 1.00 78.44 369 GLY A CA 1
ATOM 2754 C C . GLY A 1 369 ? 20.092 12.503 0.550 1.00 78.44 369 GLY A C 1
ATOM 2755 O O . GLY A 1 369 ? 19.715 13.649 0.288 1.00 78.44 369 GLY A O 1
ATOM 2756 N N . ASP A 1 370 ? 21.381 12.151 0.529 1.00 76.06 370 ASP A N 1
ATOM 2757 C CA . ASP A 1 370 ? 22.491 13.030 0.116 1.00 76.06 370 ASP A CA 1
ATOM 2758 C C . ASP A 1 370 ? 22.608 13.200 -1.407 1.00 76.06 370 ASP A C 1
ATOM 2760 O O . ASP A 1 370 ? 23.348 14.058 -1.879 1.00 76.06 370 ASP A O 1
ATOM 2764 N N . ARG A 1 371 ? 21.868 12.415 -2.198 1.00 70.19 371 ARG A N 1
ATOM 2765 C CA . ARG A 1 371 ? 22.014 12.394 -3.660 1.00 70.19 371 ARG A CA 1
ATOM 2766 C C . ARG A 1 371 ? 21.461 13.663 -4.282 1.00 70.19 371 ARG A C 1
ATOM 2768 O O . ARG A 1 371 ? 20.286 13.960 -4.084 1.00 70.19 371 ARG A O 1
ATOM 2775 N N . ASP A 1 372 ? 22.255 14.386 -5.069 1.00 69.94 372 ASP A N 1
ATOM 2776 C CA . ASP A 1 372 ? 21.767 15.493 -5.895 1.00 69.94 372 ASP A CA 1
ATOM 2777 C C . ASP A 1 372 ? 21.230 15.002 -7.239 1.00 69.94 372 ASP A C 1
ATOM 2779 O O . ASP A 1 372 ? 21.938 14.975 -8.240 1.00 69.94 372 ASP A O 1
ATOM 2783 N N . VAL A 1 373 ? 19.950 14.619 -7.252 1.00 66.00 373 VAL A N 1
ATOM 2784 C CA . VAL A 1 373 ? 19.260 14.156 -8.466 1.00 66.00 373 VAL A CA 1
ATOM 2785 C C . VAL A 1 373 ? 19.264 15.192 -9.592 1.00 66.00 373 VAL A C 1
ATOM 2787 O O . VAL A 1 373 ? 19.235 14.811 -10.756 1.00 66.00 373 VAL A O 1
ATOM 2790 N N . PHE A 1 374 ? 19.334 16.490 -9.288 1.00 69.06 374 PHE A N 1
ATOM 2791 C CA . PHE A 1 374 ? 19.360 17.507 -10.337 1.00 69.06 374 PHE A CA 1
ATOM 2792 C C . PHE A 1 374 ? 20.725 17.574 -11.018 1.00 69.06 374 PHE A C 1
ATOM 2794 O O . PHE A 1 374 ? 20.778 17.708 -12.238 1.00 69.06 374 PHE A O 1
ATOM 2801 N N . ALA A 1 375 ? 21.807 17.391 -10.257 1.00 66.19 375 ALA A N 1
ATOM 2802 C CA . ALA A 1 375 ? 23.151 17.244 -10.807 1.00 66.19 375 ALA A CA 1
ATOM 2803 C C . ALA A 1 375 ? 23.349 15.884 -11.504 1.00 66.19 375 ALA A C 1
ATOM 2805 O O . ALA A 1 375 ? 23.968 15.816 -12.558 1.00 66.19 375 ALA A O 1
ATOM 28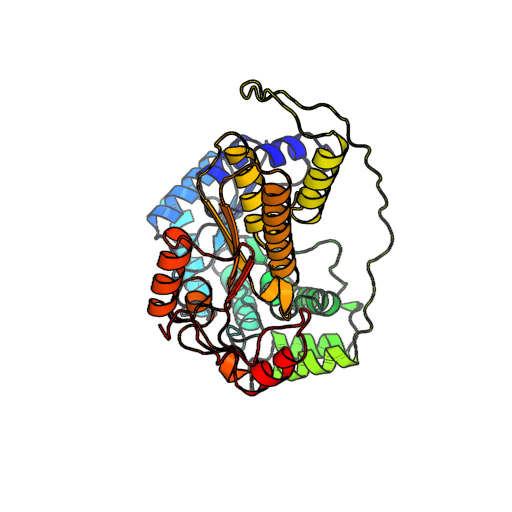06 N N . GLN A 1 376 ? 22.799 14.803 -10.941 1.00 64.06 376 GLN A N 1
ATOM 2807 C CA . GLN A 1 376 ? 22.948 13.441 -11.468 1.00 64.06 376 GLN A CA 1
ATOM 2808 C C . GLN A 1 376 ? 22.307 13.263 -12.851 1.00 64.06 376 GLN A C 1
ATOM 2810 O O . GLN A 1 376 ? 22.832 12.521 -13.676 1.00 64.06 376 GLN A O 1
ATOM 2815 N N . PHE A 1 377 ? 21.175 13.926 -13.093 1.00 62.00 377 PHE A N 1
ATOM 2816 C CA . PHE A 1 377 ? 20.435 13.849 -14.354 1.00 62.00 377 PHE A CA 1
ATOM 2817 C C . PHE A 1 377 ? 20.611 15.094 -15.236 1.00 62.00 377 PHE A C 1
ATOM 2819 O O . PHE A 1 377 ? 19.841 15.271 -16.176 1.00 62.00 377 PHE A O 1
ATOM 2826 N N . ASP A 1 378 ? 21.585 15.956 -14.919 1.00 64.75 378 ASP A N 1
ATOM 2827 C CA . ASP A 1 378 ? 21.883 17.201 -15.642 1.00 64.75 378 ASP A CA 1
ATOM 2828 C C . ASP A 1 378 ? 20.631 18.055 -15.934 1.00 64.75 378 ASP A C 1
ATOM 2830 O O . ASP A 1 378 ? 20.400 18.569 -17.026 1.00 64.75 378 ASP A O 1
ATOM 2834 N N . LEU A 1 379 ? 19.762 18.188 -14.926 1.00 63.84 379 LEU A N 1
ATOM 2835 C CA . LEU A 1 379 ? 18.485 18.908 -15.036 1.00 63.84 379 LEU A CA 1
ATOM 2836 C C . LEU A 1 379 ? 18.652 20.430 -14.908 1.00 63.84 379 LEU A C 1
ATOM 2838 O O . LEU A 1 379 ? 17.664 21.162 -14.837 1.00 63.84 379 LEU A O 1
ATOM 2842 N N . GLY A 1 380 ? 19.900 20.890 -14.802 1.00 67.25 380 GLY A N 1
ATOM 2843 C CA . GLY A 1 380 ? 20.315 22.286 -14.733 1.00 67.25 380 GLY A CA 1
ATOM 2844 C C . GLY A 1 380 ? 19.789 23.111 -13.565 1.00 67.25 380 GLY A C 1
ATOM 2845 O O . GLY A 1 380 ? 19.945 24.334 -13.552 1.00 67.25 380 GLY A O 1
ATOM 2846 N N . GLN A 1 381 ? 19.211 22.452 -12.560 1.00 73.62 381 GLN A N 1
ATOM 2847 C CA . GLN A 1 381 ? 18.893 23.035 -11.261 1.00 73.62 381 GLN A CA 1
ATOM 2848 C C . GLN A 1 381 ? 19.939 22.614 -10.227 1.00 73.62 381 GLN A C 1
ATOM 2850 O O . GLN A 1 381 ? 20.476 21.512 -10.273 1.00 73.62 381 GLN A O 1
ATOM 2855 N N . LYS A 1 382 ? 20.200 23.487 -9.260 1.00 78.44 382 LYS A N 1
ATOM 2856 C CA . LYS A 1 382 ? 20.995 23.200 -8.068 1.00 78.44 382 LYS A CA 1
ATOM 2857 C C . LYS A 1 382 ? 20.125 23.336 -6.831 1.00 78.44 382 LYS A C 1
ATOM 2859 O O . LYS A 1 382 ? 19.164 24.109 -6.799 1.00 78.44 382 LYS A O 1
ATOM 2864 N N . LEU A 1 383 ? 20.489 22.583 -5.803 1.00 82.25 383 LEU A N 1
ATOM 2865 C CA . LEU A 1 383 ? 19.794 22.608 -4.528 1.00 82.25 383 LEU A CA 1
ATOM 2866 C C . LEU A 1 383 ? 20.042 23.919 -3.791 1.00 82.25 383 LEU A C 1
ATOM 2868 O O . LEU A 1 383 ? 21.171 24.398 -3.708 1.00 82.25 383 LEU A O 1
ATOM 2872 N N . ILE A 1 384 ? 18.980 24.458 -3.204 1.00 83.88 384 ILE A N 1
ATOM 2873 C CA . ILE A 1 384 ? 19.057 25.582 -2.277 1.00 83.88 384 ILE A CA 1
ATOM 2874 C C . ILE A 1 384 ? 19.391 25.023 -0.889 1.00 83.88 384 ILE A C 1
ATOM 2876 O O . ILE A 1 384 ? 18.722 24.102 -0.400 1.00 83.88 384 ILE A O 1
ATOM 2880 N N . GLY A 1 385 ? 20.432 25.573 -0.265 1.00 81.38 385 GLY A N 1
ATOM 2881 C CA . GLY A 1 385 ? 20.860 25.190 1.077 1.00 81.38 385 GLY A CA 1
ATOM 2882 C C . GLY A 1 385 ? 19.945 25.760 2.177 1.00 81.38 385 GLY A C 1
ATOM 2883 O O . GLY A 1 385 ? 19.243 26.756 1.962 1.00 81.38 385 GLY A O 1
ATOM 2884 N N . PRO A 1 386 ? 19.938 25.182 3.392 1.00 78.38 386 PRO A N 1
ATOM 2885 C CA . PRO A 1 386 ? 19.160 25.680 4.527 1.00 78.38 386 PRO A CA 1
ATOM 2886 C C . PRO A 1 386 ? 19.533 27.100 4.955 1.00 78.38 386 PRO A C 1
ATOM 2888 O O . PRO A 1 386 ? 18.646 27.870 5.319 1.00 78.38 386 PRO A O 1
ATOM 2891 N N . ALA A 1 387 ? 20.818 27.464 4.893 1.00 78.19 387 ALA A N 1
ATOM 2892 C CA . ALA A 1 387 ? 21.284 28.805 5.246 1.00 78.19 387 ALA A CA 1
ATOM 2893 C C . ALA A 1 387 ? 20.693 29.871 4.306 1.00 78.19 387 ALA A C 1
ATOM 2895 O O . ALA A 1 387 ? 20.119 30.862 4.767 1.00 78.19 387 ALA A O 1
ATOM 2896 N N . ASP A 1 388 ? 20.735 29.614 2.998 1.00 78.25 388 ASP A N 1
ATOM 2897 C CA . ASP A 1 388 ? 20.148 30.495 1.986 1.00 78.25 388 ASP A CA 1
ATOM 2898 C C . ASP A 1 388 ? 18.626 30.546 2.113 1.00 78.25 388 ASP A C 1
ATOM 2900 O O . ASP A 1 388 ? 18.032 31.622 2.070 1.00 78.25 388 ASP A O 1
ATOM 2904 N N . THR A 1 389 ? 17.990 29.399 2.373 1.00 80.50 389 THR A N 1
ATOM 2905 C CA . THR A 1 389 ? 16.544 29.316 2.625 1.00 80.50 389 THR A CA 1
ATOM 2906 C C . THR A 1 389 ? 16.137 30.196 3.813 1.00 80.50 389 THR A C 1
ATOM 2908 O O . THR A 1 389 ? 15.166 30.947 3.718 1.00 80.50 389 THR A O 1
ATOM 2911 N N . GLN A 1 390 ? 16.894 30.169 4.917 1.00 80.88 390 GLN A N 1
ATOM 2912 C CA . GLN A 1 390 ? 16.638 31.010 6.091 1.00 80.88 390 GLN A CA 1
ATOM 2913 C C . GLN A 1 390 ? 16.864 32.501 5.810 1.00 80.88 390 GLN A C 1
ATOM 2915 O O . GLN A 1 390 ? 16.055 33.324 6.250 1.00 80.88 390 GLN A O 1
ATOM 2920 N N . LYS A 1 391 ? 17.933 32.863 5.081 1.00 79.81 391 LYS A N 1
ATOM 2921 C CA . LYS A 1 391 ? 18.194 34.256 4.671 1.00 79.81 391 LYS A CA 1
ATOM 2922 C C . LYS A 1 391 ? 17.035 34.780 3.817 1.00 79.81 391 LYS A C 1
ATOM 2924 O O . LYS A 1 391 ? 16.453 35.811 4.142 1.00 79.81 391 LYS A O 1
ATOM 2929 N N . LEU A 1 392 ? 16.637 34.022 2.796 1.00 79.88 392 LEU A N 1
ATOM 2930 C CA . LEU A 1 392 ? 15.540 34.364 1.888 1.00 79.88 392 LEU A CA 1
ATOM 2931 C C . LEU A 1 392 ? 14.191 34.449 2.613 1.00 79.88 392 LEU A C 1
ATOM 2933 O O . LEU A 1 392 ? 13.439 35.396 2.399 1.00 79.88 392 LEU A O 1
ATOM 2937 N N . GLN A 1 393 ? 13.885 33.515 3.517 1.00 80.56 393 GLN A N 1
ATOM 2938 C CA . GLN A 1 393 ? 12.654 33.569 4.309 1.00 80.56 393 GLN A CA 1
ATOM 2939 C C . GLN A 1 393 ? 12.601 34.821 5.190 1.00 80.56 393 GLN A C 1
ATOM 2941 O O . GLN A 1 393 ? 11.544 35.445 5.294 1.00 80.56 393 GLN A O 1
ATOM 2946 N N . ARG A 1 394 ? 13.722 35.211 5.811 1.00 80.94 394 ARG A N 1
ATOM 2947 C CA . ARG A 1 394 ? 13.793 36.437 6.613 1.00 80.94 394 ARG A CA 1
ATOM 2948 C C . ARG A 1 394 ? 13.464 37.655 5.754 1.00 80.94 394 ARG A C 1
ATOM 2950 O O . ARG A 1 394 ? 12.558 38.400 6.110 1.00 80.94 394 ARG A O 1
ATOM 2957 N N . GLU A 1 395 ? 14.095 37.785 4.591 1.00 80.56 395 GLU A N 1
ATOM 2958 C CA . GLU A 1 395 ? 13.836 38.887 3.656 1.00 80.56 395 GLU A CA 1
ATOM 2959 C C . GLU A 1 395 ? 12.380 38.933 3.171 1.00 80.56 395 GLU A C 1
ATOM 2961 O O . GLU A 1 395 ? 11.745 39.986 3.209 1.00 80.56 395 GLU A O 1
ATOM 2966 N N . LEU A 1 396 ? 11.791 37.789 2.811 1.00 80.75 396 LEU A N 1
ATOM 2967 C CA . LEU A 1 396 ? 10.383 37.713 2.398 1.00 80.75 396 LEU A CA 1
ATOM 2968 C C . LEU A 1 396 ? 9.420 38.191 3.497 1.00 80.75 396 LEU A C 1
ATOM 2970 O O . LEU A 1 396 ? 8.375 38.778 3.206 1.00 80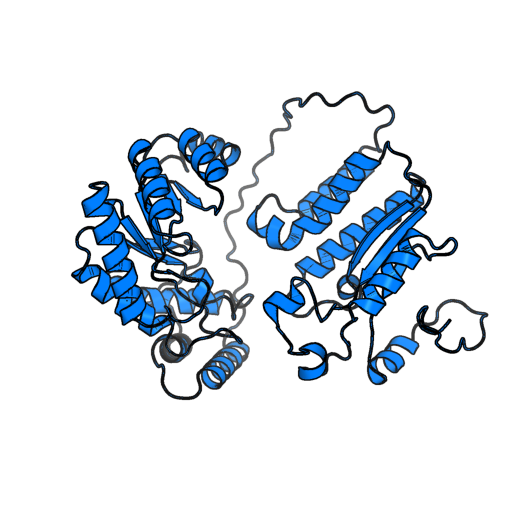.75 396 LEU A O 1
ATOM 2974 N N . MET A 1 397 ? 9.766 37.961 4.764 1.00 78.69 397 MET A N 1
ATOM 2975 C CA . MET A 1 397 ? 8.913 38.291 5.906 1.00 78.69 397 MET A CA 1
ATOM 2976 C C . MET A 1 397 ? 9.133 39.713 6.434 1.00 78.69 397 MET A C 1
ATOM 2978 O O . MET A 1 397 ? 8.160 40.350 6.838 1.00 78.69 397 MET A O 1
ATOM 2982 N N . SER A 1 398 ? 10.370 40.225 6.423 1.00 78.69 398 SER A N 1
ATOM 2983 C CA . SER A 1 398 ? 10.721 41.526 7.016 1.00 78.69 398 SER A CA 1
ATOM 2984 C C . SER A 1 398 ? 11.081 42.624 6.015 1.00 78.69 398 SER A C 1
ATOM 2986 O O . SER A 1 398 ? 11.017 43.797 6.375 1.00 78.69 398 SER A O 1
ATOM 2988 N N . GLY A 1 399 ? 11.443 42.285 4.776 1.00 76.75 399 GLY A N 1
ATOM 2989 C CA . GLY A 1 399 ? 11.883 43.249 3.766 1.00 76.75 399 GLY A CA 1
ATOM 2990 C C . GLY A 1 399 ? 10.754 44.179 3.323 1.00 76.75 399 GLY A C 1
ATOM 2991 O O . GLY A 1 399 ? 9.629 43.732 3.086 1.00 76.75 399 GLY A O 1
ATOM 2992 N N . SER A 1 400 ? 11.017 45.480 3.213 1.00 68.12 400 SER A N 1
ATOM 2993 C CA . SER A 1 400 ? 10.014 46.489 2.832 1.00 68.12 400 SER A CA 1
ATOM 2994 C C . SER A 1 400 ? 9.756 46.569 1.323 1.00 68.12 400 SER A C 1
ATOM 2996 O O . SER A 1 400 ? 8.715 47.079 0.922 1.00 68.12 400 SER A O 1
ATOM 2998 N N . THR A 1 401 ? 10.665 46.047 0.495 1.00 72.06 401 THR A N 1
ATOM 2999 C CA . THR A 1 401 ? 10.641 46.164 -0.976 1.00 72.06 401 THR A CA 1
ATOM 3000 C C . THR A 1 401 ? 10.706 44.798 -1.661 1.00 72.06 401 THR A C 1
ATOM 3002 O O . THR A 1 401 ? 11.514 44.570 -2.560 1.00 72.06 401 THR A O 1
ATOM 3005 N N . VAL A 1 402 ? 9.887 43.857 -1.196 1.00 75.69 402 VAL A N 1
ATOM 3006 C CA . VAL A 1 402 ? 9.832 42.496 -1.744 1.00 75.69 402 VAL A CA 1
ATOM 3007 C C . VAL A 1 402 ? 8.871 42.466 -2.941 1.00 75.69 402 VAL A C 1
ATOM 3009 O O . VAL A 1 402 ? 7.724 42.887 -2.781 1.00 75.69 402 VAL A O 1
ATOM 3012 N N . PRO A 1 403 ? 9.290 41.977 -4.126 1.00 78.12 403 PRO A N 1
ATOM 3013 C CA . PRO A 1 403 ? 8.390 41.838 -5.267 1.00 78.12 403 PRO A CA 1
ATOM 3014 C C . PRO A 1 403 ? 7.209 40.911 -4.960 1.00 78.12 403 PRO A C 1
ATOM 3016 O O . PRO A 1 403 ? 7.337 39.925 -4.241 1.00 78.12 403 PRO A O 1
ATOM 3019 N N . GLU A 1 404 ? 6.053 41.196 -5.550 1.00 79.69 404 GLU A N 1
ATOM 3020 C CA . GLU A 1 404 ? 4.819 40.443 -5.292 1.00 79.69 404 GLU A CA 1
ATOM 3021 C C . GLU A 1 404 ? 4.808 39.031 -5.911 1.00 79.69 404 GLU A C 1
ATOM 3023 O O . GLU A 1 404 ? 4.019 38.172 -5.517 1.00 79.69 404 GLU A O 1
ATOM 3028 N N . PHE A 1 405 ? 5.674 38.785 -6.896 1.00 79.94 405 PHE A N 1
ATOM 3029 C CA . PHE A 1 405 ? 5.838 37.493 -7.555 1.00 79.94 405 PHE A CA 1
ATOM 3030 C C . PHE A 1 405 ? 7.326 37.214 -7.766 1.00 79.94 405 PHE A C 1
ATOM 3032 O O . PHE A 1 405 ? 8.013 38.005 -8.413 1.00 79.94 405 PHE A O 1
ATOM 3039 N N . ILE A 1 406 ? 7.831 36.116 -7.200 1.00 80.81 406 ILE A N 1
ATOM 3040 C CA . ILE A 1 406 ? 9.270 35.819 -7.174 1.00 80.81 406 ILE A CA 1
ATOM 3041 C C . ILE A 1 406 ? 9.505 34.362 -7.564 1.00 80.81 406 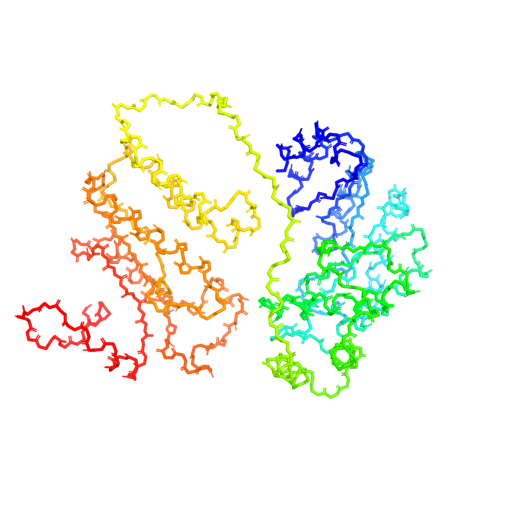ILE A C 1
ATOM 3043 O O . ILE A 1 406 ? 8.936 33.465 -6.950 1.00 80.81 406 ILE A O 1
ATOM 3047 N N . GLY A 1 407 ? 10.387 34.122 -8.536 1.00 78.94 407 GLY A N 1
ATOM 3048 C CA . GLY A 1 407 ? 10.971 32.806 -8.803 1.00 78.94 407 GLY A CA 1
ATOM 3049 C C . GLY A 1 407 ? 12.355 32.693 -8.169 1.00 78.94 407 GLY A C 1
ATOM 3050 O O . GLY A 1 407 ? 13.221 33.519 -8.446 1.00 78.94 407 GLY A O 1
ATOM 3051 N N . LEU A 1 408 ? 12.566 31.687 -7.319 1.00 77.81 408 LEU A N 1
ATOM 3052 C CA . LEU A 1 408 ? 13.844 31.431 -6.650 1.00 77.81 408 LEU A CA 1
ATOM 3053 C C . LEU A 1 408 ? 14.341 30.042 -7.024 1.00 77.81 408 LEU A C 1
ATOM 3055 O O . LEU A 1 408 ? 13.829 29.045 -6.523 1.00 77.81 408 LEU A O 1
ATOM 3059 N N . ALA A 1 409 ? 15.354 29.973 -7.879 1.00 77.19 409 ALA A N 1
ATOM 3060 C CA . ALA A 1 409 ? 16.024 28.729 -8.227 1.00 77.19 409 ALA A CA 1
ATOM 3061 C C . ALA A 1 409 ? 17.511 28.988 -8.466 1.00 77.19 409 ALA A C 1
ATOM 3063 O O . ALA A 1 409 ? 17.884 30.012 -9.041 1.00 77.19 409 ALA A O 1
ATOM 3064 N N . TYR A 1 410 ? 18.357 28.045 -8.059 1.00 74.81 410 TYR A N 1
ATOM 3065 C CA . TYR A 1 410 ? 19.738 28.015 -8.513 1.00 74.81 410 TYR A CA 1
ATOM 3066 C C . TYR A 1 410 ? 19.792 27.217 -9.803 1.00 74.81 410 TYR A C 1
ATOM 3068 O O . TYR A 1 410 ? 19.403 26.055 -9.837 1.00 74.81 410 TYR A O 1
ATOM 3076 N N . LEU A 1 411 ? 20.228 27.873 -10.870 1.00 73.94 411 LEU A N 1
ATOM 3077 C CA . LEU A 1 411 ? 20.347 27.285 -12.196 1.00 73.94 411 LEU A CA 1
ATOM 3078 C C . LEU A 1 411 ? 21.815 27.245 -12.597 1.00 73.94 411 LEU A C 1
ATOM 3080 O O . LEU A 1 411 ? 22.594 28.102 -12.170 1.00 73.94 411 LEU A O 1
ATOM 3084 N N . ASP A 1 412 ? 22.204 26.269 -13.405 1.00 70.25 412 ASP A N 1
ATOM 3085 C CA . ASP A 1 412 ? 23.542 26.251 -13.990 1.00 70.25 412 ASP A CA 1
ATOM 3086 C C . ASP A 1 412 ? 23.727 27.341 -15.066 1.00 70.25 412 ASP A C 1
ATOM 3088 O O . ASP A 1 412 ? 22.791 28.047 -15.451 1.00 70.25 412 ASP A O 1
ATOM 3092 N N . ALA A 1 413 ? 24.957 27.491 -15.561 1.00 64.94 413 ALA A N 1
ATOM 3093 C CA . ALA A 1 413 ? 25.292 28.505 -16.558 1.00 64.94 413 ALA A CA 1
ATOM 3094 C C . ALA A 1 413 ? 24.564 28.308 -17.905 1.00 64.94 413 ALA A C 1
ATOM 3096 O O . ALA A 1 413 ? 24.310 29.284 -18.610 1.00 64.94 413 ALA A O 1
ATOM 3097 N N . SER A 1 414 ? 24.205 27.074 -18.266 1.00 62.28 414 SER A N 1
ATOM 3098 C CA . SER A 1 414 ? 23.541 26.754 -19.533 1.00 62.28 414 SER A CA 1
ATOM 3099 C C . SER A 1 414 ? 22.073 27.200 -19.525 1.00 62.28 414 SER A C 1
ATOM 3101 O O . SER A 1 414 ? 21.633 27.917 -20.429 1.00 62.28 414 SER A O 1
ATOM 3103 N N . TRP A 1 415 ? 21.352 26.909 -18.441 1.00 61.69 415 TRP A N 1
ATOM 3104 C CA . TRP A 1 415 ? 19.970 27.334 -18.217 1.00 61.69 415 TRP A CA 1
ATOM 3105 C C . TRP A 1 415 ? 19.858 28.834 -17.997 1.00 61.69 415 TRP A C 1
ATOM 3107 O O . TRP A 1 415 ? 18.944 29.490 -18.499 1.00 61.69 415 TRP A O 1
ATOM 3117 N N . GLN A 1 416 ? 20.835 29.401 -17.294 1.00 62.09 416 GLN A N 1
ATOM 3118 C CA . GLN A 1 416 ? 20.959 30.840 -17.130 1.00 62.09 416 GLN A CA 1
ATOM 3119 C C . GLN A 1 416 ? 21.119 31.583 -18.467 1.00 62.09 416 GLN A C 1
ATOM 3121 O O . GLN A 1 416 ? 20.674 32.727 -18.569 1.00 62.09 416 GLN A O 1
ATOM 3126 N N . ASN A 1 417 ? 21.742 30.966 -19.474 1.00 58.41 417 ASN A N 1
ATOM 3127 C CA . ASN A 1 417 ? 21.880 31.547 -20.810 1.00 58.41 417 ASN A CA 1
ATOM 3128 C C . ASN A 1 417 ? 20.605 31.365 -21.650 1.00 58.41 417 ASN A C 1
ATOM 3130 O O . ASN A 1 417 ? 20.208 32.293 -22.349 1.00 58.41 417 ASN A O 1
ATOM 3134 N N . GLN A 1 418 ? 19.920 30.220 -21.540 1.00 56.09 418 GLN A N 1
ATOM 3135 C CA . GLN A 1 418 ? 18.658 29.962 -22.252 1.00 56.09 418 GLN A CA 1
ATOM 3136 C C . GLN A 1 418 ? 17.494 30.837 -21.762 1.00 56.09 418 GLN A C 1
ATOM 3138 O O . GLN A 1 418 ? 16.729 31.360 -22.571 1.00 56.09 418 GLN A O 1
ATOM 3143 N N . LEU A 1 419 ? 17.366 31.046 -20.448 1.00 57.31 419 LEU A N 1
ATOM 3144 C CA . LEU A 1 419 ? 16.314 31.898 -19.874 1.00 57.31 419 LEU A CA 1
ATOM 3145 C C . LEU A 1 419 ? 16.587 33.401 -20.051 1.00 57.31 419 LEU A C 1
ATOM 3147 O O . LEU A 1 419 ? 15.668 34.208 -19.931 1.00 57.31 419 LEU A O 1
ATOM 3151 N N . GLY A 1 420 ? 17.823 33.785 -20.388 1.00 47.69 420 GLY A N 1
ATOM 3152 C CA . GLY A 1 420 ? 18.217 35.172 -20.656 1.00 47.69 420 GLY A CA 1
ATOM 3153 C C . GLY A 1 420 ? 17.574 35.802 -21.902 1.00 47.69 420 GLY A C 1
ATOM 3154 O O . GLY A 1 420 ? 17.756 36.994 -22.132 1.00 47.69 420 GLY A O 1
ATOM 3155 N N . GLY A 1 421 ? 16.813 35.033 -22.694 1.00 39.81 421 GLY A N 1
ATOM 3156 C CA . GLY A 1 421 ? 16.118 35.507 -23.897 1.00 39.81 421 GLY A CA 1
ATOM 3157 C C . GLY A 1 421 ? 14.777 36.218 -23.661 1.00 39.81 421 GLY A C 1
ATOM 3158 O O . GLY A 1 421 ? 14.275 36.856 -24.582 1.00 39.81 421 GLY A O 1
ATOM 3159 N N . TYR A 1 422 ? 14.198 36.160 -22.455 1.00 36.19 422 TYR A N 1
ATOM 3160 C CA . TYR A 1 422 ? 12.931 36.834 -22.131 1.00 36.19 422 TYR A CA 1
ATOM 3161 C C . TYR A 1 422 ? 13.170 38.121 -21.336 1.00 36.19 422 TYR A C 1
ATOM 3163 O O . TYR A 1 422 ? 12.891 38.215 -20.143 1.00 36.19 422 TYR A O 1
ATOM 3171 N N . THR A 1 423 ? 13.679 39.144 -22.023 1.00 35.16 423 THR A N 1
ATOM 3172 C CA . THR A 1 423 ? 13.485 40.537 -21.613 1.00 35.16 423 THR A CA 1
ATOM 3173 C C . THR A 1 423 ? 12.228 41.070 -22.301 1.00 35.16 423 THR A C 1
ATOM 3175 O O . THR A 1 423 ? 12.182 41.216 -23.517 1.00 35.16 423 THR A O 1
ATOM 3178 N N . THR A 1 424 ? 11.189 41.404 -21.536 1.00 32.69 424 THR A N 1
ATOM 3179 C CA . THR A 1 424 ? 10.157 42.342 -22.005 1.00 32.69 424 THR A CA 1
ATOM 3180 C C . THR A 1 424 ? 10.002 43.448 -20.979 1.00 32.69 424 THR A C 1
ATOM 3182 O O . THR A 1 424 ? 9.395 43.259 -19.928 1.00 32.69 424 THR A O 1
ATOM 3185 N N . GLY A 1 425 ? 10.585 44.599 -21.303 1.00 26.61 425 GLY A N 1
ATOM 3186 C CA . GLY A 1 425 ? 10.512 45.825 -20.519 1.00 26.61 425 GLY A CA 1
ATOM 3187 C C . GLY A 1 425 ? 11.715 46.710 -20.812 1.00 26.61 425 GLY A C 1
ATOM 3188 O O . GLY A 1 425 ? 12.743 46.599 -20.157 1.00 26.61 425 GLY A O 1
ATOM 3189 N N . ALA A 1 426 ? 11.602 47.539 -21.848 1.00 31.12 426 ALA A N 1
ATOM 3190 C CA . ALA A 1 426 ? 12.632 48.472 -22.282 1.00 31.12 426 ALA A CA 1
ATOM 3191 C C . ALA A 1 426 ? 13.136 49.370 -21.133 1.00 31.12 426 ALA A C 1
ATOM 3193 O O . ALA A 1 426 ? 12.332 49.945 -20.404 1.00 31.12 426 ALA A O 1
ATOM 3194 N N . GLY A 1 427 ? 14.460 49.552 -21.031 1.00 30.88 427 GLY A N 1
ATOM 3195 C CA . GLY A 1 427 ? 15.036 50.744 -20.394 1.00 30.88 427 GLY A CA 1
ATOM 3196 C C . GLY A 1 427 ? 15.948 50.577 -19.174 1.00 30.88 427 GLY A C 1
ATOM 3197 O O . GLY A 1 427 ? 16.357 51.597 -18.631 1.00 30.88 427 GLY A O 1
ATOM 3198 N N . ALA A 1 428 ? 16.331 49.372 -18.750 1.00 29.03 428 ALA A N 1
ATOM 3199 C CA . ALA A 1 428 ? 17.348 49.210 -17.704 1.00 29.03 428 ALA A CA 1
ATOM 3200 C C . ALA A 1 428 ? 18.571 48.480 -18.270 1.00 29.03 428 ALA A C 1
ATOM 3202 O O . ALA A 1 428 ? 18.464 47.342 -18.723 1.00 29.03 428 ALA A O 1
ATOM 3203 N N . GLY A 1 429 ? 19.719 49.166 -18.293 1.00 29.75 429 GLY A N 1
ATOM 3204 C CA . GLY A 1 429 ? 21.002 48.605 -18.718 1.00 29.75 429 GLY A CA 1
ATOM 3205 C C . GLY A 1 429 ? 21.323 47.308 -17.979 1.00 29.75 429 GLY A C 1
ATOM 3206 O O . GLY A 1 429 ? 20.823 47.098 -16.878 1.00 29.75 429 GLY A O 1
ATOM 3207 N N . ALA A 1 430 ? 22.132 46.454 -18.614 1.00 32.06 430 ALA A N 1
ATOM 3208 C CA . ALA A 1 430 ? 22.557 45.149 -18.116 1.00 32.06 430 ALA A CA 1
ATOM 3209 C C . ALA A 1 430 ? 22.803 45.175 -16.598 1.00 32.06 430 ALA A C 1
ATOM 3211 O O . ALA A 1 430 ? 23.861 45.603 -16.134 1.00 32.06 430 ALA A O 1
ATOM 3212 N N . GLN A 1 431 ? 21.804 44.750 -15.821 1.00 30.34 431 GLN A N 1
ATOM 3213 C CA . GLN A 1 431 ? 21.983 44.574 -14.395 1.00 30.34 431 GLN A CA 1
ATOM 3214 C C . GLN A 1 431 ? 22.856 43.341 -14.226 1.00 30.34 431 GLN A C 1
ATOM 3216 O O . GLN A 1 431 ? 22.470 42.222 -14.570 1.00 30.34 431 GLN A O 1
ATOM 3221 N N . VAL A 1 432 ? 24.067 43.581 -13.730 1.00 34.16 432 VAL A N 1
ATOM 3222 C CA . VAL A 1 432 ? 24.915 42.562 -13.124 1.00 34.16 432 VAL A CA 1
ATOM 3223 C C . VAL A 1 432 ? 24.034 41.731 -12.195 1.00 34.16 432 VAL A C 1
ATOM 3225 O O . VAL A 1 432 ? 23.316 42.285 -11.364 1.00 34.16 432 VAL A O 1
ATOM 3228 N N . ARG A 1 433 ? 24.058 40.408 -12.384 1.00 38.66 433 ARG A N 1
ATOM 3229 C CA . ARG A 1 433 ? 23.358 39.452 -11.525 1.00 38.66 433 ARG A CA 1
ATOM 3230 C C . ARG A 1 433 ? 23.869 39.619 -10.099 1.00 38.66 433 ARG A C 1
ATOM 3232 O O . ARG A 1 433 ? 24.942 39.123 -9.779 1.00 38.66 433 ARG A O 1
ATOM 3239 N N . SER A 1 434 ? 23.099 40.304 -9.268 1.00 32.81 434 SER A N 1
ATOM 3240 C CA . SER A 1 434 ? 23.175 40.171 -7.824 1.00 32.81 434 SER A CA 1
ATOM 3241 C C . SER A 1 434 ? 21.977 39.347 -7.380 1.00 32.81 434 SER A C 1
ATOM 3243 O O . SER A 1 434 ? 20.819 39.643 -7.680 1.00 32.81 434 SER A O 1
ATOM 3245 N N . THR A 1 435 ? 22.255 38.255 -6.690 1.00 33.22 435 THR A N 1
ATOM 3246 C CA . THR A 1 435 ? 21.257 37.634 -5.831 1.00 33.22 435 THR A CA 1
ATOM 3247 C C . THR A 1 435 ? 21.115 38.496 -4.570 1.00 33.22 435 THR A C 1
ATOM 3249 O O . THR A 1 435 ? 22.031 39.232 -4.207 1.00 33.22 435 THR A O 1
ATOM 3252 N N . PHE A 1 436 ? 20.009 38.381 -3.828 1.00 34.53 436 PHE A N 1
ATOM 3253 C CA . PHE A 1 436 ? 19.924 38.943 -2.465 1.00 34.53 436 PHE A CA 1
ATOM 3254 C C . PHE A 1 436 ? 21.001 38.364 -1.517 1.00 34.53 436 PHE A C 1
ATOM 3256 O O . PHE A 1 436 ? 21.146 38.827 -0.388 1.00 34.53 436 PHE A O 1
ATOM 3263 N N . ALA A 1 437 ? 21.740 37.328 -1.936 1.00 33.16 437 ALA A N 1
ATOM 3264 C CA . ALA A 1 437 ? 22.885 36.809 -1.205 1.00 33.16 437 ALA A CA 1
ATOM 3265 C C . ALA A 1 437 ? 24.156 37.658 -1.399 1.00 33.16 437 ALA A C 1
ATOM 3267 O O . ALA A 1 437 ? 24.993 37.647 -0.501 1.00 33.16 437 ALA A O 1
ATOM 3268 N N . ASP A 1 438 ? 24.247 38.421 -2.495 1.00 35.81 438 ASP A N 1
ATOM 3269 C CA . ASP A 1 438 ? 25.442 39.165 -2.923 1.00 35.81 438 ASP A CA 1
ATOM 3270 C C . ASP A 1 438 ? 25.489 40.627 -2.432 1.00 35.81 438 ASP A C 1
ATOM 3272 O O . ASP A 1 438 ? 26.466 41.322 -2.706 1.00 35.81 438 ASP A O 1
ATOM 3276 N N . ASN A 1 439 ? 24.463 41.086 -1.699 1.00 35.59 439 ASN A N 1
ATOM 3277 C CA . ASN A 1 439 ? 24.439 42.362 -0.968 1.00 35.59 439 ASN A CA 1
ATOM 3278 C C . ASN A 1 439 ? 24.133 42.143 0.519 1.00 35.59 439 ASN A C 1
ATOM 3280 O O . ASN A 1 439 ? 23.256 41.295 0.839 1.00 35.59 439 ASN A O 1
#

Secondary structure (DSSP, 8-state):
-HHHHHHHTT-TTTTTSPPEEE-S-HHHHHHHHTTS-S--EEEEE-STT-HHHHHHHHHHHHHHT-EEEEES-S-SSGGG-SHHHHHHHHHHHHHHHHHHH---GGGEEEE-----SSSTTPPTTHHHHHHHHHHHHHHHSTT-EEEEEHHHHTGGGTT-HHHHHHHHHHHHHHHTTTT--EEES-TTT---GGGS-HHHHHHHHHHHH---S-HHHHHHHHHHHHHHH----PPPP------PPP-------PPPPSSPPPHHHHHHHHHHHHHHS-S-HHHIIIIIHHHHHHHHHHHHHTTT--S-EEEEEETHHHH--TT-SHHHHHHHHHHHHHHHHHHTT-SS-EEEEEE--B-SSHHHHHHHTT--HHHHTT-SEEPBPHHHHHHHHHHHHH-SS--SEEEE-EE-HHHHHHGGG---SS---------TT--

Sequence (439 aa):
MARFLSLCAKDSNVAPVPFMLSSDSWPVIEAGLRSVQGKCIVNAASLVQGEHELLCLAKACQRYGAALVVMAVESMEEDWVGVGNKVSIAKRCYRLLRSKLDFPAEDIIFDCGLAPVGGPWAHPGAAADVLGAIEEIRRECPGVSLAAGLGNLSVACRGLEGVRTAMHSVFLRHAVPKGLNLAIADPGRLPRHSDLEPATLQACEDLLLDPSGDHSQKFEEFVTFLRGHVAERGPVAGVGAQVAVPEQALPLALAPVRKRPSPSARRYLETLVQTTGTTNASLFTTFGSKAHAADTFHRLTHAAHLKRSVLFSSISAYMGQGGSGPVPGASSFLDNVALWERHQGLNGMVISVQWGAIGEIGLRRAIYGDRDVFAQFDLGQKLIGPADTQKLQRELMSGSTVPEFIGLAYLDASWQNQLGGYTTGAGAGAQVRSTFADN

Nearest PDB structures (foldseek):
  3k13-assembly2_B  TM=9.429E-01  e=6.507E-17  Bacteroides thetaiotaomicron
  4ccz-assembly1_A  TM=9.538E-01  e=5.623E-15  Homo sapiens
  5voo-assembly4_D  TM=9.121E-01  e=2.832E-12  Thermus thermophilus HB8
  8ssc-assembly1_A  TM=4.995E-01  e=1.114E-12  Thermus thermophilus HB8
  3gvc-assembly2_D-3  TM=3.092E-01  e=6.324E-01  Mycobacterium tuberculosis H37Rv